Protein AF-A0A6L8GEF2-F1 (afdb_monomer)

Solvent-accessible surface area (backbone atoms only — not comparable to full-atom values): 30222 Å² total; per-residue (Å²): 106,50,78,42,78,39,68,69,50,94,99,48,52,38,22,37,43,34,39,45,83,79,56,25,37,35,31,21,24,34,85,66,93,42,42,31,36,38,54,58,62,61,60,92,88,56,90,85,70,84,73,52,70,80,42,61,39,68,25,37,39,29,44,69,88,64,55,46,38,39,46,39,40,38,81,48,91,51,42,77,42,70,39,34,42,36,24,65,55,81,84,88,49,64,33,27,33,41,35,50,40,69,42,81,47,93,50,62,45,73,48,63,59,96,78,36,72,48,41,40,46,59,43,76,38,34,42,38,36,29,38,26,82,77,92,50,75,74,38,56,54,31,26,38,38,46,42,58,57,89,64,61,95,84,44,92,71,51,76,85,40,71,30,31,44,31,47,20,47,26,83,54,82,85,49,60,56,78,66,51,72,52,86,78,87,74,80,75,93,57,80,72,88,73,78,80,84,79,82,77,81,48,81,88,69,41,43,77,78,48,80,46,75,39,33,43,58,59,81,86,49,72,19,40,35,37,32,30,35,46,88,56,34,36,33,40,37,40,25,44,47,34,94,88,76,70,46,73,40,83,37,48,29,56,92,65,44,62,57,48,81,46,81,54,88,73,78,94,71,98,66,82,91,66,72,50,64,44,77,47,80,41,42,78,51,69,78,80,33,32,22,39,38,38,38,29,68,89,75,72,43,22,27,47,18,48,49,39,80,42,96,90,60,64,43,31,40,38,76,45,46,82,52,88,53,62,68,74,58,42,83,48,48,77,48,58,81,80,76,79,84,39,53,17,38,34,32,59,41,76,73,37,55,35,97,88,42,82,85,41,56,50,35,40,24,39,39,35,22,50,48,38,81,30,88,93,47,55,89,89,40,86,58,18,37,39,70,46,78,75,46,73,32,45,40,72,55,80,59,55,69,74,53,74,51,95,84,71,60,75,90,88,62,94,83,60,53,47,42,48,44,43,74,50,54,84,43,59,38,63,32,31,62,91,64,74,71,46,60,19,43,35,29,42,32,39,33,41,37,43,44,88,92,45,76,50,61,45,49,29,62,42,50,26,36,60,46,100,82,26,39,42,65,50,74,96,72,77,57,56,83,48,57,79,89,39,76,71,42,76,51,42,55,45,54,82,85,72,82,82,39,37,19,39,35,35,32,53,92,48,46,39,37,42,41,87,86,74,49,73,52,83,46,88,84,129

Structure (mmCIF, N/CA/C/O backbone):
data_AF-A0A6L8GEF2-F1
#
_entry.id   AF-A0A6L8GEF2-F1
#
loop_
_atom_site.group_PDB
_atom_site.id
_atom_site.type_symbol
_atom_site.label_atom_id
_atom_site.label_alt_id
_atom_site.label_comp_id
_atom_site.label_asym_id
_atom_site.label_entity_id
_atom_site.label_seq_id
_atom_site.pdbx_PDB_ins_code
_atom_site.Cartn_x
_atom_site.Cartn_y
_atom_site.Cartn_z
_atom_site.occupancy
_atom_site.B_iso_or_equiv
_atom_site.auth_seq_id
_atom_site.auth_comp_id
_atom_site.auth_asym_id
_atom_site.auth_atom_id
_atom_site.pdbx_PDB_model_num
ATOM 1 N N . LEU A 1 1 ? -15.218 -24.619 18.175 1.00 90.31 1 LEU A N 1
ATOM 2 C CA . LEU A 1 1 ? -15.297 -23.300 17.519 1.00 90.31 1 LEU A CA 1
ATOM 3 C C . LEU A 1 1 ? -16.031 -23.525 16.218 1.00 90.31 1 LEU A C 1
ATOM 5 O O . LEU A 1 1 ? -15.546 -24.314 15.418 1.00 90.31 1 LEU A O 1
ATOM 9 N N . SER A 1 2 ? -17.188 -22.904 16.053 1.00 95.06 2 SER A N 1
ATOM 10 C CA . SER A 1 2 ? -17.948 -22.913 14.802 1.00 95.06 2 SER A CA 1
ATOM 11 C C . SER A 1 2 ? -18.248 -21.479 14.398 1.00 95.06 2 SER A C 1
ATOM 13 O O . SER A 1 2 ? -18.554 -20.654 15.257 1.00 95.06 2 SER A O 1
ATOM 15 N N . VAL A 1 3 ? -18.154 -21.197 13.101 1.00 95.62 3 VAL A N 1
ATOM 16 C CA . VAL A 1 3 ? -18.525 -19.919 12.488 1.00 95.62 3 VAL A CA 1
ATOM 17 C C . VAL A 1 3 ? -19.556 -20.238 11.417 1.00 95.62 3 VAL A C 1
ATOM 19 O O . VAL A 1 3 ? -19.320 -21.110 10.585 1.00 95.62 3 VAL A O 1
ATOM 22 N N . THR A 1 4 ? -20.709 -19.581 11.470 1.00 95.25 4 THR A N 1
ATOM 23 C CA . THR A 1 4 ? -21.808 -19.798 10.525 1.00 95.25 4 THR A CA 1
ATOM 24 C C . THR A 1 4 ? -22.208 -18.465 9.918 1.00 95.25 4 THR A C 1
ATOM 26 O O . THR A 1 4 ? -22.613 -17.561 10.645 1.00 95.25 4 THR A O 1
ATOM 29 N N . ALA A 1 5 ? -22.113 -18.355 8.596 1.00 94.19 5 ALA A N 1
ATOM 30 C CA . ALA A 1 5 ? -22.705 -17.256 7.845 1.00 94.19 5 ALA A CA 1
ATOM 31 C C . ALA A 1 5 ? -24.235 -17.419 7.818 1.00 94.19 5 ALA A C 1
ATOM 33 O O . ALA A 1 5 ? -24.738 -18.533 7.625 1.00 94.19 5 ALA A O 1
ATOM 34 N N . LYS A 1 6 ? -24.982 -16.340 8.053 1.00 93.31 6 LYS A N 1
ATOM 35 C CA . LYS A 1 6 ? -26.444 -16.361 8.181 1.00 93.31 6 LYS A CA 1
ATOM 36 C C . LYS A 1 6 ? -27.084 -15.266 7.331 1.00 93.31 6 LYS A C 1
ATOM 38 O O . LYS A 1 6 ? -26.601 -14.139 7.301 1.00 93.31 6 LYS A O 1
ATOM 43 N N . ALA A 1 7 ? -28.223 -15.612 6.723 1.00 89.94 7 ALA A N 1
ATOM 44 C CA . ALA A 1 7 ? -28.979 -14.752 5.807 1.00 89.94 7 ALA A CA 1
ATOM 45 C C . ALA A 1 7 ? -28.106 -14.184 4.659 1.00 89.94 7 ALA A C 1
ATOM 47 O O . ALA A 1 7 ? -27.011 -14.693 4.420 1.00 89.94 7 ALA A O 1
ATOM 48 N N . GLY A 1 8 ? -28.615 -13.211 3.902 1.00 83.38 8 GLY A N 1
ATOM 49 C CA . GLY A 1 8 ? -27.953 -12.696 2.698 1.00 83.38 8 GLY A CA 1
ATOM 50 C C . GLY A 1 8 ? -27.885 -13.686 1.526 1.00 83.38 8 GLY A C 1
ATOM 51 O O . GLY A 1 8 ? -28.633 -14.671 1.467 1.00 83.38 8 GLY A O 1
ATOM 52 N N . SER A 1 9 ? -26.990 -13.413 0.574 1.00 82.19 9 SER A N 1
ATOM 53 C CA . SER A 1 9 ? -26.711 -14.262 -0.595 1.00 82.19 9 SER A CA 1
ATOM 54 C C . SER A 1 9 ? -25.345 -14.944 -0.486 1.00 82.19 9 SER A C 1
ATOM 56 O O . SER A 1 9 ? -24.508 -14.587 0.340 1.00 82.19 9 SER A O 1
ATOM 58 N N . ALA A 1 10 ? -25.089 -15.949 -1.329 1.00 77.25 10 ALA A N 1
ATOM 59 C CA . ALA A 1 10 ? -23.776 -16.592 -1.383 1.00 77.25 10 ALA A CA 1
ATOM 60 C C . ALA A 1 10 ? -22.681 -15.549 -1.673 1.00 77.25 10 ALA A C 1
ATOM 62 O O . ALA A 1 10 ? -22.814 -14.763 -2.606 1.00 77.25 10 ALA A O 1
ATOM 63 N N . GLY A 1 11 ? -21.634 -15.523 -0.843 1.00 78.50 11 GLY A N 1
ATOM 64 C CA . GLY A 1 11 ? -20.567 -14.515 -0.905 1.00 78.50 11 GLY A CA 1
ATOM 65 C C . GLY A 1 11 ? -20.880 -13.189 -0.199 1.00 78.50 11 GLY A C 1
ATOM 66 O O . GLY A 1 11 ? -19.957 -12.425 0.055 1.00 78.50 11 GLY A O 1
ATOM 67 N N . HIS A 1 12 ? -22.135 -12.947 0.192 1.00 82.81 12 HIS A N 1
ATOM 68 C CA . HIS A 1 12 ? -22.588 -11.701 0.821 1.00 82.81 12 HIS A CA 1
ATOM 69 C C . HIS A 1 12 ? -23.571 -12.000 1.968 1.00 82.81 12 HIS A C 1
ATOM 71 O O . HIS A 1 12 ? -24.777 -11.774 1.828 1.00 82.81 12 HIS A O 1
ATOM 77 N N . PRO A 1 13 ? -23.099 -12.592 3.079 1.00 90.00 13 PRO A N 1
ATOM 78 C CA . PRO A 1 13 ? -23.962 -12.881 4.215 1.00 90.00 13 PRO A CA 1
ATOM 79 C C . PRO A 1 13 ? -24.375 -11.600 4.938 1.00 90.00 13 PRO A C 1
ATOM 81 O O . PRO A 1 13 ? -23.592 -10.662 5.038 1.00 90.00 13 PRO A O 1
ATOM 84 N N . ASP A 1 14 ? -25.576 -11.586 5.513 1.00 89.31 14 ASP A N 1
ATOM 85 C CA . ASP A 1 14 ? -26.008 -10.438 6.318 1.00 89.31 14 ASP A CA 1
ATOM 86 C C . ASP A 1 14 ? -25.216 -10.376 7.635 1.00 89.31 14 ASP A C 1
ATOM 88 O O . ASP A 1 14 ? -24.821 -9.304 8.078 1.00 89.31 14 ASP A O 1
ATOM 92 N N . TYR A 1 15 ? -24.956 -11.528 8.269 1.00 94.06 15 TYR A N 1
ATOM 93 C CA . TYR A 1 15 ? -24.258 -11.590 9.555 1.00 94.06 15 TYR A CA 1
ATOM 94 C C . TYR A 1 15 ? -23.590 -12.945 9.813 1.00 94.06 15 TYR A C 1
ATOM 96 O O . TYR A 1 15 ? -23.839 -13.942 9.126 1.00 94.06 15 TYR A O 1
ATOM 104 N N . PHE A 1 16 ? -22.762 -12.998 10.858 1.00 96.31 16 PHE A N 1
ATOM 105 C CA . PHE A 1 16 ? -22.104 -14.223 11.313 1.00 96.31 16 PHE A CA 1
ATOM 106 C C . PHE A 1 16 ? -22.474 -14.571 12.754 1.00 96.31 16 PHE A C 1
ATOM 108 O O . PHE A 1 16 ? -22.506 -13.711 13.634 1.00 96.31 16 PHE A O 1
ATOM 115 N N . GLU A 1 17 ? -22.669 -15.863 13.010 1.00 97.06 17 GLU A N 1
ATOM 116 C CA . GLU A 1 17 ? -22.769 -16.437 14.353 1.00 97.06 17 GLU A CA 1
ATOM 117 C C . GLU A 1 17 ? -21.526 -17.271 14.659 1.00 97.06 17 GLU A C 1
ATOM 119 O O . GLU A 1 17 ? -21.131 -18.145 13.882 1.00 97.06 17 GLU A O 1
ATOM 124 N N . VAL A 1 18 ? -20.923 -17.024 15.819 1.00 97.50 18 VAL A N 1
ATOM 125 C CA . VAL A 1 18 ? -19.717 -17.709 16.284 1.00 97.50 18 VAL A CA 1
ATOM 126 C C . VAL A 1 18 ? -19.993 -18.387 17.617 1.00 97.50 18 VAL A C 1
ATOM 128 O O . VAL A 1 18 ? -20.340 -17.720 18.588 1.00 97.50 18 VAL A O 1
ATOM 131 N N . THR A 1 19 ? -19.771 -19.698 17.704 1.00 96.88 19 THR A N 1
ATOM 132 C CA . THR A 1 19 ? -19.775 -20.443 18.974 1.00 96.88 19 THR A CA 1
ATOM 133 C C . THR A 1 19 ? -18.346 -20.791 19.355 1.00 96.88 19 THR A C 1
ATOM 135 O O . THR A 1 19 ? -17.648 -21.530 18.648 1.00 96.88 19 THR A O 1
ATOM 138 N N . ARG A 1 20 ? -17.885 -20.251 20.481 1.00 94.56 20 ARG A N 1
ATOM 139 C CA . ARG A 1 20 ? -16.523 -20.438 20.986 1.00 94.56 20 ARG A CA 1
ATOM 140 C C . ARG A 1 20 ? -16.389 -21.761 21.742 1.00 94.56 20 ARG A C 1
ATOM 142 O O . ARG A 1 20 ? -17.361 -22.455 22.020 1.00 94.56 20 ARG A O 1
ATOM 149 N N . LYS A 1 21 ? -15.144 -22.157 22.031 1.00 94.75 21 LYS A N 1
ATOM 150 C CA . LYS A 1 21 ? -14.847 -23.432 22.717 1.00 94.75 21 LYS A CA 1
ATOM 151 C C . LYS A 1 21 ? -15.348 -23.468 24.167 1.00 94.75 21 LYS A C 1
ATOM 153 O O . LYS A 1 21 ? -15.568 -24.552 24.685 1.00 94.75 21 LYS A O 1
ATOM 158 N N . ASP A 1 22 ? -15.530 -22.308 24.789 1.00 93.94 22 ASP A N 1
ATOM 159 C CA . ASP A 1 22 ? -16.055 -22.144 26.151 1.00 93.94 22 ASP A CA 1
ATOM 160 C C . ASP A 1 22 ? -17.597 -22.166 26.221 1.00 93.94 22 ASP A C 1
ATOM 162 O O . ASP A 1 22 ? -18.172 -21.983 27.292 1.00 93.94 22 ASP A O 1
ATOM 166 N N . GLY A 1 23 ? -18.274 -22.377 25.086 1.00 93.25 23 GLY A N 1
ATOM 167 C CA . GLY A 1 23 ? -19.733 -22.358 24.986 1.00 93.25 23 GLY A CA 1
ATOM 168 C C . GLY A 1 23 ? -20.342 -20.960 24.860 1.00 93.25 23 GLY A C 1
ATOM 169 O O . GLY A 1 23 ? -21.553 -20.860 24.680 1.00 93.25 23 GLY A O 1
ATOM 170 N N . SER A 1 24 ? -19.543 -19.887 24.903 1.00 96.19 24 SER A N 1
ATOM 171 C CA . SER A 1 24 ? -20.034 -18.541 24.603 1.00 96.19 24 SER A CA 1
ATOM 172 C C . SER A 1 24 ? -20.372 -18.395 23.119 1.00 96.19 24 SER A C 1
ATOM 174 O O . SER A 1 24 ? -19.736 -18.993 22.241 1.00 96.19 24 SER A O 1
ATOM 176 N N . THR A 1 25 ? -21.370 -17.571 22.828 1.00 97.56 25 THR A N 1
ATOM 177 C CA . THR A 1 25 ? -21.785 -17.235 21.466 1.00 97.56 25 THR A CA 1
ATOM 178 C C . THR A 1 25 ? -21.562 -15.757 21.191 1.00 97.56 25 THR A C 1
ATOM 180 O O . THR A 1 25 ? -21.728 -14.926 22.082 1.00 97.56 25 THR A O 1
ATOM 183 N N . ALA A 1 26 ? -21.217 -15.411 19.958 1.00 97.44 26 ALA A N 1
ATOM 184 C CA . ALA A 1 26 ? -21.143 -14.033 19.500 1.00 97.44 26 ALA A CA 1
ATOM 185 C C . ALA A 1 26 ? -21.834 -13.875 18.146 1.00 97.44 26 ALA A C 1
ATOM 187 O O . ALA A 1 26 ? -21.762 -14.770 17.306 1.00 97.44 26 ALA A O 1
ATOM 188 N N . THR A 1 27 ? -22.475 -12.729 17.947 1.00 97.31 27 THR A N 1
ATOM 189 C CA . THR A 1 27 ? -23.076 -12.332 16.670 1.00 97.31 27 THR A CA 1
ATOM 190 C C . THR A 1 27 ? -22.317 -11.129 16.132 1.00 97.31 27 THR A C 1
ATOM 192 O O . THR A 1 27 ? -22.076 -10.185 16.888 1.00 97.31 27 THR A O 1
ATOM 195 N N . TYR A 1 28 ? -21.946 -11.161 14.856 1.00 96.38 28 TYR A N 1
ATOM 196 C CA . TYR A 1 28 ? -21.268 -10.075 14.147 1.00 96.38 28 TYR A CA 1
ATOM 197 C C . TYR A 1 28 ? -22.185 -9.567 13.030 1.00 96.38 28 TYR A C 1
ATOM 199 O O . TYR A 1 28 ? -22.555 -10.365 12.173 1.00 96.38 28 TYR A O 1
ATOM 207 N N . GLY A 1 29 ? -22.559 -8.284 13.055 1.00 93.81 29 GLY A N 1
ATOM 208 C CA . GLY A 1 29 ? -23.612 -7.701 12.207 1.00 93.81 29 GLY A CA 1
ATOM 209 C C . GLY A 1 29 ? -25.042 -8.090 12.608 1.00 93.81 29 GLY A C 1
ATOM 210 O O . GLY A 1 29 ? -25.295 -8.531 13.740 1.00 93.81 29 GLY A O 1
ATOM 211 N N . ALA A 1 30 ? -26.004 -7.916 11.698 1.00 90.25 30 ALA A N 1
ATOM 212 C CA . ALA A 1 30 ? -27.388 -8.339 11.893 1.00 90.25 30 ALA A CA 1
ATOM 213 C C . ALA A 1 30 ? -28.064 -8.785 10.592 1.00 90.25 30 ALA A C 1
ATOM 215 O O . ALA A 1 30 ? -27.525 -8.678 9.509 1.00 90.25 30 ALA A O 1
ATOM 216 N N . LYS A 1 31 ? -29.302 -9.275 10.697 1.00 88.31 31 LYS A N 1
ATOM 217 C CA . LYS A 1 31 ? -30.163 -9.428 9.524 1.00 88.31 31 LYS A CA 1
ATOM 218 C C . LYS A 1 31 ? -30.622 -8.048 9.031 1.00 88.31 31 LYS A C 1
ATOM 220 O O . LYS A 1 31 ? -31.267 -7.332 9.801 1.00 88.31 31 LYS A O 1
ATOM 225 N N . GLY A 1 32 ? -30.404 -7.747 7.750 1.00 81.88 32 GLY A N 1
ATOM 226 C CA . GLY A 1 32 ? -30.720 -6.442 7.153 1.00 81.88 32 GLY A CA 1
ATOM 227 C C . GLY A 1 32 ? -29.780 -5.324 7.619 1.00 81.88 32 GLY A C 1
ATOM 228 O O . GLY A 1 32 ? -28.748 -5.598 8.205 1.00 81.88 32 GLY A O 1
ATOM 229 N N . ALA A 1 33 ? -30.137 -4.059 7.367 1.00 75.81 33 ALA A N 1
ATOM 230 C CA . ALA A 1 33 ? -29.297 -2.921 7.752 1.00 75.81 33 ALA A CA 1
ATOM 231 C C . ALA A 1 33 ? -29.089 -2.814 9.267 1.00 75.81 33 ALA A C 1
ATOM 233 O O . ALA A 1 33 ? -30.047 -2.808 10.047 1.00 75.81 33 ALA A O 1
ATOM 234 N N . SER A 1 34 ? -27.825 -2.705 9.673 1.00 82.19 34 SER A N 1
ATOM 235 C CA . SER A 1 34 ? -27.420 -2.575 11.065 1.00 82.19 34 SER A CA 1
ATOM 236 C C . SER A 1 34 ? -26.259 -1.614 11.215 1.00 82.19 34 SER A C 1
ATOM 238 O O . SER A 1 34 ? -25.310 -1.687 10.451 1.00 82.19 34 SER A O 1
ATOM 240 N N . GLY A 1 35 ? -26.261 -0.817 12.286 1.00 81.06 35 GLY A N 1
ATOM 241 C CA . GLY A 1 35 ? -25.085 -0.022 12.644 1.00 81.06 35 GLY A CA 1
ATOM 242 C C . GLY A 1 35 ? -23.859 -0.869 13.004 1.00 81.06 35 GLY A C 1
ATOM 243 O O . GLY A 1 35 ? -22.775 -0.326 13.062 1.00 81.06 35 GLY A O 1
ATOM 244 N N . ALA A 1 36 ? -24.007 -2.181 13.248 1.00 82.62 36 ALA A N 1
ATOM 245 C CA . ALA A 1 36 ? -22.881 -3.102 13.455 1.00 82.62 36 ALA A CA 1
ATOM 246 C C . ALA A 1 36 ? -22.241 -3.591 12.137 1.00 82.62 36 ALA A C 1
ATOM 248 O O . ALA A 1 36 ? -21.405 -4.497 12.158 1.00 82.62 36 ALA A O 1
ATOM 249 N N . GLU A 1 37 ? -22.660 -3.043 11.001 1.00 85.19 37 GLU A N 1
ATOM 250 C CA . GLU A 1 37 ? -22.100 -3.301 9.681 1.00 85.19 37 GLU A CA 1
ATOM 251 C C . GLU A 1 37 ? -21.462 -2.016 9.174 1.00 85.19 37 GLU A C 1
ATOM 253 O O . GLU A 1 37 ? -22.139 -1.000 9.032 1.00 85.19 37 GLU A O 1
ATOM 258 N N . ASP A 1 38 ? -20.169 -2.074 8.873 1.00 79.75 38 ASP A N 1
ATOM 259 C CA . ASP A 1 38 ? -19.527 -1.007 8.119 1.00 79.75 38 ASP A CA 1
ATOM 260 C C . ASP A 1 38 ? -19.858 -1.211 6.648 1.00 79.75 38 ASP A C 1
ATOM 262 O O . ASP A 1 38 ? -19.530 -2.256 6.071 1.00 79.75 38 ASP A O 1
ATOM 266 N N . ARG A 1 39 ? -20.558 -0.251 6.058 1.00 74.00 39 ARG A N 1
ATOM 267 C CA . ARG A 1 39 ? -21.042 -0.332 4.683 1.00 74.00 39 ARG A CA 1
ATOM 268 C C . ARG A 1 39 ? -20.286 0.658 3.825 1.00 74.00 39 ARG A C 1
ATOM 270 O O . ARG A 1 39 ? -19.896 1.724 4.284 1.00 74.00 39 ARG A O 1
ATOM 277 N N . VAL A 1 40 ? -20.121 0.298 2.560 1.00 64.19 40 VAL A N 1
ATOM 278 C CA . VAL A 1 40 ? -19.530 1.189 1.566 1.00 64.19 40 VAL A CA 1
ATOM 279 C C . VAL A 1 40 ? -20.313 2.502 1.516 1.00 64.19 40 VAL A C 1
ATOM 281 O O . VAL A 1 40 ? -21.506 2.498 1.197 1.00 64.19 40 VAL A O 1
ATOM 284 N N . TYR A 1 41 ? -19.630 3.613 1.799 1.00 56.69 41 TYR A N 1
ATOM 285 C CA . TYR A 1 41 ? -20.101 4.937 1.418 1.00 56.69 41 TYR A CA 1
ATOM 286 C C . TYR A 1 41 ? -19.840 5.126 -0.077 1.00 56.69 41 TYR A C 1
ATOM 288 O O . TYR A 1 41 ? -18.733 4.885 -0.562 1.00 56.69 41 TYR A O 1
ATOM 296 N N . VAL A 1 42 ? -20.882 5.493 -0.813 1.00 54.19 42 VAL A N 1
ATOM 297 C CA . VAL A 1 42 ? -20.824 5.698 -2.259 1.00 54.19 42 VAL A CA 1
ATOM 298 C C . VAL A 1 42 ? -20.648 7.192 -2.500 1.00 54.19 42 VAL A C 1
ATOM 300 O O . VAL A 1 42 ? -21.436 7.984 -1.982 1.00 54.19 42 VAL A O 1
ATOM 303 N N . ASP A 1 43 ? -19.623 7.583 -3.263 1.00 48.56 43 ASP A N 1
ATOM 304 C CA . ASP A 1 43 ? -19.541 8.947 -3.789 1.00 48.56 43 ASP A CA 1
ATOM 305 C C . ASP A 1 43 ? -20.828 9.212 -4.592 1.00 48.56 43 ASP A C 1
ATOM 307 O O . ASP A 1 43 ? -21.146 8.423 -5.485 1.00 48.56 43 ASP A O 1
ATOM 311 N N . PRO A 1 44 ? -21.590 10.284 -4.312 1.00 44.28 44 PRO A N 1
ATOM 312 C CA . PRO A 1 44 ? -22.801 10.608 -5.062 1.00 44.28 44 PRO A CA 1
ATOM 313 C C . PRO A 1 44 ? -22.600 10.746 -6.586 1.00 44.28 44 PRO A C 1
ATOM 315 O O . PRO A 1 44 ? -23.594 10.829 -7.306 1.00 44.28 44 PRO A O 1
ATOM 318 N N . ALA A 1 45 ? -21.363 10.779 -7.093 1.00 43.06 45 ALA A N 1
ATOM 319 C CA . ALA A 1 45 ? -21.047 10.752 -8.520 1.00 43.06 45 ALA A CA 1
ATOM 320 C C . ALA A 1 45 ? -20.987 9.345 -9.168 1.00 43.06 45 ALA A C 1
ATOM 322 O O . ALA A 1 45 ? -21.036 9.277 -10.398 1.00 43.06 45 ALA A O 1
ATOM 323 N N . ASP A 1 46 ? -20.906 8.252 -8.398 1.00 46.06 46 ASP A N 1
ATOM 324 C CA . ASP A 1 46 ? -20.765 6.870 -8.902 1.00 46.06 46 ASP A CA 1
ATOM 325 C C . ASP A 1 46 ? -21.882 5.959 -8.351 1.00 46.06 46 ASP A C 1
ATOM 327 O O . ASP A 1 46 ? -21.760 5.303 -7.323 1.00 46.06 46 ASP A O 1
ATOM 331 N N . GLU A 1 47 ? -23.028 5.919 -9.035 1.00 42.78 47 GLU A N 1
ATOM 332 C CA . GLU A 1 47 ? -24.284 5.330 -8.530 1.00 42.78 47 GLU A CA 1
ATOM 333 C C . GLU A 1 47 ? -24.367 3.780 -8.536 1.00 42.78 47 GLU A C 1
ATOM 335 O O . GLU A 1 47 ? -25.449 3.220 -8.336 1.00 42.78 47 GLU A O 1
ATOM 340 N N . THR A 1 48 ? -23.288 3.038 -8.802 1.00 45.53 48 THR A N 1
ATOM 341 C CA . THR A 1 48 ? -23.423 1.644 -9.277 1.00 45.53 48 THR A CA 1
ATOM 342 C C . THR A 1 48 ? -23.416 0.536 -8.223 1.00 45.53 48 THR A C 1
ATOM 344 O O . THR A 1 48 ? -23.885 -0.553 -8.547 1.00 45.53 48 THR A O 1
ATOM 347 N N . GLU A 1 49 ? -23.020 0.757 -6.963 1.00 51.53 49 GLU A N 1
ATOM 348 C CA . GLU A 1 49 ? -23.117 -0.290 -5.925 1.00 51.53 49 GLU A CA 1
ATOM 349 C C . GLU A 1 49 ? -23.427 0.260 -4.526 1.00 51.53 49 GLU A C 1
ATOM 351 O O . GLU A 1 49 ? -22.541 0.659 -3.775 1.00 51.53 49 GLU A O 1
ATOM 356 N N . THR A 1 50 ? -24.704 0.223 -4.133 1.00 54.12 50 THR A N 1
ATOM 357 C CA . THR A 1 50 ? -25.148 0.612 -2.786 1.00 54.12 50 THR A CA 1
ATOM 358 C C . THR A 1 50 ? -25.261 -0.609 -1.863 1.00 54.12 50 THR A C 1
ATOM 360 O O . THR A 1 50 ? -25.859 -1.625 -2.214 1.00 54.12 50 THR A O 1
ATOM 363 N N . GLY A 1 51 ? -24.708 -0.516 -0.646 1.00 59.25 51 GLY A N 1
ATOM 364 C CA . GLY A 1 51 ? -25.039 -1.432 0.457 1.00 59.25 51 GLY A CA 1
ATOM 365 C C . GLY A 1 51 ? -24.179 -2.690 0.636 1.00 59.25 51 GLY A C 1
ATOM 366 O O . GLY A 1 51 ? -24.585 -3.565 1.403 1.00 59.25 51 GLY A O 1
ATOM 367 N N . GLN A 1 52 ? -23.007 -2.797 -0.001 1.00 72.12 52 GLN A N 1
ATOM 368 C CA . GLN A 1 52 ? -22.040 -3.849 0.343 1.00 72.12 52 GLN A CA 1
ATOM 369 C C . GLN A 1 52 ? -21.476 -3.626 1.755 1.00 72.12 52 GLN A C 1
ATOM 371 O O . GLN A 1 52 ? -21.094 -2.512 2.117 1.00 72.12 52 GLN A O 1
ATOM 376 N N . VAL A 1 53 ? -21.428 -4.696 2.551 1.00 79.44 53 VAL A N 1
ATOM 377 C CA . VAL A 1 53 ? -20.847 -4.690 3.899 1.00 79.44 53 VAL A CA 1
ATOM 378 C C . VAL A 1 53 ? -19.358 -5.022 3.794 1.00 79.44 53 VAL A C 1
ATOM 380 O O . VAL A 1 53 ? -19.000 -6.094 3.306 1.00 79.44 53 VAL A O 1
ATOM 383 N N . LEU A 1 54 ? -18.501 -4.111 4.257 1.00 79.50 54 LEU A N 1
ATOM 384 C CA . LEU A 1 54 ? -17.048 -4.292 4.325 1.00 79.50 54 LEU A CA 1
ATOM 385 C C . LEU A 1 54 ? -16.650 -5.070 5.578 1.00 79.50 54 LEU A C 1
ATOM 387 O O . LEU A 1 54 ? -15.812 -5.971 5.523 1.00 79.50 54 LEU A O 1
ATOM 391 N N . THR A 1 55 ? -17.247 -4.723 6.721 1.00 84.94 55 THR A N 1
ATOM 392 C CA . THR A 1 55 ? -16.945 -5.375 7.998 1.00 84.94 55 THR A CA 1
ATOM 393 C C . THR A 1 55 ? -18.197 -5.607 8.835 1.00 84.94 55 THR A C 1
ATOM 395 O O . THR A 1 55 ? -19.095 -4.772 8.907 1.00 84.94 55 THR A O 1
ATOM 398 N N . TRP A 1 56 ? -18.233 -6.752 9.520 1.00 91.06 56 TRP A N 1
ATOM 399 C CA . TRP A 1 56 ? -19.264 -7.095 10.497 1.00 91.06 56 TRP A CA 1
ATOM 400 C C . TRP A 1 56 ? -18.668 -6.964 11.896 1.00 91.06 56 TRP A C 1
ATOM 402 O O . TRP A 1 56 ? -17.890 -7.819 12.332 1.00 91.06 56 TRP A O 1
ATOM 412 N N . ALA A 1 57 ? -19.009 -5.899 12.617 1.00 94.12 57 ALA A N 1
ATOM 413 C CA . ALA A 1 57 ? -18.567 -5.729 13.992 1.00 94.12 57 ALA A CA 1
ATOM 414 C C . ALA A 1 57 ? -19.388 -6.591 14.951 1.00 94.12 57 ALA A C 1
ATOM 416 O O . ALA A 1 57 ? -20.531 -6.973 14.685 1.00 94.12 57 ALA A O 1
ATOM 417 N N . VAL A 1 58 ? -18.786 -6.915 16.097 1.00 96.19 58 VAL A N 1
ATOM 418 C CA . VAL A 1 58 ? -19.466 -7.673 17.148 1.00 96.19 58 VAL A CA 1
ATOM 419 C C . VAL A 1 58 ? -20.683 -6.893 17.627 1.00 96.19 58 VAL A C 1
ATOM 421 O O . VAL A 1 58 ? -20.561 -5.781 18.108 1.00 96.19 58 VAL A O 1
ATOM 424 N N . ARG A 1 59 ? -21.867 -7.484 17.526 1.00 96.06 59 ARG A N 1
ATOM 425 C CA . ARG A 1 59 ? -23.120 -6.879 17.981 1.00 96.06 59 ARG A CA 1
ATOM 426 C C . ARG A 1 59 ? -23.508 -7.368 19.366 1.00 96.06 59 ARG A C 1
ATOM 428 O O . ARG A 1 59 ? -23.945 -6.592 20.211 1.00 96.06 59 ARG A O 1
ATOM 435 N N . GLU A 1 60 ? -23.378 -8.668 19.601 1.00 96.69 60 GLU A N 1
ATOM 436 C CA . GLU A 1 60 ? -23.765 -9.294 20.861 1.00 96.69 60 GLU A CA 1
ATOM 437 C C . GLU A 1 60 ? -22.793 -10.417 21.207 1.00 96.69 60 GLU A C 1
ATOM 439 O O . GLU A 1 60 ? -22.421 -11.214 20.348 1.00 96.69 60 GLU A O 1
ATOM 444 N N . VAL A 1 61 ? -22.409 -10.497 22.477 1.00 97.19 61 VAL A N 1
ATOM 445 C CA . VAL A 1 61 ? -21.720 -11.649 23.060 1.00 97.19 61 VAL A CA 1
ATOM 446 C C . VAL A 1 61 ? -22.577 -12.175 24.196 1.00 97.19 61 VAL A C 1
ATOM 448 O O . VAL A 1 61 ? -23.011 -11.400 25.042 1.00 97.19 61 VAL A O 1
ATOM 451 N N . LYS A 1 62 ? -22.792 -13.486 24.239 1.00 96.94 62 LYS A N 1
ATOM 452 C CA . LYS A 1 62 ? -23.514 -14.180 25.301 1.00 96.94 62 LYS A CA 1
ATOM 453 C C . LYS A 1 62 ? -22.621 -15.271 25.877 1.00 96.94 62 LYS A C 1
ATOM 455 O O . LYS A 1 62 ? -22.086 -16.085 25.125 1.00 96.94 62 LYS A O 1
ATOM 460 N N . ASP A 1 63 ? -22.412 -15.259 27.185 1.00 95.31 63 ASP A N 1
ATOM 461 C CA . ASP A 1 63 ? -21.642 -16.301 27.864 1.00 95.31 63 ASP A CA 1
ATOM 462 C C . ASP A 1 63 ? -22.450 -17.605 28.004 1.00 95.31 63 ASP A C 1
ATOM 464 O O . ASP A 1 63 ? -23.633 -17.675 27.656 1.00 95.31 63 ASP A O 1
ATOM 468 N N . SER A 1 64 ? -21.808 -18.659 28.511 1.00 93.75 64 SER A N 1
ATOM 469 C CA . SER A 1 64 ? -22.439 -19.972 28.697 1.00 93.75 64 SER A CA 1
ATOM 470 C C . SER A 1 64 ? -23.529 -19.989 29.778 1.00 93.75 64 SER A C 1
ATOM 472 O O . SER A 1 64 ? -24.375 -20.882 29.770 1.00 93.75 64 SER A O 1
ATOM 474 N N . ALA A 1 65 ? -23.553 -18.997 30.674 1.00 93.19 65 ALA A N 1
ATOM 475 C CA . ALA A 1 65 ? -24.610 -18.798 31.667 1.00 93.19 65 ALA A CA 1
ATOM 476 C C . ALA A 1 65 ? -25.789 -17.969 31.118 1.00 93.19 65 ALA A C 1
ATOM 478 O O . ALA A 1 65 ? -26.822 -17.832 31.773 1.00 93.19 65 ALA A O 1
ATOM 479 N N . GLY A 1 66 ? -25.656 -17.435 29.905 1.00 91.75 66 GLY A N 1
ATOM 480 C CA . GLY A 1 66 ? -26.664 -16.644 29.224 1.00 91.75 66 GLY A CA 1
ATOM 481 C C . GLY A 1 66 ? -26.610 -15.143 29.504 1.00 91.75 66 GLY A C 1
ATOM 482 O O . GLY A 1 66 ? -27.478 -14.423 29.001 1.00 91.75 66 GLY A O 1
ATOM 483 N N . ASN A 1 67 ? -25.604 -14.656 30.236 1.00 94.19 67 ASN A N 1
ATOM 484 C CA . ASN A 1 67 ? -25.372 -13.223 30.391 1.00 94.19 67 ASN A CA 1
ATOM 485 C C . ASN A 1 67 ? -24.903 -12.650 29.061 1.00 94.19 67 ASN A C 1
ATOM 487 O O . ASN A 1 67 ? -24.069 -13.249 28.381 1.00 94.19 67 ASN A O 1
ATOM 491 N N . LYS A 1 68 ? -25.411 -11.471 28.700 1.00 95.56 68 LYS A N 1
ATOM 492 C CA . LYS A 1 68 ? -25.083 -10.838 27.424 1.00 95.56 68 LYS A CA 1
ATOM 493 C C . LYS A 1 68 ? -24.424 -9.472 27.568 1.00 95.56 68 LYS A C 1
ATOM 495 O O . LYS A 1 68 ? -24.664 -8.739 28.530 1.00 95.56 68 LYS A O 1
ATOM 500 N N . ILE A 1 69 ? -23.637 -9.136 26.558 1.00 97.75 69 ILE A N 1
ATOM 501 C CA . ILE A 1 69 ? -23.043 -7.830 26.295 1.00 97.75 69 ILE A CA 1
ATOM 502 C C . ILE A 1 69 ? -23.485 -7.435 24.890 1.00 97.75 69 ILE A C 1
ATOM 504 O O . ILE A 1 69 ? -23.349 -8.228 23.961 1.00 97.75 69 ILE A O 1
ATOM 508 N N . VAL A 1 70 ? -24.021 -6.229 24.739 1.00 97.50 70 VAL A N 1
ATOM 509 C CA . VAL A 1 70 ? -24.502 -5.692 23.461 1.00 97.50 70 VAL A CA 1
ATOM 510 C C . VAL A 1 70 ? -23.691 -4.453 23.114 1.00 97.50 70 VAL A C 1
ATOM 512 O O . VAL A 1 70 ? -23.496 -3.587 23.968 1.00 97.50 70 VAL A O 1
ATOM 515 N N . TYR A 1 71 ? -23.246 -4.378 21.869 1.00 97.44 71 TYR A N 1
ATOM 516 C CA . TYR A 1 71 ? -22.452 -3.291 21.318 1.00 97.44 71 TYR A CA 1
ATOM 517 C C . TYR A 1 71 ? -23.319 -2.506 20.337 1.00 97.44 71 TYR A C 1
ATOM 519 O O . TYR A 1 71 ? -23.976 -3.082 19.467 1.00 97.44 71 TYR A O 1
ATOM 527 N N . THR A 1 72 ? -23.324 -1.191 20.498 1.00 95.50 72 THR A N 1
ATOM 528 C CA . THR A 1 72 ? -24.046 -0.253 19.642 1.00 95.50 72 THR A CA 1
ATOM 529 C C . THR A 1 72 ? -23.035 0.643 18.957 1.00 95.50 72 THR A C 1
ATOM 531 O O . THR A 1 72 ? -22.055 1.059 19.576 1.00 95.50 72 THR A O 1
ATOM 534 N N . TYR A 1 73 ? -23.296 0.967 17.700 1.00 93.44 73 TYR A N 1
ATOM 535 C CA . TYR A 1 73 ? -22.393 1.709 16.835 1.00 93.44 73 TYR A CA 1
ATOM 536 C C . TYR A 1 73 ? -23.109 2.911 16.211 1.00 93.44 73 TYR A C 1
ATOM 538 O O . TYR A 1 73 ? -24.341 2.972 16.226 1.00 93.44 73 TYR A O 1
ATOM 546 N N . THR A 1 74 ? -22.346 3.888 15.726 1.00 86.50 74 THR A N 1
ATOM 547 C CA . THR A 1 74 ? -22.855 4.948 14.854 1.00 86.50 74 THR A CA 1
ATOM 548 C C . THR A 1 74 ? -23.123 4.381 13.470 1.00 86.50 74 THR A C 1
ATOM 550 O O . THR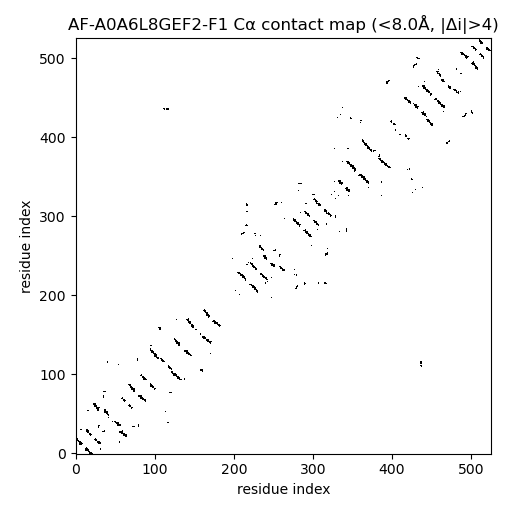 A 1 74 ? -22.279 3.683 12.920 1.00 86.50 74 THR A O 1
ATOM 553 N N . ASP A 1 75 ? -24.271 4.740 12.910 1.00 70.50 75 ASP A N 1
ATOM 554 C CA . ASP A 1 75 ? -24.568 4.587 11.489 1.00 70.50 75 ASP A CA 1
ATOM 555 C C . ASP A 1 75 ? -24.305 5.952 10.837 1.00 70.50 75 ASP A C 1
ATOM 557 O O . ASP A 1 75 ? -25.197 6.797 10.755 1.00 70.50 75 ASP A O 1
ATOM 561 N N . ALA A 1 76 ? -23.028 6.248 10.586 1.00 68.25 76 ALA A N 1
ATOM 562 C CA . ALA A 1 76 ? -22.570 7.543 10.095 1.00 68.25 76 ALA A CA 1
ATOM 563 C C . ALA A 1 76 ? -21.571 7.353 8.950 1.00 68.25 76 ALA A C 1
ATOM 565 O O . ALA A 1 76 ? -20.732 6.456 8.996 1.00 68.25 76 ALA A O 1
ATOM 566 N N . GLU A 1 77 ? -21.663 8.231 7.951 1.00 63.53 77 GLU A N 1
ATOM 567 C CA . GLU A 1 77 ? -20.883 8.190 6.703 1.00 63.53 77 GLU A CA 1
ATOM 568 C C . GLU A 1 77 ? -19.365 8.324 6.931 1.00 63.53 77 GLU A C 1
ATOM 570 O O . GLU A 1 77 ? -18.564 7.908 6.103 1.00 63.53 77 GLU A O 1
ATOM 575 N N . ASP A 1 78 ? -18.957 8.896 8.067 1.00 65.62 78 ASP A N 1
ATOM 576 C CA . ASP A 1 78 ? -17.591 9.331 8.356 1.00 65.62 78 ASP A CA 1
ATOM 577 C C . ASP A 1 78 ? -16.767 8.355 9.221 1.00 65.62 78 ASP A C 1
ATOM 579 O O . ASP A 1 78 ? -15.617 8.680 9.543 1.00 65.62 78 ASP A O 1
ATOM 583 N N . ALA A 1 79 ? -17.369 7.245 9.684 1.00 72.25 79 ALA A N 1
ATOM 584 C CA . ALA A 1 79 ? -16.741 6.001 10.170 1.00 72.25 79 ALA A CA 1
ATOM 585 C C . ALA A 1 79 ? -17.711 5.133 11.002 1.00 72.25 79 ALA A C 1
ATOM 587 O O . ALA A 1 79 ? -18.508 5.626 11.809 1.00 72.25 79 ALA A O 1
ATOM 588 N N . HIS A 1 80 ? -17.471 3.821 10.985 1.00 84.50 80 HIS A N 1
ATOM 589 C CA . HIS A 1 80 ? -18.036 2.865 11.937 1.00 84.50 80 HIS A CA 1
ATOM 590 C C . HIS A 1 80 ? -17.382 2.988 13.334 1.00 84.50 80 HIS A C 1
ATOM 592 O O . HIS A 1 80 ? -16.234 2.590 13.551 1.00 84.50 80 HIS A O 1
ATOM 598 N N . ARG A 1 81 ? -18.101 3.554 14.320 1.00 89.50 81 ARG A N 1
ATOM 599 C CA . ARG A 1 81 ? -17.594 3.797 15.691 1.00 89.50 81 ARG A CA 1
ATOM 600 C C . ARG A 1 81 ? -18.539 3.234 16.746 1.00 89.50 81 ARG A C 1
ATOM 602 O O . ARG A 1 81 ? -19.749 3.396 16.658 1.00 89.50 81 ARG A O 1
ATOM 609 N N . VAL A 1 82 ? -18.000 2.614 17.796 1.00 94.69 82 VAL A N 1
ATOM 610 C CA . VAL A 1 82 ? -18.808 2.139 18.933 1.00 94.69 82 VAL A CA 1
ATOM 611 C C . VAL A 1 82 ? -19.344 3.325 19.739 1.00 94.69 82 VAL A C 1
ATOM 613 O O . VAL A 1 82 ? -18.581 4.160 20.203 1.00 94.69 82 VAL A O 1
ATOM 616 N N . THR A 1 83 ? -20.654 3.412 19.948 1.00 95.56 83 THR A N 1
ATOM 617 C CA . THR A 1 83 ? -21.294 4.469 20.753 1.00 95.56 83 THR A CA 1
ATOM 618 C C . THR A 1 83 ? -21.574 4.018 22.175 1.00 95.56 83 THR A C 1
ATOM 620 O O . THR A 1 83 ? -21.451 4.811 23.116 1.00 95.56 83 THR A O 1
ATOM 623 N N . ALA A 1 84 ? -21.921 2.742 22.353 1.00 96.75 84 ALA A N 1
ATOM 624 C CA . ALA A 1 84 ? -22.238 2.183 23.654 1.00 96.75 84 ALA A CA 1
ATOM 625 C C . ALA A 1 84 ? -21.929 0.686 23.750 1.00 96.75 84 ALA A C 1
ATOM 627 O O . ALA A 1 84 ? -22.063 -0.062 22.784 1.00 96.75 84 ALA A O 1
ATOM 628 N N . ILE A 1 85 ? -21.577 0.242 24.955 1.00 98.00 85 ILE A N 1
ATOM 629 C CA . ILE A 1 85 ? -21.500 -1.171 25.331 1.00 98.00 85 ILE A CA 1
ATOM 630 C C . ILE A 1 85 ? -22.402 -1.366 26.543 1.00 98.00 85 ILE A C 1
ATOM 632 O O . ILE A 1 85 ? -22.114 -0.866 27.629 1.00 98.00 85 ILE A O 1
ATOM 636 N N . SER A 1 86 ? -23.496 -2.093 26.355 1.00 97.12 86 SER A N 1
ATOM 637 C CA . SER A 1 86 ? -24.515 -2.360 27.370 1.00 97.12 86 SER A CA 1
ATOM 638 C C . SER A 1 86 ? -24.362 -3.773 27.918 1.00 97.12 86 SER A C 1
ATOM 640 O O . SER A 1 86 ? -24.260 -4.729 27.149 1.00 97.12 86 SER A O 1
ATOM 642 N N . TYR A 1 87 ? -24.368 -3.928 29.239 1.00 95.81 87 TYR A N 1
ATOM 643 C CA . TYR A 1 87 ? -24.151 -5.209 29.914 1.00 95.81 87 TYR A CA 1
ATOM 644 C C . TYR A 1 87 ? -24.908 -5.284 31.250 1.00 95.81 87 TYR A C 1
ATOM 646 O O . TYR A 1 87 ? -25.671 -4.383 31.611 1.00 95.81 87 TYR A O 1
ATOM 654 N N . ALA A 1 88 ? -24.717 -6.391 31.979 1.00 93.81 88 ALA A N 1
ATOM 655 C CA . ALA A 1 88 ? -25.410 -6.680 33.237 1.00 93.81 88 ALA A CA 1
ATOM 656 C C . ALA A 1 88 ? -26.943 -6.644 33.076 1.00 93.81 88 ALA A C 1
ATOM 658 O O . ALA A 1 88 ? -27.650 -5.900 33.755 1.00 93.81 88 ALA A O 1
ATOM 659 N N . TYR A 1 89 ? -27.455 -7.428 32.128 1.00 91.81 89 TYR A N 1
ATOM 660 C CA . TYR A 1 89 ? -28.891 -7.574 31.910 1.00 91.81 89 TYR A CA 1
ATOM 661 C C . TYR A 1 89 ? -29.511 -8.431 33.017 1.00 91.81 89 TYR A C 1
ATOM 663 O O . TYR A 1 89 ? -29.057 -9.548 33.244 1.00 91.81 89 TYR A O 1
ATOM 671 N N . GLY A 1 90 ? -30.547 -7.918 33.686 1.00 80.19 90 GLY A N 1
ATOM 672 C CA . GLY A 1 90 ? -31.303 -8.671 34.700 1.00 80.19 90 GLY A CA 1
ATOM 673 C C . GLY A 1 90 ? -32.684 -9.116 34.214 1.00 80.19 90 GLY A C 1
ATOM 674 O O . GLY A 1 90 ? -33.053 -10.276 34.337 1.00 80.19 90 GLY A O 1
ATOM 675 N N . ASP A 1 91 ? -33.433 -8.191 33.617 1.00 80.69 91 ASP A N 1
ATOM 676 C CA . ASP A 1 91 ? -34.834 -8.332 33.190 1.00 80.69 91 ASP A CA 1
ATOM 677 C C . ASP A 1 91 ? -35.016 -7.944 31.713 1.00 80.69 91 ASP A C 1
ATOM 679 O O . ASP A 1 91 ? -36.023 -7.369 31.310 1.00 80.69 91 ASP A O 1
ATOM 683 N N . GLY A 1 92 ? -33.986 -8.183 30.899 1.00 84.06 92 GLY A N 1
ATOM 684 C CA . GLY A 1 92 ? -33.927 -7.702 29.517 1.00 84.06 92 GLY A CA 1
ATOM 685 C C . GLY A 1 92 ? -33.479 -6.242 29.380 1.00 84.06 92 GLY A C 1
ATOM 686 O O . GLY A 1 92 ? -33.124 -5.835 28.275 1.00 84.06 92 GLY A O 1
ATOM 687 N N . THR A 1 93 ? -33.373 -5.492 30.484 1.00 88.38 93 THR A N 1
ATOM 688 C CA . THR A 1 93 ? -32.803 -4.136 30.511 1.00 88.38 93 THR A CA 1
ATOM 689 C C . THR A 1 93 ? -31.351 -4.165 30.988 1.00 88.38 93 THR A C 1
ATOM 691 O O . THR A 1 93 ? -31.030 -4.835 31.974 1.00 88.38 93 THR A O 1
ATOM 694 N N . ALA A 1 94 ? -30.468 -3.427 30.312 1.00 92.62 94 ALA A N 1
ATOM 695 C CA . ALA A 1 94 ? -29.079 -3.271 30.739 1.00 92.62 94 ALA A CA 1
ATOM 696 C C . ALA A 1 94 ? -29.000 -2.460 32.043 1.00 92.62 94 ALA A C 1
ATOM 698 O O . ALA A 1 94 ? -29.579 -1.376 32.147 1.00 92.62 94 ALA A O 1
ATOM 699 N N . ARG A 1 95 ? -28.273 -2.968 33.044 1.00 92.88 95 ARG A N 1
ATOM 700 C CA . ARG A 1 95 ? -28.050 -2.268 34.325 1.00 92.88 95 ARG A CA 1
ATOM 701 C C . ARG A 1 95 ? -26.688 -1.588 34.405 1.00 92.88 95 ARG A C 1
ATOM 703 O O . ARG A 1 95 ? -26.427 -0.863 35.366 1.00 92.88 95 ARG A O 1
ATOM 710 N N . ALA A 1 96 ? -25.839 -1.783 33.403 1.00 94.62 96 ALA A N 1
ATOM 711 C CA . ALA A 1 96 ? -24.580 -1.078 33.254 1.00 94.62 96 ALA A CA 1
ATOM 712 C C . ALA A 1 96 ? -24.290 -0.789 31.779 1.00 94.62 96 ALA A C 1
ATOM 714 O O . ALA A 1 96 ? -24.673 -1.555 30.893 1.00 94.62 96 ALA A O 1
ATOM 715 N N . GLU A 1 97 ? -23.631 0.336 31.523 1.00 96.00 97 GLU A N 1
ATOM 716 C CA . GLU A 1 97 ? -23.365 0.808 30.168 1.00 96.00 97 GLU A CA 1
ATOM 717 C C . GLU A 1 97 ? -22.070 1.625 30.126 1.00 96.00 97 GLU A C 1
ATOM 719 O O . GLU A 1 97 ? -21.870 2.520 30.945 1.00 96.00 97 GLU A O 1
ATOM 724 N N . ALA A 1 98 ? -21.198 1.352 29.161 1.00 97.25 98 ALA A N 1
ATOM 725 C CA . ALA A 1 98 ? -20.099 2.240 28.795 1.00 97.25 98 ALA A CA 1
ATOM 726 C C . ALA A 1 98 ? -20.518 3.061 27.574 1.00 97.25 98 ALA A C 1
ATOM 728 O O . ALA A 1 98 ? -20.875 2.475 26.557 1.00 97.25 98 ALA A O 1
ATOM 729 N N . ARG A 1 99 ? -20.466 4.393 27.651 1.00 97.31 99 ARG A N 1
ATOM 730 C CA . ARG A 1 99 ? -20.760 5.290 26.520 1.00 97.31 99 ARG A CA 1
ATOM 731 C C . ARG A 1 99 ? -19.513 6.002 26.036 1.00 97.31 99 ARG A C 1
ATOM 733 O O . ARG A 1 99 ? -18.736 6.507 26.850 1.00 97.31 99 ARG A O 1
ATOM 740 N N . PHE A 1 100 ? -19.379 6.105 24.724 1.00 97.44 100 PHE A N 1
ATOM 741 C CA . PHE A 1 100 ? -18.237 6.695 24.041 1.00 97.44 100 PHE A CA 1
ATOM 742 C C . PHE A 1 100 ? -18.646 8.052 23.470 1.00 97.44 100 PHE A C 1
ATOM 744 O O . PHE A 1 100 ? -19.657 8.182 22.786 1.00 97.44 100 PHE A O 1
ATOM 751 N N . THR A 1 101 ? -17.896 9.096 23.807 1.00 95.88 101 THR A N 1
ATOM 752 C CA . THR A 1 101 ? -18.096 10.449 23.283 1.00 95.88 101 THR A CA 1
ATOM 753 C C . THR A 1 101 ? -16.929 10.798 22.382 1.00 95.88 101 THR A C 1
ATOM 755 O O . THR A 1 101 ? -15.783 10.818 22.838 1.00 95.88 101 THR A O 1
ATOM 758 N N . TYR A 1 102 ? -17.238 11.110 21.133 1.00 95.25 102 TYR A N 1
ATOM 759 C CA . TYR A 1 102 ? -16.280 11.515 20.116 1.00 95.25 102 TYR A CA 1
ATOM 760 C C . TYR A 1 102 ? -16.355 13.021 19.883 1.00 95.25 102 TYR A C 1
ATOM 762 O O . TYR A 1 102 ? -17.325 13.677 20.268 1.00 95.25 102 TYR A O 1
ATOM 770 N N . GLY A 1 103 ? -15.313 13.564 19.276 1.00 93.06 103 GLY A N 1
ATOM 771 C CA . GLY A 1 103 ? -15.323 14.904 18.714 1.00 93.06 103 GLY A CA 1
ATOM 772 C C . GLY A 1 103 ? -14.312 15.004 17.589 1.00 93.06 103 GLY A C 1
ATOM 773 O O . GLY A 1 103 ? -13.500 14.095 17.393 1.00 93.06 103 GLY A O 1
ATOM 774 N N . ASP A 1 104 ? -14.378 16.106 16.860 1.00 91.12 104 ASP A N 1
ATOM 775 C CA . ASP A 1 104 ? -13.612 16.276 15.634 1.00 91.12 104 ASP A CA 1
ATOM 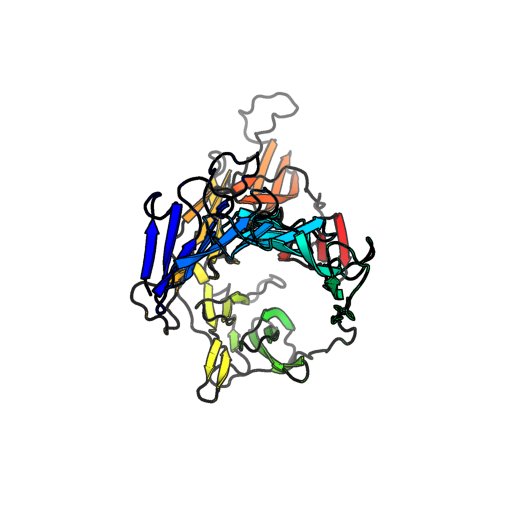776 C C . ASP A 1 104 ? -12.105 16.208 15.896 1.00 91.12 104 ASP A C 1
ATOM 778 O O . ASP A 1 104 ? -11.583 16.623 16.945 1.00 91.12 104 ASP A O 1
ATOM 782 N N . ARG A 1 105 ? -11.393 15.646 14.926 1.00 89.00 105 ARG A N 1
ATOM 783 C CA . ARG A 1 105 ? -9.933 15.617 14.912 1.00 89.00 105 ARG A CA 1
ATOM 784 C C . ARG A 1 105 ? -9.405 16.648 13.914 1.00 89.00 105 ARG A C 1
ATOM 786 O O . ARG A 1 105 ? -10.072 16.975 12.941 1.00 89.00 105 ARG A O 1
ATOM 793 N N . LYS A 1 106 ? -8.201 17.166 14.161 1.00 85.81 106 LYS A N 1
ATOM 794 C CA . LYS A 1 106 ? -7.553 18.164 13.285 1.00 85.81 106 LYS A CA 1
ATOM 795 C C . LYS A 1 106 ? -6.816 17.549 12.086 1.00 85.81 106 LYS A C 1
ATOM 797 O O . LYS A 1 106 ? -6.317 18.271 11.233 1.00 85.81 106 LYS A O 1
ATOM 802 N N . ASP A 1 107 ? -6.740 16.228 12.062 1.00 85.62 107 ASP A N 1
ATOM 803 C CA . ASP A 1 107 ? -6.057 15.372 11.098 1.00 85.62 107 ASP A CA 1
ATOM 804 C C . ASP A 1 107 ? -7.030 14.309 10.565 1.00 85.62 107 ASP A C 1
ATOM 806 O O . ASP A 1 107 ? -6.868 13.122 10.866 1.00 85.62 107 ASP A O 1
ATOM 810 N N . PRO A 1 108 ? -8.113 14.707 9.871 1.00 85.88 108 PRO A N 1
ATOM 811 C CA . PRO A 1 108 ? -8.981 13.731 9.231 1.00 85.88 108 PRO A CA 1
ATOM 812 C C . PRO A 1 108 ? -8.135 12.857 8.303 1.00 85.88 108 PRO A C 1
ATOM 814 O O . PRO A 1 108 ? -7.317 13.362 7.538 1.00 85.88 108 PRO A O 1
ATOM 817 N N . SER A 1 109 ? -8.311 11.546 8.409 1.00 81.06 109 SER A N 1
ATOM 818 C CA . SER A 1 109 ? -7.598 10.576 7.583 1.00 81.06 109 SER A CA 1
ATOM 819 C C . SER A 1 109 ? -8.596 9.847 6.700 1.00 81.06 109 SER A C 1
ATOM 821 O O . SER A 1 109 ? -9.671 9.475 7.175 1.00 81.06 109 SER A O 1
ATOM 823 N N . ALA A 1 110 ? -8.221 9.605 5.454 1.00 78.19 110 ALA A N 1
ATOM 824 C CA . ALA A 1 110 ? -8.932 8.729 4.540 1.00 78.19 110 ALA A CA 1
ATOM 825 C C . ALA A 1 110 ? -7.965 7.644 4.059 1.00 78.19 110 ALA A C 1
ATOM 827 O O . ALA A 1 110 ? -6.760 7.871 3.987 1.00 78.19 110 ALA A O 1
ATOM 828 N N . GLY A 1 111 ? -8.489 6.464 3.770 1.00 71.38 111 GLY A N 1
ATOM 829 C CA . GLY A 1 111 ? -7.758 5.384 3.123 1.00 71.38 111 GLY A CA 1
ATOM 830 C C . GLY A 1 111 ? -8.715 4.542 2.299 1.00 71.38 111 GLY A C 1
ATOM 831 O O . GLY A 1 111 ? -9.920 4.792 2.309 1.00 71.38 111 GLY A O 1
ATOM 832 N N . TYR A 1 112 ? -8.189 3.535 1.615 1.00 72.12 112 TYR A N 1
ATOM 833 C CA . TYR A 1 112 ? -8.987 2.666 0.762 1.00 72.12 112 TYR A CA 1
ATOM 834 C C . TYR A 1 112 ? -8.976 1.240 1.285 1.00 72.12 112 TYR A C 1
ATOM 836 O O . TYR A 1 112 ? -7.923 0.674 1.568 1.00 72.12 112 TYR A O 1
ATOM 844 N N . LEU A 1 113 ? -10.162 0.654 1.408 1.00 70.19 113 LEU A N 1
ATOM 845 C CA . LEU A 1 113 ? -10.338 -0.758 1.713 1.00 70.19 113 LEU A CA 1
ATOM 846 C C . LEU A 1 113 ? -11.257 -1.354 0.650 1.00 70.19 113 LEU A C 1
ATOM 848 O O . LEU A 1 113 ? -12.373 -0.877 0.465 1.00 70.19 113 LEU A O 1
ATOM 852 N N . ALA A 1 114 ? -10.771 -2.371 -0.068 1.00 64.88 114 ALA A N 1
ATOM 853 C CA . ALA A 1 114 ? -11.489 -2.992 -1.187 1.00 64.88 114 ALA A CA 1
ATOM 854 C C . ALA A 1 114 ? -11.952 -1.978 -2.263 1.00 64.88 114 ALA A C 1
ATOM 856 O O . ALA A 1 114 ? -13.065 -2.063 -2.777 1.00 64.88 114 ALA A O 1
ATOM 857 N N . GLY A 1 115 ? -11.099 -0.995 -2.589 1.00 61.06 115 GLY A N 1
ATOM 858 C CA . GLY A 1 115 ? -11.381 0.020 -3.613 1.00 61.06 115 GLY A CA 1
ATOM 859 C C . GLY A 1 115 ? -12.479 1.016 -3.224 1.00 61.06 115 GLY A C 1
ATOM 860 O O . GLY A 1 115 ? -13.187 1.516 -4.103 1.00 61.06 115 GLY A O 1
ATOM 861 N N . ARG A 1 116 ? -12.678 1.244 -1.918 1.00 65.06 116 ARG A N 1
ATOM 862 C CA . ARG A 1 116 ? -13.662 2.180 -1.356 1.00 65.06 116 ARG A CA 1
ATOM 863 C C . ARG A 1 116 ? -13.039 3.024 -0.253 1.00 65.06 116 ARG A C 1
ATOM 865 O O . ARG A 1 116 ? -12.255 2.506 0.542 1.00 65.06 116 ARG A O 1
ATOM 872 N N . THR A 1 117 ? -13.408 4.301 -0.195 1.00 68.94 117 THR A N 1
ATOM 873 C CA . THR A 1 117 ? -12.886 5.233 0.806 1.00 68.94 117 THR A CA 1
ATOM 874 C C . THR A 1 117 ? -13.447 4.906 2.188 1.00 68.94 117 THR A C 1
ATOM 876 O O . THR A 1 117 ? -14.657 4.869 2.393 1.00 68.94 117 THR A O 1
ATOM 879 N N . VAL A 1 118 ? -12.560 4.734 3.160 1.00 73.19 118 VAL A N 1
ATOM 880 C CA . VAL A 1 118 ? -12.877 4.705 4.587 1.00 73.19 118 VAL A CA 1
ATOM 881 C C . VAL A 1 118 ? -12.270 5.953 5.206 1.00 73.19 118 VAL A C 1
ATOM 883 O O . VAL A 1 118 ? -11.066 6.190 5.099 1.00 73.19 118 VAL A O 1
ATOM 886 N N . GLN A 1 119 ? -13.103 6.766 5.847 1.00 78.69 119 GLN A N 1
ATOM 887 C CA . GLN A 1 119 ? -12.678 8.012 6.475 1.00 78.69 119 GLN A CA 1
ATOM 888 C C . GLN A 1 119 ? -12.710 7.901 7.998 1.00 78.69 119 GLN A C 1
ATOM 890 O O . GLN A 1 119 ? -13.404 7.071 8.573 1.00 78.69 119 GLN A O 1
ATOM 895 N N . SER A 1 120 ? -11.928 8.746 8.665 1.00 84.19 120 SER A N 1
ATOM 896 C CA . SER A 1 120 ? -11.985 8.952 10.108 1.00 84.19 120 SER A CA 1
ATOM 897 C C . SER A 1 120 ? -11.802 10.432 10.407 1.00 84.19 120 SER A C 1
ATOM 899 O O . SER A 1 120 ? -10.686 10.945 10.401 1.00 84.19 120 SER A O 1
ATOM 901 N N . THR A 1 121 ? -12.894 11.105 10.749 1.00 88.44 121 THR A N 1
ATOM 902 C CA . THR A 1 121 ? -12.962 12.557 11.018 1.00 88.44 121 THR A CA 1
ATOM 903 C C . THR A 1 121 ? -13.096 12.901 12.506 1.00 88.44 121 THR A C 1
ATOM 905 O O . THR A 1 121 ? -12.919 14.053 12.901 1.00 88.44 121 THR A O 1
ATOM 908 N N . GLN A 1 122 ? -13.367 11.913 13.363 1.00 91.62 122 GLN A N 1
ATOM 909 C CA . GLN A 1 122 ? -13.466 12.108 14.810 1.00 91.62 122 GLN A CA 1
ATOM 910 C C . GLN A 1 122 ? -12.510 11.204 15.579 1.00 91.62 122 GLN A C 1
ATOM 912 O O . GLN A 1 122 ? -12.032 10.182 15.088 1.00 91.62 122 GLN A O 1
ATOM 917 N N . ARG A 1 123 ? -12.258 11.584 16.830 1.00 93.12 123 ARG A N 1
ATOM 918 C CA . ARG A 1 123 ? -11.457 10.843 17.808 1.00 93.12 123 ARG A CA 1
ATOM 919 C C . ARG A 1 123 ? -12.185 10.764 19.145 1.00 93.12 123 ARG A C 1
ATOM 921 O O . ARG A 1 123 ? -13.004 11.621 19.480 1.00 93.12 123 ARG A O 1
ATOM 928 N N . LEU A 1 124 ? -11.898 9.722 19.919 1.00 96.19 124 LEU A N 1
ATOM 929 C CA . LEU A 1 124 ? -12.546 9.482 21.207 1.00 96.19 124 LEU A CA 1
ATOM 930 C C . LEU A 1 124 ? -12.080 10.513 22.241 1.00 96.19 124 LEU A C 1
ATOM 932 O O . LEU A 1 124 ? -10.887 10.605 22.517 1.00 96.19 124 LEU A O 1
ATOM 936 N N . LEU A 1 125 ? -13.007 11.250 22.849 1.00 96.50 125 LEU A N 1
ATOM 937 C CA . LEU A 1 125 ? -12.716 12.246 23.888 1.00 96.50 125 LEU A CA 1
ATOM 938 C C . LEU A 1 125 ? -12.986 11.714 25.294 1.00 96.50 125 LEU A C 1
ATOM 940 O O . LEU A 1 125 ? -12.319 12.100 26.259 1.00 96.50 125 LEU A O 1
ATOM 944 N N . ARG A 1 126 ? -14.006 10.862 25.436 1.00 96.50 126 ARG A N 1
ATOM 945 C CA . ARG A 1 126 ? -14.440 10.387 26.749 1.00 96.50 126 ARG A CA 1
ATOM 946 C C . ARG A 1 126 ? -15.119 9.029 26.684 1.00 96.50 126 ARG A C 1
ATOM 948 O O . ARG A 1 126 ? -15.978 8.809 25.836 1.00 96.50 126 ARG A O 1
ATOM 955 N N . VAL A 1 127 ? -14.823 8.179 27.662 1.00 97.56 127 VAL A N 1
ATOM 956 C CA . VAL A 1 127 ? -15.615 6.982 27.980 1.00 97.56 127 VAL A CA 1
ATOM 957 C C . VAL A 1 127 ? -16.299 7.215 29.316 1.00 97.56 127 VAL A C 1
ATOM 959 O O . VAL A 1 127 ? -15.630 7.527 30.297 1.00 97.56 127 VAL A O 1
ATOM 962 N N . THR A 1 128 ? -17.622 7.109 29.376 1.00 97.44 128 THR A N 1
ATOM 963 C CA . THR A 1 128 ? -18.389 7.297 30.617 1.00 97.44 128 THR A CA 1
ATOM 964 C C . THR A 1 128 ? -19.077 6.000 31.003 1.00 97.44 128 THR A C 1
ATOM 966 O O . THR A 1 128 ? -19.839 5.442 30.218 1.00 97.44 128 THR A O 1
ATOM 969 N N . MET A 1 129 ? -18.822 5.545 32.225 1.00 96.50 129 MET A N 1
ATOM 970 C CA . MET A 1 129 ? -19.399 4.338 32.801 1.00 96.50 129 MET A CA 1
ATOM 971 C C . MET A 1 129 ? -20.663 4.694 33.574 1.00 96.50 129 MET A C 1
ATOM 973 O O . MET A 1 129 ? -20.631 5.514 34.496 1.00 96.50 129 MET A O 1
ATOM 977 N N . TYR A 1 130 ? -21.767 4.051 33.225 1.00 95.38 130 TYR A N 1
ATOM 978 C CA . TYR A 1 130 ? -23.064 4.191 33.863 1.00 95.38 130 TYR A CA 1
ATOM 979 C C . TYR A 1 130 ? -23.459 2.893 34.557 1.00 95.38 130 TYR A C 1
ATOM 981 O O . TYR A 1 130 ? -23.180 1.798 34.073 1.00 95.38 130 TYR A O 1
ATOM 989 N N . SER A 1 131 ? -24.168 3.017 35.674 1.00 93.50 131 SER A N 1
ATOM 990 C CA . SER A 1 131 ? -24.832 1.887 36.316 1.00 93.50 131 SER A CA 1
ATOM 991 C C . SER A 1 131 ? -26.148 2.315 36.948 1.00 93.50 131 SER A C 1
ATOM 993 O O . SER A 1 131 ? -26.329 3.476 37.326 1.00 93.50 131 SER A O 1
ATOM 995 N N . SER A 1 132 ? -27.070 1.366 37.056 1.00 89.69 132 SER A N 1
ATOM 996 C CA . SER A 1 132 ? -28.322 1.503 37.779 1.00 89.69 132 SER A CA 1
ATOM 997 C C . SER A 1 132 ? -28.342 0.531 38.963 1.00 89.69 132 SER A C 1
ATOM 999 O O . SER A 1 132 ? -28.390 -0.685 38.760 1.00 89.69 132 SER A O 1
ATOM 1001 N N . PRO A 1 133 ? -28.346 1.030 40.211 1.00 74.12 133 PRO A N 1
ATOM 1002 C CA . PRO A 1 133 ? -28.657 0.196 41.360 1.00 74.12 133 PRO A CA 1
ATOM 1003 C C . PRO A 1 133 ? -30.177 -0.034 41.436 1.00 74.12 133 PRO A C 1
ATOM 1005 O O . PRO A 1 133 ? -30.944 0.874 41.772 1.00 74.12 133 PRO A O 1
ATOM 1008 N N . GLY A 1 134 ? -30.613 -1.261 41.142 1.00 73.38 134 GLY A N 1
ATOM 1009 C CA . GLY A 1 134 ? -32.018 -1.676 41.218 1.00 73.38 134 GLY A CA 1
ATOM 1010 C C . GLY A 1 134 ? -32.861 -1.144 40.056 1.00 73.38 134 GLY A C 1
ATOM 1011 O O . GLY A 1 134 ? -32.452 -1.224 38.904 1.00 73.38 134 GLY A O 1
ATOM 1012 N N . THR A 1 135 ? -34.049 -0.602 40.343 1.00 70.81 135 THR A N 1
ATOM 1013 C CA . THR A 1 135 ? -35.020 -0.116 39.336 1.00 70.81 135 THR A CA 1
ATOM 1014 C C . THR A 1 135 ? -34.804 1.337 38.889 1.00 70.81 135 THR A C 1
ATOM 1016 O O . THR A 1 135 ? -35.632 1.896 38.175 1.00 70.81 135 THR A O 1
ATOM 1019 N N . ARG A 1 136 ? -33.707 1.978 39.305 1.00 78.31 136 ARG A N 1
ATOM 1020 C CA . ARG A 1 136 ? -33.432 3.403 39.044 1.00 78.31 136 ARG A CA 1
ATOM 1021 C C . ARG A 1 136 ? -32.938 3.653 37.604 1.00 78.31 136 ARG A C 1
ATOM 1023 O O . ARG A 1 136 ? -32.499 2.715 36.941 1.00 78.31 136 ARG A O 1
ATOM 1030 N N . PRO A 1 137 ? -32.966 4.895 37.091 1.00 85.88 137 PRO A N 1
ATOM 1031 C CA . PRO A 1 137 ? -32.290 5.220 35.835 1.00 85.88 137 PRO A CA 1
ATOM 1032 C C . PRO A 1 137 ? -30.763 5.089 35.962 1.00 85.88 137 PRO A C 1
ATOM 1034 O O . PRO A 1 137 ? -30.204 5.203 37.056 1.00 85.88 137 PRO A O 1
ATOM 1037 N N . LEU A 1 138 ? -30.091 4.869 34.829 1.00 89.00 138 LEU A N 1
ATOM 1038 C CA . LEU A 1 138 ? -28.632 4.828 34.740 1.00 89.00 138 LEU A CA 1
ATOM 1039 C C . LEU A 1 138 ? -28.012 6.140 35.238 1.00 89.00 138 LEU A C 1
ATOM 1041 O O . LEU A 1 138 ? -28.391 7.230 34.807 1.00 89.00 138 LEU A O 1
ATOM 1045 N N . LYS A 1 139 ? -27.012 6.028 36.113 1.00 92.38 139 LYS A N 1
ATOM 1046 C CA . LYS A 1 139 ? -26.238 7.158 36.631 1.00 92.38 139 LYS A CA 1
ATOM 1047 C C . LYS A 1 139 ? -24.763 6.983 36.289 1.00 92.38 139 LYS A C 1
ATOM 1049 O O . LYS A 1 139 ? -24.216 5.897 36.459 1.00 92.38 139 LYS A O 1
ATOM 1054 N N . ALA A 1 140 ? -24.124 8.061 35.835 1.00 92.94 140 ALA A N 1
ATOM 1055 C CA . ALA A 1 140 ? -22.685 8.079 35.589 1.00 92.94 140 ALA A CA 1
ATOM 1056 C C . ALA A 1 140 ? -21.924 7.860 36.906 1.00 92.94 140 ALA A C 1
ATOM 1058 O O . ALA A 1 140 ? -22.134 8.596 37.875 1.00 92.94 140 ALA A O 1
ATOM 1059 N N . LEU A 1 141 ? -21.050 6.857 36.927 1.00 93.06 141 LEU A N 1
ATOM 1060 C CA . LEU A 1 141 ? -20.222 6.499 38.076 1.00 93.06 141 LEU A CA 1
ATOM 1061 C C . LEU A 1 141 ? -18.788 6.994 37.920 1.00 93.06 141 LEU A C 1
ATOM 1063 O O . LEU A 1 141 ? -18.234 7.556 38.861 1.00 93.06 141 LEU A O 1
ATOM 1067 N N . TYR A 1 142 ? -18.211 6.797 36.736 1.00 93.06 142 TYR A N 1
ATOM 1068 C CA . TYR A 1 142 ? -16.828 7.138 36.421 1.00 93.06 142 TYR A CA 1
ATOM 1069 C C . TYR A 1 142 ? -16.718 7.563 34.959 1.00 93.06 142 TYR A C 1
ATOM 1071 O O . TYR A 1 142 ? -17.506 7.121 34.121 1.00 93.06 142 TYR A O 1
ATOM 1079 N N . ASN A 1 143 ? -15.732 8.390 34.633 1.00 96.06 143 ASN A N 1
ATOM 1080 C CA . ASN A 1 143 ? -15.380 8.703 33.255 1.00 96.06 143 ASN A CA 1
ATOM 1081 C C . ASN A 1 143 ? -13.867 8.717 33.049 1.00 96.06 143 ASN A C 1
ATOM 1083 O O . ASN A 1 143 ? -13.123 9.150 33.923 1.00 96.06 143 ASN A O 1
ATOM 1087 N N . TYR A 1 144 ? -13.436 8.271 31.875 1.00 97.25 144 TYR A N 1
ATOM 1088 C CA . TYR A 1 144 ? -12.069 8.386 31.389 1.00 97.25 144 TYR A CA 1
ATOM 1089 C C . TYR A 1 144 ? -12.027 9.480 30.336 1.00 97.25 144 TYR A C 1
ATOM 1091 O O . TYR A 1 144 ? -12.773 9.424 29.358 1.00 97.25 144 TYR A O 1
ATOM 1099 N N . ARG A 1 145 ? -11.180 10.483 30.548 1.00 96.88 145 ARG A N 1
ATOM 1100 C CA . ARG A 1 145 ? -10.989 11.623 29.648 1.00 96.88 145 ARG A CA 1
ATOM 1101 C C . ARG A 1 145 ? -9.686 11.453 28.899 1.00 96.88 145 ARG A C 1
ATOM 1103 O O . ARG A 1 145 ? -8.662 11.223 29.533 1.00 96.88 145 ARG A O 1
ATOM 1110 N N . LEU A 1 146 ? -9.750 11.580 27.582 1.00 97.75 146 LEU A N 1
ATOM 1111 C CA . LEU A 1 146 ? -8.606 11.478 26.694 1.00 97.75 146 LEU A CA 1
ATOM 1112 C C . LEU A 1 146 ? -8.238 12.892 26.245 1.00 97.75 146 LEU A C 1
ATOM 1114 O O . LEU A 1 146 ? -9.059 13.585 25.639 1.00 97.75 146 LEU A O 1
ATOM 1118 N N . SER A 1 147 ? -7.026 13.333 26.567 1.00 95.75 147 SER A N 1
ATOM 1119 C CA . SER A 1 147 ? -6.450 14.553 26.005 1.00 95.75 147 SER A CA 1
ATOM 1120 C C . SER A 1 147 ? -5.443 14.183 24.937 1.00 95.75 147 SER A C 1
ATOM 1122 O O . SER A 1 147 ? -4.646 13.266 25.109 1.00 95.75 147 SER A O 1
ATOM 1124 N N . TYR A 1 148 ? -5.484 14.916 23.835 1.00 94.62 148 TYR A N 1
ATOM 1125 C CA . TYR A 1 148 ? -4.542 14.766 22.741 1.00 94.62 148 TYR A CA 1
ATOM 1126 C C . TYR A 1 148 ? -3.599 15.948 22.748 1.00 94.62 148 TYR A C 1
ATOM 1128 O O . TYR A 1 148 ? -3.984 17.056 23.139 1.00 94.62 148 TYR A O 1
ATOM 1136 N N . ARG A 1 149 ? -2.382 15.709 22.279 1.00 90.62 149 ARG A N 1
ATOM 1137 C CA . ARG A 1 149 ? -1.371 16.742 22.173 1.00 90.62 149 ARG A CA 1
ATOM 1138 C C . ARG A 1 149 ? -1.894 17.886 21.311 1.00 90.62 149 ARG A C 1
ATOM 1140 O O . ARG A 1 149 ? -2.503 17.673 20.260 1.00 90.62 149 ARG A O 1
ATOM 1147 N N . ALA A 1 150 ? -1.662 19.107 21.778 1.00 86.19 150 ALA A N 1
ATOM 1148 C CA . ALA A 1 150 ? -1.967 20.293 21.003 1.00 86.19 150 ALA A CA 1
ATOM 1149 C C . ALA A 1 150 ? -0.994 20.385 19.826 1.00 86.19 150 ALA A C 1
ATOM 1151 O O . ALA A 1 150 ? 0.223 20.364 20.010 1.00 86.19 150 ALA A O 1
ATOM 1152 N N . VAL A 1 151 ? -1.548 20.507 18.626 1.00 79.88 151 VAL A N 1
ATOM 1153 C CA . VAL A 1 151 ? -0.789 20.729 17.402 1.00 79.88 151 VAL A CA 1
ATOM 1154 C C . VAL A 1 151 ? -1.243 22.055 16.800 1.00 79.88 151 VAL A C 1
ATOM 1156 O O . VAL A 1 151 ? -2.448 22.329 16.731 1.00 79.88 151 VAL A O 1
ATOM 1159 N N . ALA A 1 152 ? -0.278 22.906 16.443 1.00 78.69 152 ALA A N 1
ATOM 1160 C CA . ALA A 1 152 ? -0.547 24.170 15.769 1.00 78.69 152 ALA A CA 1
ATOM 1161 C C . ALA A 1 152 ? -1.091 23.901 14.361 1.00 78.69 152 ALA A C 1
ATOM 1163 O O . ALA A 1 152 ? -0.655 22.965 13.698 1.00 78.69 152 ALA A O 1
ATOM 1164 N N . ASP A 1 153 ? -2.000 24.743 13.871 1.00 73.75 153 ASP A N 1
ATOM 1165 C CA . ASP A 1 153 ? -2.604 24.535 12.545 1.00 73.75 153 ASP A CA 1
ATOM 1166 C C . ASP A 1 153 ? -1.574 24.647 11.402 1.00 73.75 153 ASP A C 1
ATOM 1168 O O . ASP A 1 153 ? -1.796 24.127 10.308 1.00 73.75 153 ASP A O 1
ATOM 1172 N N . THR A 1 154 ? -0.429 25.279 11.679 1.00 73.62 154 THR A N 1
ATOM 1173 C CA . THR A 1 154 ? 0.728 25.428 10.787 1.00 73.62 154 THR A CA 1
ATOM 1174 C C . THR A 1 154 ? 1.777 24.323 10.935 1.00 73.62 154 THR A C 1
ATOM 1176 O O . THR A 1 154 ? 2.797 24.376 10.252 1.00 73.62 154 THR A O 1
ATOM 1179 N N . ALA A 1 155 ? 1.595 23.361 11.845 1.00 70.56 155 ALA A N 1
ATOM 1180 C CA . ALA A 1 155 ? 2.561 22.281 12.016 1.00 70.56 155 ALA A CA 1
ATOM 1181 C C . ALA A 1 155 ? 2.552 21.349 10.787 1.00 70.56 155 ALA A C 1
ATOM 1183 O O . ALA A 1 155 ? 1.467 21.052 10.275 1.00 70.56 155 ALA A O 1
ATOM 1184 N N . PRO A 1 156 ? 3.730 20.877 10.329 1.00 66.81 156 PRO A N 1
ATOM 1185 C CA . PRO A 1 156 ? 3.822 19.934 9.213 1.00 66.81 156 PRO A CA 1
ATOM 1186 C C . PRO A 1 156 ? 3.225 18.568 9.577 1.00 66.81 156 PRO A C 1
ATOM 1188 O O . PRO A 1 156 ? 2.551 17.949 8.767 1.00 66.81 156 PRO A O 1
ATOM 1191 N N . ASP A 1 157 ? 3.405 18.135 10.824 1.00 76.25 157 ASP A N 1
ATOM 1192 C CA . ASP A 1 157 ? 2.789 16.931 11.370 1.00 76.25 157 ASP A CA 1
ATOM 1193 C C . ASP A 1 157 ? 1.555 17.317 12.189 1.00 76.25 157 ASP A C 1
ATOM 1195 O O . ASP A 1 157 ? 1.674 18.014 13.199 1.00 76.25 157 ASP A O 1
ATOM 1199 N N . LYS A 1 158 ? 0.375 16.864 11.750 1.00 80.25 158 LYS A N 1
ATOM 1200 C CA . LYS A 1 158 ? -0.918 17.101 12.416 1.00 80.25 158 LYS A CA 1
ATOM 1201 C C . LYS A 1 158 ? -1.455 15.892 13.171 1.00 80.25 158 LYS A C 1
ATOM 1203 O O . LYS A 1 158 ? -2.538 15.982 13.751 1.00 80.25 158 LYS A O 1
ATOM 1208 N N . VAL A 1 159 ? -0.715 14.785 13.200 1.00 85.94 159 VAL A N 1
ATOM 1209 C CA . VAL A 1 159 ? -1.210 13.503 13.700 1.00 85.94 159 VAL A CA 1
ATOM 1210 C C . VAL A 1 159 ? -1.625 13.619 15.170 1.00 85.94 159 VAL A C 1
ATOM 1212 O O . VAL A 1 159 ? -0.854 14.018 16.052 1.00 85.94 159 VAL A O 1
ATOM 1215 N N . SER A 1 160 ? -2.874 13.240 15.437 1.00 90.50 160 SER A N 1
ATOM 1216 C CA . SER A 1 160 ? -3.495 13.193 16.754 1.00 90.50 160 SER A CA 1
ATOM 1217 C C . SER A 1 160 ? -2.801 12.156 17.630 1.00 90.50 160 SER A C 1
ATOM 1219 O O . SER A 1 160 ? -3.066 10.960 17.539 1.00 90.50 160 SER A O 1
ATOM 1221 N N . ARG A 1 161 ? -1.959 12.629 18.546 1.00 91.75 161 ARG A N 1
ATOM 1222 C CA . ARG A 1 161 ? -1.262 11.798 19.532 1.00 91.75 161 ARG A CA 1
ATOM 1223 C C . ARG A 1 161 ? -1.930 11.908 20.892 1.00 91.75 161 ARG A C 1
ATOM 1225 O O . ARG A 1 161 ? -2.188 13.017 21.362 1.00 91.75 161 ARG A O 1
ATOM 1232 N N . LEU A 1 162 ? -2.237 10.770 21.511 1.00 95.88 162 LEU A N 1
ATOM 1233 C CA . LEU A 1 162 ? -2.795 10.738 22.861 1.00 95.88 162 LEU A CA 1
ATOM 1234 C C . LEU A 1 162 ? -1.739 11.259 23.840 1.00 95.88 162 LEU A C 1
ATOM 1236 O O . LEU A 1 162 ? -0.636 10.734 23.884 1.00 95.88 162 LEU A O 1
ATOM 1240 N N . ASP A 1 163 ? -2.072 12.298 24.590 1.00 95.62 163 ASP A N 1
ATOM 1241 C CA . ASP A 1 163 ? -1.174 12.970 25.533 1.00 95.62 163 ASP A CA 1
ATOM 1242 C C . ASP A 1 163 ? -1.420 12.475 26.957 1.00 95.62 163 ASP A C 1
ATOM 1244 O O . ASP A 1 163 ? -0.484 12.190 27.698 1.00 95.62 163 ASP A O 1
ATOM 1248 N N . ALA A 1 164 ? -2.691 12.282 27.324 1.00 97.56 164 ALA A N 1
ATOM 1249 C CA . ALA A 1 164 ? -3.022 11.675 28.601 1.00 97.56 164 ALA A CA 1
ATOM 1250 C C . ALA A 1 164 ? -4.397 11.006 28.633 1.00 97.56 164 ALA A C 1
ATOM 1252 O O . ALA A 1 164 ? -5.322 11.370 27.900 1.00 97.56 164 ALA A O 1
ATOM 1253 N N . VAL A 1 165 ? -4.545 10.077 29.576 1.00 98.00 165 VAL A N 1
ATOM 1254 C CA . VAL A 1 165 ? -5.837 9.556 30.031 1.00 98.00 165 VAL A CA 1
ATOM 1255 C C . VAL A 1 165 ? -6.018 9.888 31.507 1.00 98.00 165 VAL A C 1
ATOM 1257 O O . VAL A 1 165 ? -5.124 9.657 32.321 1.00 98.00 165 VAL A O 1
ATOM 1260 N N . GLN A 1 166 ? -7.186 10.414 31.872 1.00 97.38 166 GLN A N 1
ATOM 1261 C CA . GLN A 1 166 ? -7.519 10.737 33.258 1.00 97.38 166 GLN A CA 1
ATOM 1262 C C . GLN A 1 166 ? -8.847 10.115 33.681 1.00 97.38 166 GLN A C 1
ATOM 1264 O O . GLN A 1 166 ? -9.882 10.373 33.069 1.00 97.38 166 GLN A O 1
ATOM 1269 N N . GLY A 1 167 ? -8.825 9.324 34.754 1.00 97.12 167 GLY A N 1
ATOM 1270 C CA . GLY A 1 167 ? -10.032 8.788 35.383 1.00 97.12 167 GLY A CA 1
ATOM 1271 C C . GLY A 1 167 ? -10.636 9.772 36.388 1.00 97.12 167 GLY A C 1
ATOM 1272 O O . GLY A 1 167 ? -9.930 10.276 37.260 1.00 97.12 167 GLY A O 1
ATOM 1273 N N . CYS A 1 168 ? -11.941 10.014 36.302 1.00 96.12 168 CYS A N 1
ATOM 1274 C CA . CYS A 1 168 ? -12.694 10.903 37.186 1.00 96.12 168 CYS A CA 1
ATOM 1275 C C . CYS A 1 168 ? -13.981 10.239 37.689 1.00 96.12 168 CYS A C 1
ATOM 1277 O O . CYS A 1 168 ? -14.567 9.396 37.010 1.00 96.12 168 CYS A O 1
ATOM 1279 N N . VAL A 1 169 ? -14.445 10.636 38.873 1.00 94.44 169 VAL A N 1
ATOM 1280 C CA . VAL A 1 169 ? -15.713 10.176 39.457 1.00 94.44 169 VAL A CA 1
ATOM 1281 C C . VAL A 1 169 ? -16.890 10.986 38.904 1.00 94.44 169 VAL A C 1
ATOM 1283 O O . VAL A 1 169 ? -16.821 12.207 38.753 1.00 94.44 169 VAL A O 1
ATOM 1286 N N . GLY A 1 170 ? -18.001 10.302 38.639 1.00 88.06 170 GLY A N 1
ATOM 1287 C CA . GLY A 1 170 ? -19.230 10.863 38.084 1.00 88.06 170 GLY A CA 1
ATOM 1288 C C . GLY A 1 170 ? -19.106 11.205 36.599 1.00 88.06 170 GLY A C 1
ATOM 1289 O O . GLY A 1 170 ? -18.291 10.633 35.880 1.00 88.06 170 GLY A O 1
ATOM 1290 N N . SER A 1 171 ? -19.930 12.144 36.127 1.00 81.25 171 SER A N 1
ATOM 1291 C CA . SER A 1 171 ? -19.850 12.713 34.769 1.00 81.25 171 SER A CA 1
ATOM 1292 C C . SER A 1 171 ? -18.947 13.956 34.681 1.00 81.25 171 SER A C 1
ATOM 1294 O O . SER A 1 171 ? -18.544 14.370 33.590 1.00 81.25 171 SER A O 1
ATOM 1296 N N . GLY A 1 172 ? -18.629 14.565 35.828 1.00 79.56 172 GLY A N 1
ATOM 1297 C CA . GLY A 1 172 ? -17.789 15.757 35.940 1.00 79.56 172 GLY A CA 1
ATOM 1298 C C . GLY A 1 172 ? -16.287 15.453 35.956 1.00 79.56 172 GLY A C 1
ATOM 1299 O O . GLY A 1 172 ? -15.862 14.305 35.853 1.00 79.56 172 GLY A O 1
ATOM 1300 N N . ALA A 1 173 ? -15.481 16.509 36.079 1.00 80.00 173 ALA A N 1
ATOM 1301 C CA . ALA A 1 173 ? -14.032 16.440 36.321 1.00 80.00 173 ALA A CA 1
ATOM 1302 C C . ALA A 1 173 ? -13.674 16.918 37.740 1.00 80.00 173 ALA A C 1
ATOM 1304 O O . ALA A 1 173 ? -12.620 17.501 37.960 1.00 80.00 173 ALA A O 1
ATOM 1305 N N . THR A 1 174 ? -14.592 16.758 38.695 1.00 84.81 174 THR A N 1
ATOM 1306 C CA . THR A 1 174 ? -14.467 17.384 40.019 1.00 84.81 174 THR A CA 1
ATOM 1307 C C . THR A 1 174 ? -13.556 16.595 40.957 1.00 84.81 174 THR A C 1
ATOM 1309 O O . THR A 1 174 ? -12.868 17.184 41.780 1.00 84.81 174 THR A O 1
ATOM 1312 N N . LEU A 1 175 ? -13.538 15.265 40.829 1.00 94.25 175 LEU A N 1
ATOM 1313 C CA . LEU A 1 175 ? -12.673 14.377 41.601 1.00 94.25 175 LEU A CA 1
ATOM 1314 C C . LEU A 1 175 ? -12.006 13.395 40.641 1.00 94.25 175 LEU A C 1
ATOM 1316 O O . LEU A 1 175 ? -12.669 12.493 40.124 1.00 94.25 175 LEU A O 1
ATOM 1320 N N . CYS A 1 176 ? -10.715 13.592 40.387 1.00 96.50 176 CYS A N 1
ATOM 1321 C CA . CYS A 1 176 ? -9.962 12.836 39.395 1.00 96.50 176 CYS A CA 1
ATOM 1322 C C . CYS A 1 176 ? -8.691 12.231 39.988 1.00 96.50 176 CYS A C 1
ATOM 1324 O O . CYS A 1 176 ? -8.084 12.788 40.900 1.00 96.50 176 CYS A O 1
ATOM 1326 N N . GLN A 1 177 ? -8.295 11.091 39.434 1.00 95.88 177 GLN A N 1
ATOM 1327 C CA . GLN A 1 177 ? -6.992 10.482 39.662 1.00 95.88 177 GLN A CA 1
ATOM 1328 C C . GLN A 1 177 ? -5.893 11.292 38.948 1.00 95.88 177 GLN A C 1
ATOM 1330 O O . GLN A 1 177 ? -6.203 12.092 38.048 1.00 95.88 177 GLN A O 1
ATOM 1335 N N . PRO A 1 178 ? -4.613 11.086 39.307 1.00 96.88 178 PRO A N 1
ATOM 1336 C CA . PRO A 1 178 ? -3.496 11.539 38.489 1.00 96.88 178 PRO A CA 1
ATOM 1337 C C . PRO A 1 178 ? -3.633 11.052 37.043 1.00 96.88 178 PRO A C 1
ATOM 1339 O O . PRO A 1 178 ? -4.212 9.996 36.776 1.00 96.88 178 PRO A O 1
ATOM 1342 N N . LYS A 1 179 ? -3.124 11.847 36.104 1.00 97.19 179 LYS A N 1
ATOM 1343 C CA . LYS A 1 179 ? -3.128 11.495 34.685 1.00 97.19 179 LYS A CA 1
ATOM 1344 C C . LYS A 1 179 ? -2.121 10.380 34.412 1.00 97.19 179 LYS A C 1
ATOM 1346 O O . LYS A 1 179 ? -1.029 10.380 34.972 1.00 97.19 179 LYS A O 1
ATOM 1351 N N . THR A 1 180 ? -2.476 9.467 33.517 1.00 98.00 180 THR A N 1
ATOM 1352 C CA . THR A 1 180 ? -1.496 8.633 32.818 1.00 98.00 180 THR A CA 1
ATOM 1353 C C . THR A 1 180 ? -1.064 9.397 31.579 1.00 98.00 180 THR A C 1
ATOM 1355 O O . THR A 1 180 ? -1.888 9.609 30.691 1.00 98.00 180 THR A O 1
ATOM 1358 N N . GLU A 1 181 ? 0.185 9.847 31.556 1.00 97.75 181 GLU A N 1
ATOM 1359 C CA . GLU A 1 181 ? 0.743 10.693 30.499 1.00 97.75 181 GLU A CA 1
ATOM 1360 C C . GLU A 1 181 ? 1.576 9.866 29.518 1.00 97.75 181 GLU A C 1
ATOM 1362 O O . GLU A 1 181 ? 2.204 8.874 29.897 1.00 97.75 181 GLU A O 1
ATOM 1367 N N . PHE A 1 182 ? 1.564 10.277 28.253 1.00 96.06 182 PHE A N 1
ATOM 1368 C CA . PHE A 1 182 ? 2.265 9.621 27.158 1.00 96.06 182 PHE A CA 1
ATOM 1369 C C . PHE A 1 182 ? 3.175 10.623 26.460 1.00 96.06 182 PHE A C 1
ATOM 1371 O O . PHE A 1 182 ? 2.803 11.770 26.224 1.00 96.06 182 PHE A O 1
ATOM 1378 N N . THR A 1 183 ? 4.360 10.167 26.075 1.00 91.44 183 THR A N 1
ATOM 1379 C CA . THR A 1 183 ? 5.283 10.925 25.233 1.00 91.44 183 THR A CA 1
ATOM 1380 C C . THR A 1 183 ? 5.529 10.170 23.935 1.00 91.44 183 THR A C 1
ATOM 1382 O O . THR A 1 183 ? 5.382 8.949 23.867 1.00 91.44 183 THR A O 1
ATOM 1385 N N . TRP A 1 184 ? 5.878 10.913 22.889 1.00 87.62 184 TRP A N 1
ATOM 1386 C CA . TRP A 1 184 ? 6.051 10.391 21.537 1.00 87.62 184 TRP A CA 1
ATOM 1387 C C . TRP A 1 184 ? 7.385 10.869 20.978 1.00 87.62 184 TRP A C 1
ATOM 1389 O O . TRP A 1 184 ? 7.820 11.979 21.284 1.00 87.62 184 TRP A O 1
ATOM 1399 N N . SER A 1 185 ? 8.030 10.037 20.162 1.00 82.56 185 SER A N 1
ATOM 1400 C CA . SER A 1 185 ? 9.140 10.480 19.324 1.00 82.56 185 SER A CA 1
ATOM 1401 C C . SER A 1 185 ? 8.586 11.326 18.184 1.00 82.56 185 SER A C 1
ATOM 1403 O O . SER A 1 185 ? 7.721 10.862 17.437 1.00 82.56 185 SER A O 1
ATOM 1405 N N . GLU A 1 186 ? 9.079 12.551 18.052 1.00 70.00 186 GLU A N 1
ATOM 1406 C CA . GLU A 1 186 ? 8.742 13.392 16.910 1.00 70.00 186 GLU A CA 1
ATOM 1407 C C . GLU A 1 186 ? 9.490 12.903 15.670 1.00 70.00 186 GLU A C 1
ATOM 1409 O O . GLU A 1 186 ? 10.654 12.506 15.792 1.00 70.00 186 GLU A O 1
ATOM 1414 N N . PRO A 1 187 ? 8.863 12.935 14.484 1.00 64.56 187 PRO A N 1
ATOM 1415 C CA . PRO A 1 187 ? 9.621 12.801 13.257 1.00 64.56 187 PRO A CA 1
ATOM 1416 C C . PRO A 1 187 ? 10.600 13.978 13.173 1.00 64.56 187 PRO A C 1
ATOM 1418 O O . PRO A 1 187 ? 10.184 15.137 13.158 1.00 64.56 187 PRO A O 1
ATOM 1421 N N . ASP A 1 188 ? 11.902 13.686 13.138 1.00 59.25 188 ASP A N 1
ATOM 1422 C CA . ASP A 1 188 ? 12.897 14.665 12.704 1.00 59.25 188 ASP A CA 1
ATOM 1423 C C . ASP A 1 188 ? 12.537 15.024 11.258 1.00 59.25 188 ASP A C 1
ATOM 1425 O O . ASP A 1 188 ? 12.663 14.206 10.349 1.00 59.25 188 ASP A O 1
ATOM 1429 N N . THR A 1 189 ? 12.027 16.236 11.043 1.00 50.66 189 THR A N 1
ATOM 1430 C CA . THR A 1 189 ? 11.468 16.707 9.763 1.00 50.66 189 THR A CA 1
ATOM 1431 C C . THR A 1 189 ? 12.519 16.935 8.675 1.00 50.66 189 THR A C 1
ATOM 1433 O O . THR A 1 189 ? 12.266 17.629 7.693 1.00 50.66 189 THR A O 1
ATOM 1436 N N . LEU A 1 190 ? 13.723 16.396 8.838 1.00 49.16 190 LEU A N 1
ATOM 1437 C CA . LEU A 1 190 ? 14.850 16.658 7.966 1.00 49.16 190 LEU A CA 1
ATOM 1438 C C . LEU A 1 190 ? 15.609 15.358 7.727 1.00 49.16 190 LEU A C 1
ATOM 1440 O O . LEU A 1 190 ? 16.004 14.668 8.668 1.00 49.16 190 LEU A O 1
ATOM 1444 N N . PHE A 1 191 ? 15.878 15.065 6.452 1.00 47.09 191 PHE A N 1
ATOM 1445 C CA . PHE A 1 191 ? 16.968 14.174 6.070 1.00 47.09 191 PHE A CA 1
ATOM 1446 C C . PHE A 1 191 ? 18.187 14.518 6.933 1.00 47.09 191 PHE A C 1
ATOM 1448 O O . PHE A 1 191 ? 18.553 15.694 7.038 1.00 47.09 191 PHE A O 1
ATOM 1455 N N . LYS A 1 192 ? 18.817 13.522 7.570 1.00 50.09 192 LYS A N 1
ATOM 1456 C CA . LYS A 1 192 ? 20.087 13.754 8.269 1.00 50.09 192 LYS A CA 1
ATOM 1457 C C . LYS A 1 192 ? 21.019 14.491 7.305 1.00 50.09 192 LYS A C 1
ATOM 1459 O O . LYS A 1 192 ? 21.382 13.949 6.268 1.00 50.09 192 LYS A O 1
ATOM 1464 N N . ALA A 1 193 ? 21.438 15.704 7.671 1.00 49.72 193 ALA A N 1
ATOM 1465 C CA . ALA A 1 193 ? 22.332 16.545 6.865 1.00 49.72 193 ALA A CA 1
ATOM 1466 C C . ALA A 1 193 ? 23.713 15.903 6.609 1.00 49.72 193 ALA A C 1
ATOM 1468 O O . ALA A 1 193 ? 24.538 16.434 5.870 1.00 49.72 193 ALA A O 1
ATOM 1469 N N . THR A 1 194 ? 23.987 14.759 7.238 1.00 54.34 194 THR A N 1
ATOM 1470 C CA . THR A 1 194 ? 25.176 13.950 7.006 1.00 54.34 194 THR A CA 1
ATOM 1471 C C . THR A 1 194 ? 24.921 12.989 5.845 1.00 54.34 194 THR A C 1
ATOM 1473 O O . THR A 1 194 ? 24.517 11.845 6.043 1.00 54.34 194 THR A O 1
ATOM 1476 N N . GLY A 1 195 ? 25.164 13.460 4.621 1.00 55.69 195 GLY A N 1
ATOM 1477 C CA . GLY A 1 195 ? 25.263 12.578 3.461 1.00 55.69 195 GLY A CA 1
ATOM 1478 C C . GLY A 1 195 ? 26.421 11.597 3.648 1.00 55.69 195 GLY A C 1
ATOM 1479 O O . GLY A 1 195 ? 27.526 11.995 4.019 1.00 55.69 195 GLY A O 1
ATOM 1480 N N . THR A 1 196 ? 26.176 10.310 3.415 1.00 55.69 196 THR A N 1
ATOM 1481 C CA . THR A 1 196 ? 27.251 9.320 3.296 1.00 55.69 196 THR A CA 1
ATOM 1482 C C . THR A 1 196 ? 27.589 9.187 1.822 1.00 55.69 196 THR A C 1
ATOM 1484 O O . THR A 1 196 ? 26.731 8.837 1.018 1.00 55.69 196 THR A O 1
ATOM 1487 N N . THR A 1 197 ? 28.835 9.474 1.454 1.00 61.94 197 THR A N 1
ATOM 1488 C CA . THR A 1 197 ? 29.296 9.287 0.077 1.00 61.94 197 THR A CA 1
ATOM 1489 C C . THR A 1 197 ? 29.706 7.835 -0.122 1.00 61.94 197 THR A C 1
ATOM 1491 O O . THR A 1 197 ? 30.645 7.358 0.516 1.00 61.94 197 THR A O 1
ATOM 1494 N N . LEU A 1 198 ? 29.035 7.140 -1.038 1.00 64.38 198 LEU A N 1
ATOM 1495 C CA . LEU A 1 198 ? 29.547 5.898 -1.600 1.00 64.38 198 LEU A CA 1
ATOM 1496 C C . LEU A 1 198 ? 30.458 6.244 -2.781 1.00 64.38 198 LEU A C 1
ATOM 1498 O O . LEU A 1 198 ? 29.993 6.716 -3.817 1.00 64.38 198 LEU A O 1
ATOM 1502 N N . THR A 1 199 ? 31.757 5.985 -2.647 1.00 68.12 199 THR A N 1
ATOM 1503 C CA . THR A 1 199 ? 32.652 6.004 -3.807 1.00 68.12 199 THR A CA 1
ATOM 1504 C C . THR A 1 199 ? 32.419 4.732 -4.606 1.00 68.12 199 THR A C 1
ATOM 1506 O O . THR A 1 199 ? 32.924 3.662 -4.264 1.00 68.12 199 THR A O 1
ATOM 1509 N N . LEU A 1 200 ? 31.651 4.848 -5.683 1.00 69.19 200 LEU A N 1
ATOM 1510 C CA . LEU A 1 200 ? 31.539 3.796 -6.685 1.00 69.19 200 LEU A CA 1
ATOM 1511 C C . LEU A 1 200 ? 32.914 3.654 -7.336 1.00 69.19 200 LEU A C 1
ATOM 1513 O O . LEU A 1 200 ? 33.405 4.574 -7.988 1.00 69.19 200 LEU A O 1
ATOM 1517 N N . ASN A 1 201 ? 33.595 2.547 -7.052 1.00 59.19 201 ASN A N 1
ATOM 1518 C CA . ASN A 1 201 ? 34.974 2.343 -7.471 1.00 59.19 201 ASN A CA 1
ATOM 1519 C C . ASN A 1 201 ? 35.033 2.159 -9.000 1.00 59.19 201 ASN A C 1
ATOM 1521 O O . ASN A 1 201 ? 34.849 1.050 -9.513 1.00 59.19 201 ASN A O 1
ATOM 1525 N N . THR A 1 202 ? 35.282 3.254 -9.722 1.00 58.72 202 THR A N 1
ATOM 1526 C CA . THR A 1 202 ? 35.355 3.336 -11.191 1.00 58.72 202 THR A CA 1
ATOM 1527 C C . THR A 1 202 ? 36.720 2.892 -11.731 1.00 58.72 202 THR A C 1
ATOM 1529 O O . THR A 1 202 ? 37.335 3.557 -12.571 1.00 58.72 202 THR A O 1
ATOM 1532 N N . GLU A 1 203 ? 37.228 1.751 -11.257 1.00 58.50 203 GLU A N 1
ATOM 1533 C CA . GLU A 1 203 ? 38.506 1.177 -11.700 1.00 58.50 203 GLU A CA 1
ATOM 1534 C C . GLU A 1 203 ? 38.590 1.100 -13.232 1.00 58.50 203 GLU A C 1
ATOM 1536 O O . GLU A 1 203 ? 37.980 0.240 -13.856 1.00 58.50 203 GLU A O 1
ATOM 1541 N N . GLY A 1 204 ? 39.382 1.969 -13.867 1.00 65.25 204 GLY A N 1
ATOM 1542 C CA . GLY A 1 204 ? 39.677 1.872 -15.298 1.00 65.25 204 GLY A CA 1
ATOM 1543 C C . GLY A 1 204 ? 38.696 2.568 -16.250 1.00 65.25 204 GLY A C 1
ATOM 1544 O O . GLY A 1 204 ? 38.543 2.078 -17.372 1.00 65.25 204 GLY A O 1
ATOM 1545 N N . LYS A 1 205 ? 38.125 3.721 -15.860 1.00 76.31 205 LYS A N 1
ATOM 1546 C CA . LYS A 1 205 ? 37.233 4.586 -16.676 1.00 76.31 205 LYS A CA 1
ATOM 1547 C C . LYS A 1 205 ? 35.835 4.005 -16.938 1.00 76.31 205 LYS A C 1
ATOM 1549 O O . LYS A 1 205 ? 35.297 4.186 -18.026 1.00 76.31 205 LYS A O 1
ATOM 1554 N N . TRP A 1 206 ? 35.273 3.287 -15.972 1.00 83.44 206 TRP A N 1
ATOM 1555 C CA . TRP A 1 206 ? 33.860 2.914 -16.018 1.00 83.44 206 TRP A CA 1
ATOM 1556 C C . TRP A 1 206 ? 33.003 4.080 -15.531 1.00 83.44 206 TRP A C 1
ATOM 1558 O O . TRP A 1 206 ? 33.343 4.720 -14.538 1.00 83.44 206 TRP A O 1
ATOM 1568 N N . THR A 1 207 ? 31.908 4.357 -16.226 1.00 83.06 207 THR A N 1
ATOM 1569 C CA . THR A 1 207 ? 30.969 5.428 -15.890 1.00 83.06 207 THR A CA 1
ATOM 1570 C C . THR A 1 207 ? 29.651 4.800 -15.449 1.00 83.06 207 THR A C 1
ATOM 1572 O O . THR A 1 207 ? 29.057 4.077 -16.247 1.00 83.06 207 THR A O 1
ATOM 1575 N N . PRO A 1 208 ? 29.188 5.029 -14.209 1.00 81.31 208 PRO A N 1
ATOM 1576 C CA . PRO A 1 208 ? 27.846 4.635 -13.794 1.00 81.31 208 PRO A CA 1
ATOM 1577 C C . PRO A 1 208 ? 26.786 5.284 -14.691 1.00 81.31 208 PRO A C 1
ATOM 1579 O O . PRO A 1 208 ? 26.897 6.470 -15.003 1.00 81.31 208 PRO A O 1
ATOM 1582 N N . VAL A 1 209 ? 25.790 4.514 -15.123 1.00 79.19 209 VAL A N 1
ATOM 1583 C CA . VAL A 1 209 ? 24.764 4.972 -16.075 1.00 79.19 209 VAL A CA 1
ATOM 1584 C C . VAL A 1 209 ? 23.333 4.626 -15.662 1.00 79.19 209 VAL A C 1
ATOM 1586 O O . VAL A 1 209 ? 22.422 5.292 -16.139 1.00 79.19 209 VAL A O 1
ATOM 1589 N N . ASP A 1 210 ? 23.118 3.659 -14.766 1.00 80.44 210 ASP A N 1
ATOM 1590 C CA . ASP A 1 210 ? 21.794 3.332 -14.209 1.00 80.44 210 ASP A CA 1
ATOM 1591 C C . ASP A 1 210 ? 21.912 2.970 -12.724 1.00 80.44 210 ASP A C 1
ATOM 1593 O O . ASP A 1 210 ? 22.900 2.343 -12.331 1.00 80.44 210 ASP A O 1
ATOM 1597 N N . PHE A 1 211 ? 20.914 3.332 -11.917 1.00 86.44 211 PHE A N 1
ATOM 1598 C CA . PHE A 1 211 ? 20.897 3.149 -10.463 1.00 86.44 211 PHE A CA 1
ATOM 1599 C C . PHE A 1 211 ? 19.531 2.661 -9.995 1.00 86.44 211 PHE A C 1
ATOM 1601 O O . PHE A 1 211 ? 18.506 3.236 -10.345 1.00 86.44 211 PHE A O 1
ATOM 1608 N N . ASN A 1 212 ? 19.537 1.635 -9.153 1.00 89.62 212 ASN A N 1
ATOM 1609 C CA . ASN A 1 212 ? 18.346 0.933 -8.702 1.00 89.62 212 ASN A CA 1
ATOM 1610 C C . ASN A 1 212 ? 18.428 0.691 -7.188 1.00 89.62 212 ASN A C 1
ATOM 1612 O O . ASN A 1 212 ? 19.036 -0.297 -6.761 1.00 89.62 212 ASN A O 1
ATOM 1616 N N . PRO A 1 213 ? 17.893 1.617 -6.369 1.00 90.88 213 PRO A N 1
ATOM 1617 C CA . PRO A 1 213 ? 17.749 1.405 -4.935 1.00 90.88 213 PRO A CA 1
ATOM 1618 C C . PRO A 1 213 ? 16.634 0.387 -4.662 1.00 90.88 213 PRO A C 1
ATOM 1620 O O . PRO A 1 213 ? 15.546 0.502 -5.222 1.00 90.88 213 PRO A O 1
ATOM 1623 N N . ALA A 1 214 ? 16.899 -0.604 -3.814 1.00 91.69 214 ALA A N 1
ATOM 1624 C CA . ALA A 1 214 ? 15.944 -1.661 -3.460 1.00 91.69 214 ALA A CA 1
ATOM 1625 C C . ALA A 1 214 ? 16.371 -2.360 -2.164 1.00 91.69 214 ALA A C 1
ATOM 1627 O O . ALA A 1 214 ? 17.484 -2.140 -1.719 1.00 91.69 214 ALA A O 1
ATOM 1628 N N . ASP A 1 215 ? 15.546 -3.223 -1.575 1.00 93.00 215 ASP A N 1
ATOM 1629 C CA . ASP A 1 215 ? 15.970 -4.130 -0.492 1.00 93.00 215 ASP A CA 1
ATOM 1630 C C . ASP A 1 215 ? 16.153 -5.540 -1.073 1.00 93.00 215 ASP A C 1
ATOM 1632 O O . ASP A 1 215 ? 15.190 -6.308 -1.191 1.00 93.00 215 ASP A O 1
ATOM 1636 N N . PHE A 1 216 ? 17.368 -5.850 -1.536 1.00 94.44 216 PHE A N 1
ATOM 1637 C CA . PHE A 1 216 ? 17.656 -7.112 -2.222 1.00 94.44 216 PHE A CA 1
ATOM 1638 C C . PHE A 1 216 ? 17.818 -8.260 -1.230 1.00 94.44 216 PHE A C 1
ATOM 1640 O O . PHE A 1 216 ? 17.567 -9.413 -1.584 1.00 94.44 216 PHE A O 1
ATOM 1647 N N . ASN A 1 217 ? 18.272 -7.990 -0.004 1.00 93.00 217 ASN A N 1
ATOM 1648 C CA . ASN A 1 217 ? 18.534 -9.034 0.987 1.00 93.00 217 ASN A CA 1
ATOM 1649 C C . ASN A 1 217 ? 17.374 -9.246 1.992 1.00 93.00 217 ASN A C 1
ATOM 1651 O O . ASN A 1 217 ? 17.373 -10.250 2.719 1.00 93.00 217 ASN A O 1
ATOM 1655 N N . GLY A 1 218 ? 16.374 -8.362 1.989 1.00 91.00 218 GLY A N 1
ATOM 1656 C CA . GLY A 1 218 ? 15.194 -8.395 2.849 1.00 91.00 218 GLY A CA 1
ATOM 1657 C C . GLY A 1 218 ? 15.473 -7.985 4.297 1.00 91.00 218 GLY A C 1
ATOM 1658 O O . GLY A 1 218 ? 14.840 -8.531 5.207 1.00 91.00 218 GLY A O 1
ATOM 1659 N N . ASP A 1 219 ? 16.462 -7.125 4.553 1.00 90.06 219 ASP A N 1
ATOM 1660 C CA . ASP A 1 219 ? 16.847 -6.697 5.906 1.00 90.06 219 ASP A CA 1
ATOM 1661 C C . ASP A 1 219 ? 16.172 -5.396 6.382 1.00 90.06 219 ASP A C 1
ATOM 1663 O O . ASP A 1 219 ? 16.335 -5.005 7.556 1.00 90.06 219 ASP A O 1
ATOM 1667 N N . GLY A 1 220 ? 15.352 -4.795 5.512 1.00 88.56 220 GLY A N 1
ATOM 1668 C CA . GLY A 1 220 ? 14.604 -3.562 5.726 1.00 88.56 220 GLY A CA 1
ATOM 1669 C C . GLY A 1 220 ? 15.400 -2.290 5.429 1.00 88.56 220 GLY A C 1
ATOM 1670 O O . GLY A 1 220 ? 14.955 -1.206 5.814 1.00 88.56 220 GLY A O 1
ATOM 1671 N N . LEU A 1 221 ? 16.578 -2.396 4.811 1.00 87.19 221 LEU A N 1
ATOM 1672 C CA . LEU A 1 221 ? 17.408 -1.265 4.405 1.00 87.19 221 LEU A CA 1
ATOM 1673 C C . LEU A 1 221 ? 17.464 -1.154 2.884 1.00 87.19 221 LEU A C 1
ATOM 1675 O O . LEU A 1 221 ? 17.371 -2.130 2.150 1.00 87.19 221 LEU A O 1
ATOM 1679 N N . THR A 1 222 ? 17.649 0.072 2.403 1.00 88.69 222 THR A N 1
ATOM 1680 C CA . THR A 1 222 ? 17.845 0.319 0.976 1.00 88.69 222 THR A CA 1
ATOM 1681 C C . THR A 1 222 ? 19.279 -0.017 0.570 1.00 88.69 222 THR A C 1
ATOM 1683 O O . THR A 1 222 ? 20.224 0.702 0.902 1.00 88.69 222 THR A O 1
ATOM 1686 N N . ASP A 1 223 ? 19.418 -1.097 -0.182 1.00 92.12 223 ASP A N 1
ATOM 1687 C CA . ASP A 1 223 ? 20.584 -1.489 -0.961 1.00 92.12 223 ASP A CA 1
ATOM 1688 C C . ASP A 1 223 ? 20.667 -0.700 -2.283 1.00 92.12 223 ASP A C 1
ATOM 1690 O O . ASP A 1 223 ? 19.813 0.131 -2.605 1.00 92.12 223 ASP A O 1
ATOM 1694 N N . LEU A 1 224 ? 21.702 -0.962 -3.087 1.00 91.56 224 LEU A N 1
ATOM 1695 C CA . LEU A 1 224 ? 21.881 -0.313 -4.386 1.00 91.56 224 LEU A CA 1
ATOM 1696 C C . LEU A 1 224 ? 22.433 -1.279 -5.431 1.00 91.56 224 LEU A C 1
ATOM 1698 O O . LEU A 1 224 ? 23.536 -1.798 -5.268 1.00 91.56 224 LEU A O 1
ATOM 1702 N N . ALA A 1 225 ? 21.726 -1.439 -6.547 1.00 93.31 225 ALA A N 1
ATOM 1703 C CA . ALA A 1 225 ? 22.270 -1.993 -7.781 1.00 93.31 225 ALA A CA 1
ATOM 1704 C C . ALA A 1 225 ? 22.576 -0.862 -8.764 1.00 93.31 225 ALA A C 1
ATOM 1706 O O . ALA A 1 225 ? 21.879 0.151 -8.803 1.00 93.31 225 ALA A O 1
ATOM 1707 N N . TRP A 1 226 ? 23.626 -1.013 -9.563 1.00 90.06 226 TRP A N 1
ATOM 1708 C CA . TRP A 1 226 ? 23.958 -0.037 -10.594 1.00 90.06 226 TRP A CA 1
ATOM 1709 C C . TRP A 1 226 ? 24.631 -0.689 -11.790 1.00 90.06 226 TRP A C 1
ATOM 1711 O O . TRP A 1 226 ? 25.308 -1.718 -11.672 1.00 90.06 226 TRP A O 1
ATOM 1721 N N . THR A 1 227 ? 24.464 -0.062 -12.950 1.00 88.69 227 THR A N 1
ATOM 1722 C CA . THR A 1 227 ? 25.200 -0.429 -14.155 1.00 88.69 227 THR A CA 1
ATOM 1723 C C . THR A 1 227 ? 26.265 0.609 -14.465 1.00 88.69 227 THR A C 1
ATOM 1725 O O . THR A 1 227 ? 26.072 1.813 -14.296 1.00 88.69 227 THR A O 1
ATOM 1728 N N . GLU A 1 228 ? 27.418 0.135 -14.915 1.00 87.06 228 GLU A N 1
ATOM 1729 C CA . GLU A 1 228 ? 28.533 0.953 -15.370 1.00 87.06 228 GLU A CA 1
ATOM 1730 C C . GLU A 1 228 ? 28.823 0.637 -16.839 1.00 87.06 228 GLU A C 1
ATOM 1732 O O . GLU A 1 228 ? 28.661 -0.502 -17.280 1.00 87.06 228 GLU A O 1
ATOM 1737 N N . THR A 1 229 ? 29.297 1.623 -17.599 1.00 84.50 229 THR A N 1
ATOM 1738 C CA . THR A 1 229 ? 29.711 1.449 -18.995 1.00 84.50 229 THR A CA 1
ATOM 1739 C C . THR A 1 229 ? 31.160 1.869 -19.226 1.00 84.50 229 THR A C 1
ATOM 1741 O O . THR A 1 229 ? 31.671 2.787 -18.581 1.00 84.50 229 THR A O 1
ATOM 1744 N N . LYS A 1 230 ? 31.830 1.197 -20.162 1.00 84.06 230 LYS A N 1
ATOM 1745 C CA . LYS A 1 230 ? 33.148 1.561 -20.687 1.00 84.06 230 LYS A CA 1
ATOM 1746 C C . LYS A 1 230 ? 33.205 1.224 -22.176 1.00 84.06 230 LYS A C 1
ATOM 1748 O O . LYS A 1 230 ? 33.463 0.082 -22.555 1.00 84.06 230 LYS A O 1
ATOM 1753 N N . GLY A 1 231 ? 32.998 2.228 -23.027 1.00 79.56 231 GLY A N 1
ATOM 1754 C CA . GLY A 1 231 ? 32.816 1.994 -24.462 1.00 79.56 231 GLY A CA 1
ATOM 1755 C C . GLY A 1 231 ? 31.550 1.169 -24.690 1.00 79.56 231 GLY A C 1
ATOM 1756 O O . GLY A 1 231 ? 30.494 1.551 -24.207 1.00 79.56 231 GLY A O 1
ATOM 1757 N N . ASN A 1 232 ? 31.675 0.018 -25.350 1.00 76.81 232 ASN A N 1
ATOM 1758 C CA . ASN A 1 232 ? 30.563 -0.913 -25.573 1.00 76.81 232 ASN A CA 1
ATOM 1759 C C . ASN A 1 232 ? 30.488 -2.030 -24.513 1.00 76.81 232 ASN A C 1
ATOM 1761 O O . ASN A 1 232 ? 29.865 -3.063 -24.721 1.00 76.81 232 ASN A O 1
ATOM 1765 N N . LYS A 1 233 ? 31.191 -1.893 -23.388 1.00 83.50 233 LYS A N 1
ATOM 1766 C CA . LYS A 1 233 ? 31.096 -2.867 -22.298 1.00 83.50 233 LYS A CA 1
ATOM 1767 C C . LYS A 1 233 ? 30.187 -2.323 -21.221 1.00 83.50 233 LYS A C 1
ATOM 1769 O O . LYS A 1 233 ? 30.340 -1.169 -20.819 1.00 83.50 233 LYS A O 1
ATOM 1774 N N . HIS A 1 234 ? 29.305 -3.171 -20.720 1.00 86.06 234 HIS A N 1
ATOM 1775 C CA . HIS A 1 234 ? 28.432 -2.882 -19.597 1.00 86.06 234 HIS A CA 1
ATOM 1776 C C . HIS A 1 234 ? 28.732 -3.828 -18.442 1.00 86.06 234 HIS A C 1
ATOM 1778 O O . HIS A 1 234 ? 29.122 -4.981 -18.630 1.00 86.06 234 HIS A O 1
ATOM 1784 N N . ARG A 1 235 ? 28.566 -3.331 -17.223 1.00 88.94 235 ARG A N 1
ATOM 1785 C CA . ARG A 1 235 ? 28.818 -4.097 -16.011 1.00 88.94 235 ARG A CA 1
ATOM 1786 C C . ARG A 1 235 ? 27.743 -3.808 -14.985 1.00 88.94 235 ARG A C 1
ATOM 1788 O O . ARG A 1 235 ? 27.555 -2.659 -14.613 1.00 88.94 235 ARG A O 1
ATOM 1795 N N . LEU A 1 236 ? 27.084 -4.851 -14.501 1.00 91.88 236 LEU A N 1
ATOM 1796 C CA . LEU A 1 236 ? 26.164 -4.774 -13.375 1.00 91.88 236 LEU A CA 1
ATOM 1797 C C . LEU A 1 236 ? 26.904 -5.062 -12.067 1.00 91.88 236 LEU A C 1
ATOM 1799 O O . LEU A 1 236 ? 27.670 -6.028 -11.973 1.00 91.88 236 LEU A O 1
ATOM 1803 N N . ARG A 1 237 ? 26.639 -4.244 -11.051 1.00 92.69 237 ARG A N 1
ATOM 1804 C CA . ARG A 1 237 ? 27.121 -4.393 -9.676 1.00 92.69 237 ARG A CA 1
ATOM 1805 C C . ARG A 1 237 ? 25.990 -4.117 -8.695 1.00 92.69 237 ARG A C 1
ATOM 1807 O O . ARG A 1 237 ? 24.990 -3.502 -9.054 1.00 92.69 237 ARG A O 1
ATOM 1814 N N . TYR A 1 238 ? 26.166 -4.562 -7.457 1.00 93.62 238 TYR A N 1
ATOM 1815 C CA . TYR A 1 238 ? 25.293 -4.163 -6.363 1.00 93.62 238 TYR A CA 1
ATOM 1816 C C . TYR A 1 238 ? 26.039 -4.126 -5.029 1.00 93.62 238 TYR A C 1
ATOM 1818 O O . TYR A 1 238 ? 27.138 -4.676 -4.888 1.00 93.62 238 TYR A O 1
ATOM 1826 N N . ALA A 1 239 ? 25.458 -3.431 -4.063 1.00 92.69 239 ALA A N 1
ATOM 1827 C CA . ALA A 1 239 ? 25.981 -3.236 -2.726 1.00 92.69 239 ALA A CA 1
ATOM 1828 C C . ALA A 1 239 ? 24.849 -3.361 -1.712 1.00 92.69 239 ALA A C 1
ATOM 1830 O O . ALA A 1 239 ? 23.753 -2.873 -1.9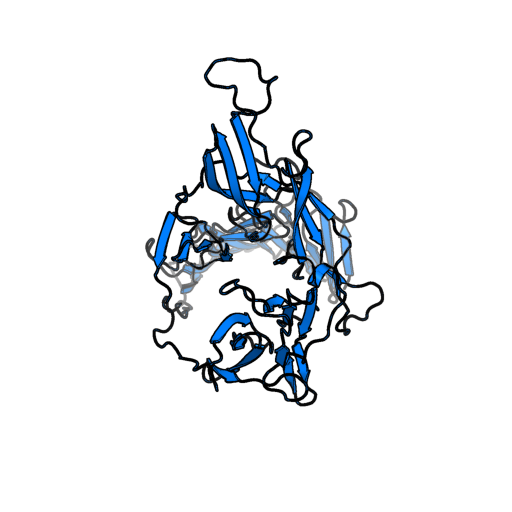68 1.00 92.69 239 ALA A O 1
ATOM 1831 N N . LEU A 1 240 ? 25.147 -3.985 -0.573 1.00 92.50 240 LEU A N 1
ATOM 1832 C CA . LEU A 1 240 ? 24.206 -4.160 0.527 1.00 92.50 240 LEU A CA 1
ATOM 1833 C C . LEU A 1 240 ? 24.454 -3.122 1.618 1.00 92.50 240 LEU A C 1
ATOM 1835 O O . LEU A 1 240 ? 25.616 -2.821 1.940 1.00 92.50 240 LEU A O 1
ATOM 1839 N N . ALA A 1 241 ? 23.378 -2.601 2.192 1.00 90.44 241 ALA A N 1
ATOM 1840 C CA . ALA A 1 241 ? 23.426 -1.690 3.320 1.00 90.44 241 ALA A CA 1
ATOM 1841 C C . ALA A 1 241 ? 23.799 -2.429 4.610 1.00 90.44 241 ALA A C 1
ATOM 1843 O O . ALA A 1 241 ? 23.410 -3.565 4.871 1.00 90.44 241 ALA A O 1
ATOM 1844 N N . ASN A 1 242 ? 24.590 -1.775 5.455 1.00 87.19 242 ASN A N 1
ATOM 1845 C CA . ASN A 1 242 ? 24.912 -2.287 6.777 1.00 87.19 242 ASN A CA 1
ATOM 1846 C C . ASN A 1 242 ? 23.941 -1.722 7.819 1.00 87.19 242 ASN A C 1
ATOM 1848 O O . ASN A 1 242 ? 23.899 -0.515 8.039 1.00 87.19 242 ASN A O 1
ATOM 1852 N N . LYS A 1 243 ? 23.243 -2.594 8.548 1.00 84.12 243 LYS A N 1
ATOM 1853 C CA . LYS A 1 243 ? 22.265 -2.199 9.577 1.00 84.12 243 LYS A CA 1
ATOM 1854 C C . LYS A 1 243 ? 22.802 -1.339 10.716 1.00 84.12 243 LYS A C 1
ATOM 1856 O O . LYS A 1 243 ? 22.050 -0.566 11.300 1.00 84.12 243 LYS A O 1
ATOM 1861 N N . THR A 1 244 ? 24.083 -1.464 11.041 1.00 84.00 244 THR A N 1
ATOM 1862 C CA . THR A 1 244 ? 24.701 -0.715 12.141 1.00 84.00 244 THR A CA 1
ATOM 1863 C C . THR A 1 244 ? 25.200 0.648 11.681 1.00 84.00 244 THR A C 1
ATOM 1865 O O . THR A 1 244 ? 25.064 1.627 12.411 1.00 84.00 244 THR A O 1
ATOM 1868 N N . THR A 1 245 ? 25.809 0.725 10.495 1.00 81.75 245 THR A N 1
ATOM 1869 C CA . THR A 1 245 ? 26.472 1.952 10.023 1.00 81.75 245 THR A CA 1
ATOM 1870 C C . THR A 1 245 ? 25.672 2.726 8.978 1.00 81.75 245 THR A C 1
ATOM 1872 O O . THR A 1 245 ? 25.991 3.884 8.725 1.00 81.75 245 THR A O 1
ATOM 1875 N N . GLY A 1 246 ? 24.672 2.105 8.347 1.00 76.81 246 GLY A N 1
ATOM 1876 C CA . GLY A 1 246 ? 23.964 2.629 7.175 1.00 76.81 246 GLY A CA 1
ATOM 1877 C C . GLY A 1 246 ? 24.824 2.692 5.907 1.00 76.81 246 GLY A C 1
ATOM 1878 O O . GLY A 1 246 ? 24.376 3.210 4.890 1.00 76.81 246 GLY A O 1
ATOM 1879 N N . GLN A 1 247 ? 26.070 2.205 5.950 1.00 83.06 247 GLN A N 1
ATOM 1880 C CA . GLN A 1 247 ? 26.986 2.265 4.812 1.00 83.06 247 GLN A CA 1
ATOM 1881 C C . GLN A 1 247 ? 26.717 1.125 3.831 1.00 83.06 247 GLN A C 1
ATOM 1883 O O . GLN A 1 247 ? 26.524 -0.020 4.240 1.00 83.06 247 GLN A O 1
ATOM 1888 N N . LEU A 1 248 ? 26.782 1.437 2.538 1.00 86.31 248 LEU A N 1
ATOM 1889 C CA . LEU A 1 248 ? 26.717 0.458 1.459 1.00 86.31 248 LEU A CA 1
ATOM 1890 C C . LEU A 1 248 ? 28.073 -0.236 1.282 1.00 86.31 248 LEU A C 1
ATOM 1892 O O . LEU A 1 248 ? 29.122 0.412 1.250 1.00 86.31 248 LEU A O 1
ATOM 1896 N N . SER A 1 249 ? 28.051 -1.556 1.126 1.00 88.19 249 SER A N 1
ATOM 1897 C CA . SER A 1 249 ? 29.237 -2.384 0.898 1.00 88.19 249 SER A CA 1
ATOM 1898 C C . SER A 1 249 ? 29.048 -3.272 -0.328 1.00 88.19 249 SER A C 1
ATOM 1900 O O . SER A 1 249 ? 28.006 -3.903 -0.482 1.00 88.19 249 SER A O 1
ATOM 1902 N N . ALA A 1 250 ? 30.042 -3.305 -1.223 1.00 89.31 250 ALA A N 1
ATOM 1903 C CA . ALA A 1 250 ? 29.954 -4.072 -2.463 1.00 89.31 250 ALA A CA 1
ATOM 1904 C C . ALA A 1 250 ? 29.666 -5.554 -2.181 1.00 89.31 250 ALA A C 1
ATOM 1906 O O . ALA A 1 250 ? 30.364 -6.199 -1.393 1.00 89.31 250 ALA A O 1
ATOM 1907 N N . ALA A 1 251 ? 28.655 -6.086 -2.857 1.00 91.69 251 ALA A N 1
ATOM 1908 C CA . ALA A 1 251 ? 28.180 -7.441 -2.665 1.00 91.69 251 ALA A CA 1
ATOM 1909 C C . ALA A 1 251 ? 28.652 -8.368 -3.788 1.00 91.69 251 ALA A C 1
ATOM 1911 O O . ALA A 1 251 ? 29.167 -7.947 -4.828 1.00 91.69 251 ALA A O 1
ATOM 1912 N N . ARG A 1 252 ? 28.508 -9.672 -3.553 1.00 93.62 252 ARG A N 1
ATOM 1913 C CA . ARG A 1 252 ? 28.814 -10.715 -4.535 1.00 93.62 252 ARG A CA 1
ATOM 1914 C C . ARG A 1 252 ? 27.526 -11.342 -5.022 1.00 93.62 252 ARG A C 1
ATOM 1916 O O . ARG A 1 252 ? 26.641 -11.624 -4.224 1.00 93.62 252 ARG A O 1
ATOM 1923 N N . PHE A 1 253 ? 27.436 -11.611 -6.312 1.00 95.25 253 PHE A N 1
ATOM 1924 C CA . PHE A 1 253 ? 26.387 -12.463 -6.848 1.00 95.25 253 PHE A CA 1
ATOM 1925 C C . PHE A 1 253 ? 26.593 -13.904 -6.376 1.00 95.25 253 PHE A C 1
ATOM 1927 O O . PHE A 1 253 ? 27.702 -14.305 -5.996 1.00 95.25 253 PHE A O 1
ATOM 1934 N N . VAL A 1 254 ? 25.539 -14.712 -6.446 1.00 93.12 254 VAL A N 1
ATOM 1935 C CA . VAL A 1 254 ? 25.661 -16.166 -6.278 1.00 93.12 254 VAL A CA 1
ATOM 1936 C C . VAL A 1 254 ? 26.726 -16.702 -7.236 1.00 93.12 254 VAL A C 1
ATOM 1938 O O . VAL A 1 254 ? 26.718 -16.392 -8.425 1.00 93.12 254 VAL A O 1
ATOM 1941 N N . GLY A 1 255 ? 27.664 -17.490 -6.708 1.00 87.12 255 GLY A N 1
ATOM 1942 C CA . GLY A 1 255 ? 28.861 -17.933 -7.436 1.00 87.12 255 GLY A CA 1
ATOM 1943 C C . GLY A 1 255 ? 30.110 -17.075 -7.183 1.00 87.12 255 GLY A C 1
ATOM 1944 O O . GLY A 1 255 ? 31.198 -17.454 -7.602 1.00 87.12 255 GLY A O 1
ATOM 1945 N N . GLY A 1 256 ? 29.988 -15.967 -6.444 1.00 86.44 256 GLY A N 1
ATOM 1946 C CA . GLY A 1 256 ? 31.113 -15.226 -5.861 1.00 86.44 256 GLY A CA 1
ATOM 1947 C C . GLY A 1 256 ? 31.646 -14.045 -6.679 1.00 86.44 256 GLY A C 1
ATOM 1948 O O . GLY A 1 256 ? 32.517 -13.328 -6.183 1.00 86.44 256 GLY A O 1
ATOM 1949 N N . GLY A 1 257 ? 31.136 -13.804 -7.889 1.00 89.25 257 GLY A N 1
ATOM 1950 C CA . GLY A 1 257 ? 31.515 -12.642 -8.701 1.00 89.25 257 GLY A CA 1
ATOM 1951 C C . GLY A 1 257 ? 31.015 -11.329 -8.093 1.00 89.25 257 GLY A C 1
ATOM 1952 O O . GLY A 1 257 ? 29.899 -11.267 -7.592 1.00 89.25 257 GLY A O 1
ATOM 1953 N N . THR A 1 258 ? 31.819 -10.266 -8.132 1.00 88.88 258 THR A N 1
ATOM 1954 C CA . THR A 1 258 ? 31.433 -8.913 -7.665 1.00 88.88 258 THR A CA 1
ATOM 1955 C C . THR A 1 258 ? 30.802 -8.057 -8.762 1.00 88.88 258 THR A C 1
ATOM 1957 O O . THR A 1 258 ? 30.409 -6.918 -8.525 1.00 88.88 258 THR A O 1
ATOM 1960 N N . ALA A 1 259 ? 30.751 -8.584 -9.982 1.00 90.62 259 ALA A N 1
ATOM 1961 C CA . ALA A 1 259 ? 30.229 -7.908 -11.149 1.00 90.62 259 ALA A CA 1
ATOM 1962 C C . ALA A 1 259 ? 29.781 -8.929 -12.195 1.00 90.62 259 ALA A C 1
ATOM 1964 O O . ALA A 1 259 ? 30.369 -10.009 -12.294 1.00 90.62 259 ALA A O 1
ATOM 1965 N N . LEU A 1 260 ? 28.787 -8.557 -12.994 1.00 91.44 260 LEU A N 1
ATOM 1966 C CA . LEU A 1 260 ? 28.361 -9.304 -14.173 1.00 91.44 260 LEU A CA 1
ATOM 1967 C C . LEU A 1 260 ? 28.604 -8.436 -15.400 1.00 91.44 260 LEU A C 1
ATOM 1969 O O . LEU A 1 260 ? 28.139 -7.300 -15.452 1.00 91.44 260 LEU A O 1
ATOM 1973 N N . GLU A 1 261 ? 29.374 -8.950 -16.353 1.00 89.88 261 GLU A N 1
ATOM 1974 C CA . GLU A 1 261 ? 29.739 -8.219 -17.564 1.00 89.88 261 GLU A CA 1
ATOM 1975 C C . GLU A 1 261 ? 28.820 -8.587 -18.727 1.00 89.88 261 GLU A C 1
ATOM 1977 O O . GLU A 1 261 ? 28.430 -9.744 -18.911 1.00 89.88 261 GLU A O 1
ATOM 1982 N N . TYR A 1 262 ? 28.496 -7.574 -19.517 1.00 85.81 262 TYR A N 1
ATOM 1983 C CA . TYR A 1 262 ? 27.723 -7.667 -20.738 1.00 85.81 262 TYR A CA 1
ATOM 1984 C C . TYR A 1 262 ? 28.530 -6.975 -21.839 1.00 85.81 262 TYR A C 1
ATOM 1986 O O . TYR A 1 262 ? 28.822 -5.782 -21.742 1.00 85.81 262 TYR A O 1
ATOM 1994 N N . ASP A 1 263 ? 28.950 -7.750 -22.836 1.00 78.38 263 ASP A N 1
ATOM 1995 C CA . ASP A 1 263 ? 29.690 -7.250 -23.991 1.00 78.38 263 ASP A CA 1
ATOM 1996 C C . ASP A 1 263 ? 28.719 -6.965 -25.142 1.00 78.38 263 ASP A C 1
ATOM 1998 O O . ASP A 1 263 ? 27.985 -7.862 -25.564 1.00 78.38 263 ASP A O 1
ATOM 2002 N N . ASP A 1 264 ? 28.770 -5.740 -25.665 1.00 69.75 264 ASP A N 1
ATOM 2003 C CA . ASP A 1 264 ? 28.039 -5.316 -26.857 1.00 69.75 264 ASP A CA 1
ATOM 2004 C C . ASP A 1 264 ? 29.033 -5.261 -28.037 1.00 69.75 264 ASP A C 1
ATOM 2006 O O . ASP A 1 264 ? 29.783 -4.299 -28.221 1.00 69.75 264 ASP A O 1
ATOM 2010 N N . ASP A 1 265 ? 29.123 -6.347 -28.811 1.00 58.94 265 ASP A N 1
ATOM 2011 C CA . ASP A 1 265 ? 30.188 -6.552 -29.816 1.00 58.94 265 ASP A CA 1
ATOM 2012 C C . ASP A 1 265 ? 29.863 -5.943 -31.200 1.00 58.94 265 ASP A C 1
ATOM 2014 O O . ASP A 1 265 ? 30.618 -6.099 -32.162 1.00 58.94 265 ASP A O 1
ATOM 2018 N N . TYR A 1 266 ? 28.735 -5.234 -31.340 1.00 54.94 266 TYR A N 1
ATOM 2019 C CA . TYR A 1 266 ? 28.330 -4.644 -32.618 1.00 54.94 266 TYR A CA 1
ATOM 2020 C C . TYR A 1 266 ? 28.873 -3.220 -32.812 1.00 54.94 266 TYR A C 1
ATOM 2022 O O . TYR A 1 266 ? 28.839 -2.369 -31.924 1.00 54.94 266 TYR A O 1
ATOM 2030 N N . GLY A 1 267 ? 29.417 -2.995 -34.011 1.00 49.44 267 GLY A N 1
ATOM 2031 C CA . GLY A 1 267 ? 30.250 -1.857 -34.387 1.00 49.44 267 GLY A CA 1
ATOM 2032 C C . GLY A 1 267 ? 29.721 -0.470 -34.012 1.00 49.44 267 GLY A C 1
ATOM 2033 O O . GLY A 1 267 ? 28.529 -0.186 -33.966 1.00 49.44 267 GLY A O 1
ATOM 2034 N N . THR A 1 268 ? 30.682 0.414 -33.776 1.00 51.22 268 THR A N 1
ATOM 2035 C CA . THR A 1 268 ? 30.521 1.842 -33.514 1.00 51.22 268 THR A CA 1
ATOM 2036 C C . THR A 1 268 ? 29.627 2.522 -34.557 1.00 51.22 268 THR A C 1
ATOM 2038 O O . THR A 1 268 ? 30.047 2.714 -35.698 1.00 51.22 268 THR A O 1
ATOM 2041 N N . SER A 1 269 ? 28.434 2.964 -34.162 1.00 41.53 269 SER A N 1
ATOM 2042 C CA . SER A 1 269 ? 27.730 4.038 -34.868 1.00 41.53 269 SER A CA 1
ATOM 2043 C C . SER A 1 269 ? 26.898 4.874 -33.893 1.00 41.53 269 SER A C 1
ATOM 2045 O O . SER A 1 269 ? 25.825 4.458 -33.462 1.00 41.53 269 SER A O 1
ATOM 2047 N N . ASP A 1 270 ? 27.448 6.031 -33.521 1.00 43.31 270 ASP A N 1
ATOM 2048 C CA . ASP A 1 270 ? 26.761 7.323 -33.371 1.00 43.31 270 ASP A CA 1
ATOM 2049 C C . ASP A 1 270 ? 25.340 7.360 -32.784 1.00 43.31 270 ASP A C 1
ATOM 2051 O O . ASP A 1 270 ? 24.458 8.045 -33.297 1.00 43.31 270 ASP A O 1
ATOM 2055 N N . TYR A 1 271 ? 25.128 6.735 -31.628 1.00 40.28 271 TYR A N 1
ATOM 2056 C CA . TYR A 1 271 ? 24.038 7.143 -30.742 1.00 40.28 271 TYR A CA 1
ATOM 2057 C C . TYR A 1 271 ? 24.585 7.369 -29.340 1.00 40.28 271 TYR A C 1
ATOM 2059 O O . TYR A 1 271 ? 24.918 6.431 -28.620 1.00 40.28 271 TYR A O 1
ATOM 2067 N N . GLY A 1 272 ? 24.710 8.647 -28.977 1.00 39.75 272 GLY A N 1
ATOM 2068 C CA . GLY A 1 272 ? 25.103 9.068 -27.641 1.00 39.75 272 GLY A CA 1
ATOM 2069 C C . GLY A 1 272 ? 24.209 8.449 -26.568 1.00 39.75 272 GLY A C 1
ATOM 2070 O O . GLY A 1 272 ? 23.004 8.332 -26.749 1.00 39.75 272 GLY A O 1
ATOM 2071 N N . ASN A 1 273 ? 24.826 8.078 -25.449 1.00 43.47 273 ASN A N 1
ATOM 2072 C CA . ASN A 1 273 ? 24.234 7.955 -24.113 1.00 43.47 273 ASN A CA 1
ATOM 2073 C C . ASN A 1 273 ? 23.012 7.028 -23.941 1.00 43.47 273 ASN A C 1
ATOM 2075 O O . ASN A 1 273 ? 22.436 7.003 -22.856 1.00 43.47 273 ASN A O 1
ATOM 2079 N N . ASN A 1 274 ? 22.601 6.258 -24.950 1.00 51.47 274 ASN A N 1
ATOM 2080 C CA . ASN A 1 274 ? 21.522 5.293 -24.785 1.00 51.47 274 ASN A CA 1
ATOM 2081 C C . ASN A 1 274 ? 22.056 4.091 -24.002 1.00 51.47 274 ASN A C 1
ATOM 2083 O O . ASN A 1 274 ? 22.869 3.324 -24.512 1.00 51.47 274 ASN A O 1
ATOM 2087 N N . LEU A 1 275 ? 21.592 3.938 -22.763 1.00 58.28 275 LEU A N 1
ATOM 2088 C CA . LEU A 1 275 ? 21.721 2.720 -21.968 1.00 58.28 275 LEU A CA 1
ATOM 2089 C C . LEU A 1 275 ? 21.275 1.508 -22.799 1.00 58.28 275 LEU A C 1
ATOM 2091 O O . LEU A 1 275 ? 20.084 1.296 -23.016 1.00 58.28 275 LEU A O 1
ATOM 2095 N N . ARG A 1 276 ? 22.238 0.725 -23.291 1.00 72.88 276 ARG A N 1
ATOM 2096 C CA . ARG A 1 276 ? 21.990 -0.538 -24.012 1.00 72.88 276 ARG A CA 1
ATOM 2097 C C . ARG A 1 276 ? 21.616 -1.672 -23.063 1.00 72.88 276 ARG A C 1
ATOM 2099 O O . ARG A 1 276 ? 20.950 -2.624 -23.463 1.00 72.88 276 ARG A O 1
ATOM 2106 N N . VAL A 1 277 ? 22.000 -1.513 -21.799 1.00 79.44 277 VAL A N 1
ATOM 2107 C CA . VAL A 1 277 ? 21.599 -2.345 -20.673 1.00 79.44 277 VAL A CA 1
ATOM 2108 C C . VAL A 1 277 ? 20.733 -1.502 -19.746 1.00 79.44 277 VAL A C 1
ATOM 2110 O O . VAL A 1 277 ? 21.216 -0.521 -19.186 1.00 79.44 277 VAL A O 1
ATOM 2113 N N . HIS A 1 278 ? 19.465 -1.875 -19.608 1.00 80.50 278 HIS A N 1
ATOM 2114 C CA . HIS A 1 278 ? 18.519 -1.248 -18.690 1.00 80.50 278 HIS A CA 1
ATOM 2115 C C . HIS A 1 278 ? 18.241 -2.182 -17.519 1.00 80.50 278 HIS A C 1
ATOM 2117 O O . HIS A 1 278 ? 18.134 -3.397 -17.707 1.00 80.50 278 HIS A O 1
ATOM 2123 N N . THR A 1 279 ? 18.121 -1.611 -16.326 1.00 87.00 279 THR A N 1
ATOM 2124 C CA . THR A 1 279 ? 17.801 -2.350 -15.109 1.00 87.00 279 THR A CA 1
ATOM 2125 C C . THR A 1 279 ? 16.482 -1.902 -14.504 1.00 87.00 279 THR A C 1
ATOM 2127 O O . THR A 1 279 ? 16.172 -0.714 -14.507 1.00 87.00 279 THR A O 1
ATOM 2130 N N . GLU A 1 280 ? 15.723 -2.862 -13.983 1.00 87.06 280 GLU A N 1
ATOM 2131 C CA . GLU A 1 280 ? 14.444 -2.614 -13.319 1.00 87.06 280 GLU A CA 1
ATOM 2132 C C . GLU A 1 280 ? 14.305 -3.534 -12.106 1.00 87.06 280 GLU A C 1
ATOM 2134 O O . GLU A 1 280 ? 14.625 -4.724 -12.170 1.00 87.06 280 GLU A O 1
ATOM 2139 N N . VAL A 1 281 ? 13.872 -2.960 -10.988 1.00 90.25 281 VAL A N 1
ATOM 2140 C CA . VAL A 1 281 ? 13.646 -3.675 -9.732 1.00 90.25 281 VAL A CA 1
ATOM 2141 C C . VAL A 1 281 ? 12.231 -4.232 -9.731 1.00 90.25 281 VAL A C 1
ATOM 2143 O O . VAL A 1 281 ? 11.284 -3.513 -10.042 1.00 90.25 281 VAL A O 1
ATOM 2146 N N . VAL A 1 282 ? 12.089 -5.503 -9.371 1.00 89.31 282 VAL A N 1
ATOM 2147 C CA . VAL A 1 282 ? 10.808 -6.221 -9.368 1.00 89.31 282 VAL A CA 1
ATOM 2148 C C . VAL A 1 282 ? 10.778 -7.222 -8.218 1.00 89.31 282 VAL A C 1
ATOM 2150 O O . VAL A 1 282 ? 11.832 -7.704 -7.845 1.00 89.31 282 VAL A O 1
ATOM 2153 N N . ASP A 1 283 ? 9.617 -7.590 -7.682 1.00 89.44 283 ASP A N 1
ATOM 2154 C CA . ASP A 1 283 ? 9.464 -8.826 -6.889 1.00 89.44 283 ASP A CA 1
ATOM 2155 C C . ASP A 1 283 ? 8.764 -9.852 -7.788 1.00 89.44 283 ASP A C 1
ATOM 2157 O O . ASP A 1 283 ? 7.536 -9.905 -7.876 1.00 89.44 283 ASP A O 1
ATOM 2161 N N . TYR A 1 284 ? 9.546 -10.584 -8.585 1.00 87.88 284 TYR A N 1
ATOM 2162 C CA . TYR A 1 284 ? 8.987 -11.419 -9.652 1.00 87.88 284 TYR A CA 1
ATOM 2163 C C . TYR A 1 284 ? 8.332 -12.690 -9.101 1.00 87.88 284 TYR A C 1
ATOM 2165 O O . TYR A 1 284 ? 7.405 -13.239 -9.705 1.00 87.88 284 TYR A O 1
ATOM 2173 N N . ASN A 1 285 ? 8.845 -13.202 -7.983 1.00 86.50 285 ASN A N 1
ATOM 2174 C CA . ASN A 1 285 ? 8.400 -14.451 -7.379 1.00 86.50 285 ASN A CA 1
ATOM 2175 C C . ASN A 1 285 ? 7.530 -14.239 -6.125 1.00 86.50 285 ASN A C 1
ATOM 2177 O O . ASN A 1 285 ? 7.199 -15.234 -5.473 1.00 86.50 285 ASN A O 1
ATOM 2181 N N . GLY A 1 286 ? 7.147 -12.996 -5.816 1.00 85.25 286 GLY A N 1
ATOM 2182 C CA . GLY A 1 286 ? 6.267 -12.638 -4.706 1.00 85.25 286 GLY A CA 1
ATOM 2183 C C . GLY A 1 286 ? 6.793 -13.113 -3.354 1.00 85.25 286 GLY A C 1
ATOM 2184 O O . GLY A 1 286 ? 5.997 -13.538 -2.509 1.00 85.25 286 GLY A O 1
ATOM 2185 N N . ASP A 1 287 ? 8.116 -13.155 -3.175 1.00 85.88 287 ASP A N 1
ATOM 2186 C CA . ASP A 1 287 ? 8.749 -13.645 -1.946 1.00 85.88 287 ASP A CA 1
ATOM 2187 C C . ASP A 1 287 ? 9.050 -12.532 -0.927 1.00 85.88 287 ASP A C 1
ATOM 2189 O O . ASP A 1 287 ? 9.552 -12.810 0.176 1.00 85.88 287 ASP A O 1
ATOM 2193 N N . GLY A 1 288 ? 8.673 -11.294 -1.271 1.00 86.19 288 GLY A N 1
ATOM 2194 C CA . GLY A 1 288 ? 8.839 -10.094 -0.464 1.00 86.19 288 GLY A CA 1
ATOM 2195 C C . GLY A 1 288 ? 10.242 -9.497 -0.542 1.00 86.19 288 GLY A C 1
ATOM 2196 O O . GLY A 1 288 ? 10.554 -8.608 0.254 1.00 86.19 288 GLY A O 1
ATOM 2197 N N . ARG A 1 289 ? 11.105 -9.988 -1.439 1.00 89.75 289 ARG A N 1
ATOM 2198 C CA . ARG A 1 289 ? 12.424 -9.411 -1.715 1.00 89.75 289 ARG A CA 1
ATOM 2199 C C . ARG A 1 289 ? 12.471 -8.861 -3.118 1.00 89.75 289 ARG A C 1
ATOM 2201 O O . ARG A 1 289 ? 11.823 -9.343 -4.039 1.00 89.75 289 ARG A O 1
ATOM 2208 N N . HIS A 1 290 ? 13.305 -7.850 -3.272 1.00 93.12 290 HIS A N 1
ATOM 2209 C CA . HIS A 1 290 ? 13.529 -7.277 -4.576 1.00 93.12 290 HIS A CA 1
ATOM 2210 C C . HIS A 1 290 ? 14.484 -8.168 -5.377 1.00 93.12 290 HIS A C 1
ATOM 2212 O O . HIS A 1 290 ? 15.578 -8.521 -4.932 1.00 93.12 290 HIS A O 1
ATOM 2218 N N . ASP A 1 291 ? 14.062 -8.497 -6.583 1.00 93.19 291 ASP A N 1
ATOM 2219 C CA . ASP A 1 291 ? 14.839 -9.063 -7.671 1.00 93.19 291 ASP A CA 1
ATOM 2220 C C . ASP A 1 291 ? 15.278 -7.950 -8.634 1.00 93.19 291 ASP A C 1
ATOM 2222 O O . ASP A 1 291 ? 14.889 -6.781 -8.526 1.00 93.19 291 ASP A O 1
ATOM 2226 N N . LEU A 1 292 ? 16.090 -8.320 -9.625 1.00 92.88 292 LEU A N 1
ATOM 2227 C CA . LEU A 1 292 ? 16.544 -7.392 -10.653 1.00 92.88 292 LEU A CA 1
ATOM 2228 C C . LEU A 1 292 ? 16.368 -7.973 -12.056 1.00 92.88 292 LEU A C 1
ATOM 2230 O O . LEU A 1 292 ? 16.887 -9.045 -12.382 1.00 92.88 292 LEU A O 1
ATOM 2234 N N . LEU A 1 293 ? 15.681 -7.230 -12.917 1.00 91.38 293 LEU A N 1
ATOM 2235 C CA . LEU A 1 293 ? 15.655 -7.464 -14.353 1.00 91.38 293 LEU A CA 1
ATOM 2236 C C . LEU A 1 293 ? 16.772 -6.679 -15.024 1.00 91.38 293 LEU A C 1
ATOM 2238 O O . LEU A 1 293 ? 17.005 -5.511 -14.723 1.00 91.38 293 LEU A O 1
ATOM 2242 N N . VAL A 1 294 ? 17.437 -7.327 -15.973 1.00 89.56 294 VAL A N 1
ATOM 2243 C CA . VAL A 1 294 ? 18.421 -6.706 -16.856 1.00 89.56 294 VAL A CA 1
ATOM 2244 C C . VAL A 1 294 ? 17.973 -6.927 -18.289 1.00 89.56 294 VAL A C 1
ATOM 2246 O O . VAL A 1 294 ? 18.018 -8.055 -18.782 1.00 89.56 294 VAL A O 1
ATOM 2249 N N . TYR A 1 295 ? 17.559 -5.861 -18.963 1.00 85.12 295 TYR A N 1
ATOM 2250 C CA . TYR A 1 295 ? 17.228 -5.878 -20.383 1.00 85.12 295 TYR A CA 1
ATOM 2251 C C . TYR A 1 295 ? 18.423 -5.436 -21.220 1.00 85.12 295 TYR A C 1
ATOM 2253 O O . TYR A 1 295 ? 19.007 -4.380 -20.972 1.00 85.12 295 TYR A O 1
ATOM 2261 N N . ARG A 1 296 ? 18.761 -6.222 -22.242 1.00 83.56 296 ARG A N 1
ATOM 2262 C CA . ARG A 1 296 ? 19.807 -5.912 -23.218 1.00 83.56 296 ARG A CA 1
ATOM 2263 C C . ARG A 1 296 ? 19.174 -5.596 -24.562 1.00 83.56 296 ARG A C 1
ATOM 2265 O O . ARG A 1 296 ? 18.785 -6.503 -25.297 1.00 83.56 296 ARG A O 1
ATOM 2272 N N . ALA A 1 297 ? 19.121 -4.311 -24.893 1.00 75.44 297 ALA A N 1
ATOM 2273 C CA . ALA A 1 297 ? 18.454 -3.811 -26.091 1.00 75.44 297 ALA A CA 1
ATOM 2274 C C . ALA A 1 297 ? 19.039 -4.379 -27.394 1.00 75.44 297 ALA A C 1
ATOM 2276 O O . ALA A 1 297 ? 18.306 -4.569 -28.358 1.00 75.44 297 ALA A O 1
ATOM 2277 N N . GLU A 1 298 ? 20.341 -4.673 -27.429 1.00 73.38 298 GLU A N 1
ATOM 2278 C CA . GLU A 1 298 ? 21.003 -5.176 -28.641 1.00 73.38 298 GLU A CA 1
ATOM 2279 C C . GLU A 1 298 ? 20.668 -6.631 -28.970 1.00 73.38 298 GLU A C 1
ATOM 2281 O O . GLU A 1 298 ? 20.562 -7.001 -30.137 1.00 73.38 298 GLU A O 1
ATOM 2286 N N . THR A 1 299 ? 20.519 -7.463 -27.939 1.00 76.56 299 THR A N 1
ATOM 2287 C CA . THR A 1 299 ? 20.280 -8.908 -28.089 1.00 76.56 299 THR A CA 1
ATOM 2288 C C . THR A 1 299 ? 18.818 -9.287 -27.884 1.00 76.56 299 THR A C 1
ATOM 2290 O O . THR A 1 299 ? 18.468 -10.454 -28.052 1.00 76.56 299 THR A O 1
ATOM 2293 N N . ASP A 1 300 ? 17.974 -8.319 -27.511 1.00 77.69 300 ASP A N 1
ATOM 2294 C CA . ASP A 1 300 ? 16.604 -8.537 -27.035 1.00 77.69 300 ASP A CA 1
ATOM 2295 C C . ASP A 1 300 ? 16.537 -9.614 -25.928 1.00 77.69 300 ASP A C 1
ATOM 2297 O O . ASP A 1 300 ? 15.596 -10.408 -25.819 1.00 77.69 300 ASP A O 1
ATOM 2301 N N . GLU A 1 301 ? 17.596 -9.677 -25.113 1.00 83.44 301 GLU A N 1
ATOM 2302 C CA . GLU A 1 301 ? 17.716 -10.615 -24.005 1.00 83.44 301 GLU A CA 1
ATOM 2303 C C . GLU A 1 301 ? 17.359 -9.921 -22.697 1.00 83.44 301 GLU A C 1
ATOM 2305 O O . GLU A 1 301 ? 17.983 -8.931 -22.316 1.00 83.44 301 GLU A O 1
ATOM 2310 N N . THR A 1 302 ? 16.413 -10.507 -21.967 1.00 87.06 302 THR A N 1
ATOM 2311 C CA . THR A 1 302 ? 16.172 -10.175 -20.564 1.00 87.06 302 THR A CA 1
ATOM 2312 C C . THR A 1 302 ? 16.791 -11.250 -19.681 1.00 87.06 302 THR A C 1
ATOM 2314 O O . THR A 1 302 ? 16.606 -12.451 -19.923 1.00 87.06 302 THR A O 1
ATOM 2317 N N . ARG A 1 303 ? 17.489 -10.828 -18.627 1.00 89.38 303 ARG A N 1
ATOM 2318 C CA . ARG A 1 303 ? 17.950 -11.692 -17.536 1.00 89.38 303 ARG A CA 1
ATOM 2319 C C . ARG A 1 303 ? 17.230 -11.345 -16.248 1.00 89.38 303 ARG A C 1
ATOM 2321 O O . ARG A 1 303 ? 17.128 -10.175 -15.899 1.00 89.38 303 ARG A O 1
ATOM 2328 N N . LEU A 1 304 ? 16.764 -12.374 -15.549 1.00 91.50 304 LEU A N 1
ATOM 2329 C CA . LEU A 1 304 ? 16.153 -12.249 -14.229 1.00 91.50 304 LEU A CA 1
ATOM 2330 C C . LEU A 1 304 ? 17.153 -12.701 -13.166 1.00 91.50 304 LEU A C 1
ATOM 2332 O O . LEU A 1 304 ? 17.566 -13.865 -13.158 1.00 91.50 304 LEU A O 1
ATOM 2336 N N . HIS A 1 305 ? 17.526 -11.778 -12.286 1.00 93.75 305 HIS A N 1
ATOM 2337 C CA . HIS A 1 305 ? 18.403 -11.988 -11.143 1.00 93.75 305 HIS A CA 1
ATOM 2338 C C . HIS A 1 305 ? 17.550 -12.082 -9.883 1.00 93.75 305 HIS A C 1
ATOM 2340 O O . HIS A 1 305 ? 17.253 -11.072 -9.255 1.00 93.75 305 HIS A O 1
ATOM 2346 N N . LEU A 1 306 ? 17.165 -13.307 -9.525 1.00 93.88 306 LEU A N 1
ATOM 2347 C CA . LEU A 1 306 ? 16.418 -13.559 -8.296 1.00 93.88 306 LEU A CA 1
ATOM 2348 C C . LEU A 1 306 ? 17.280 -13.306 -7.058 1.00 93.88 306 LEU A C 1
ATOM 2350 O O . LEU A 1 306 ? 18.448 -13.727 -7.051 1.00 93.88 306 LEU A O 1
ATOM 2354 N N . SER A 1 307 ? 16.703 -12.717 -6.016 1.00 95.06 307 SER A N 1
ATOM 2355 C CA . SER A 1 307 ? 17.240 -12.795 -4.663 1.00 95.06 307 SER A CA 1
ATOM 2356 C C . SER A 1 307 ? 17.048 -14.210 -4.134 1.00 95.06 307 SER A C 1
ATOM 2358 O O . SER A 1 307 ? 15.952 -14.765 -4.161 1.00 95.06 307 SER A O 1
ATOM 2360 N N . VAL A 1 308 ? 18.133 -14.857 -3.707 1.00 93.69 308 VAL A N 1
ATOM 2361 C CA . VAL A 1 308 ? 18.077 -16.263 -3.284 1.00 93.69 308 VAL A CA 1
ATOM 2362 C C . VAL A 1 308 ? 18.768 -16.499 -1.942 1.00 93.69 308 VAL A C 1
ATOM 2364 O O . VAL A 1 308 ? 19.833 -15.918 -1.675 1.00 93.69 308 VAL A O 1
ATOM 2367 N N . PRO A 1 309 ? 18.211 -17.391 -1.100 1.00 92.94 309 PRO A N 1
ATOM 2368 C CA . PRO A 1 309 ? 18.768 -17.665 0.212 1.00 92.94 309 PRO A CA 1
ATOM 2369 C C . PRO A 1 309 ? 20.078 -18.436 0.072 1.00 92.94 309 PRO A C 1
ATOM 2371 O O . PRO A 1 309 ? 20.205 -19.348 -0.749 1.00 92.94 309 PRO A O 1
ATOM 2374 N N . GLN A 1 310 ? 21.055 -18.098 0.906 1.00 91.81 310 GLN A N 1
ATOM 2375 C CA . GLN A 1 310 ? 22.334 -18.799 0.960 1.00 91.81 310 GLN A CA 1
ATOM 2376 C C . GLN A 1 310 ? 22.321 -19.877 2.047 1.00 91.81 310 GLN A C 1
ATOM 2378 O O . GLN A 1 310 ? 21.714 -19.712 3.104 1.00 91.81 310 GLN A O 1
ATOM 2383 N N . ALA A 1 311 ? 23.056 -20.973 1.828 1.00 89.75 311 ALA A N 1
ATOM 2384 C CA . ALA A 1 311 ? 23.146 -22.076 2.792 1.00 89.75 311 ALA A CA 1
ATOM 2385 C C . ALA A 1 311 ? 23.707 -21.643 4.162 1.00 89.75 311 ALA A C 1
ATOM 2387 O O . ALA A 1 311 ? 23.341 -22.208 5.188 1.00 89.75 311 ALA A O 1
ATOM 2388 N N . ALA A 1 312 ? 24.577 -20.629 4.177 1.00 85.19 312 ALA A N 1
ATOM 2389 C CA . ALA A 1 312 ? 25.151 -20.050 5.392 1.00 85.19 312 ALA A CA 1
ATOM 2390 C C . ALA A 1 312 ? 24.252 -18.980 6.051 1.00 85.19 312 ALA A C 1
ATOM 2392 O O . ALA A 1 312 ? 24.666 -18.353 7.024 1.00 85.19 312 ALA A O 1
ATOM 2393 N N . GLY A 1 313 ? 23.040 -18.770 5.530 1.00 86.88 313 GLY A N 1
ATOM 2394 C CA . GLY A 1 313 ? 22.170 -17.655 5.890 1.00 86.88 313 GLY A CA 1
ATOM 2395 C C . GLY A 1 313 ? 22.441 -16.402 5.054 1.00 86.88 313 GLY A C 1
ATOM 2396 O O . GLY A 1 313 ? 23.481 -16.269 4.408 1.00 86.88 313 GLY A O 1
ATOM 2397 N N . GLY A 1 314 ? 21.477 -15.482 5.066 1.00 88.94 314 GLY A N 1
ATOM 2398 C CA . GLY A 1 314 ? 21.486 -14.291 4.217 1.00 88.94 314 GLY A CA 1
ATOM 2399 C C . GLY A 1 314 ? 20.997 -14.560 2.794 1.00 88.94 314 GLY A C 1
ATOM 2400 O O . GLY A 1 314 ? 20.680 -15.693 2.422 1.00 88.94 314 GLY A O 1
ATOM 2401 N N . TRP A 1 315 ? 20.927 -13.488 2.014 1.00 94.38 315 TRP A N 1
ATOM 2402 C CA . TRP A 1 315 ? 20.359 -13.463 0.671 1.00 94.38 315 TRP A CA 1
ATOM 2403 C C . TRP A 1 315 ? 21.306 -12.731 -0.267 1.00 94.38 315 TRP A C 1
ATOM 2405 O O . TRP A 1 315 ? 21.953 -11.766 0.136 1.00 94.38 315 TRP A O 1
ATOM 2415 N N . LEU A 1 316 ? 21.424 -13.228 -1.495 1.00 95.12 316 LEU A N 1
ATOM 2416 C CA . LEU A 1 316 ? 22.256 -12.634 -2.539 1.00 95.12 316 LEU A CA 1
ATOM 2417 C C . LEU A 1 316 ? 21.501 -12.668 -3.863 1.00 95.12 316 LEU A C 1
ATOM 2419 O O . LEU A 1 316 ? 20.777 -13.628 -4.137 1.00 95.12 316 LEU A O 1
ATOM 2423 N N . LEU A 1 317 ? 21.755 -11.681 -4.721 1.00 96.19 317 LEU A N 1
ATOM 2424 C CA . LEU A 1 317 ? 21.286 -11.727 -6.101 1.00 96.19 317 LEU A CA 1
ATOM 2425 C C . LEU A 1 317 ? 21.982 -12.859 -6.859 1.00 96.19 317 LEU A C 1
ATOM 2427 O O . LEU A 1 317 ? 23.208 -13.016 -6.829 1.00 96.19 317 LEU A O 1
ATOM 2431 N N . SER A 1 318 ? 21.200 -13.655 -7.577 1.00 94.62 318 SER A N 1
ATOM 2432 C CA . SER A 1 318 ? 21.725 -14.659 -8.495 1.00 94.62 318 SER A CA 1
ATOM 2433 C C . SER A 1 318 ? 22.488 -14.014 -9.659 1.00 94.62 318 SER A C 1
ATOM 2435 O O . SER A 1 318 ? 22.277 -12.855 -10.018 1.00 94.62 318 SER A O 1
ATOM 2437 N N . ALA A 1 319 ? 23.364 -14.783 -10.313 1.00 89.81 319 ALA A N 1
ATOM 2438 C CA . ALA A 1 319 ? 24.072 -14.331 -11.516 1.00 89.81 319 ALA A CA 1
ATOM 2439 C C . ALA A 1 319 ? 23.143 -14.066 -12.726 1.00 89.81 319 ALA A C 1
ATOM 2441 O O . ALA A 1 319 ? 23.606 -13.631 -13.779 1.00 89.81 319 ALA A O 1
ATOM 2442 N N . GLY A 1 320 ? 21.840 -14.309 -12.566 1.00 85.31 320 GLY A N 1
ATOM 2443 C CA . GLY A 1 320 ? 20.819 -14.099 -13.576 1.00 85.31 320 GLY A CA 1
ATOM 2444 C C . GLY A 1 320 ? 20.704 -15.263 -14.547 1.00 85.31 320 GLY A C 1
ATOM 2445 O O . GLY A 1 320 ? 21.701 -15.803 -15.027 1.00 85.31 320 GLY A O 1
ATOM 2446 N N . ALA A 1 321 ? 19.470 -15.639 -14.866 1.00 83.69 321 ALA A N 1
ATOM 2447 C CA . ALA A 1 321 ? 19.180 -16.562 -15.954 1.00 83.69 321 ALA A CA 1
ATOM 2448 C C . ALA A 1 321 ? 18.511 -15.803 -17.101 1.00 83.69 321 ALA A C 1
ATOM 2450 O O . ALA A 1 321 ? 17.621 -14.981 -16.872 1.00 83.69 321 ALA A O 1
ATOM 2451 N N . ALA A 1 322 ? 18.917 -16.102 -18.338 1.00 80.12 322 ALA A N 1
ATOM 2452 C CA . ALA A 1 322 ? 18.182 -15.646 -19.509 1.00 80.12 322 ALA A CA 1
ATOM 2453 C C . ALA A 1 322 ? 16.752 -16.196 -19.439 1.00 80.12 322 ALA A C 1
ATOM 2455 O O . ALA A 1 322 ? 16.546 -17.398 -19.245 1.00 80.12 322 ALA A O 1
ATOM 2456 N N . THR A 1 323 ? 15.766 -15.319 -19.590 1.00 79.44 323 THR A N 1
ATOM 2457 C CA . THR A 1 323 ? 14.353 -15.699 -19.578 1.00 79.44 323 THR A CA 1
ATOM 2458 C C . THR A 1 323 ? 13.752 -15.522 -20.961 1.00 79.44 323 THR A C 1
ATOM 2460 O O . THR A 1 323 ? 14.031 -14.539 -21.643 1.00 79.44 323 THR A O 1
ATOM 2463 N N . ASN A 1 324 ? 12.935 -16.486 -21.391 1.00 73.94 324 ASN A N 1
ATOM 2464 C CA . ASN A 1 324 ? 12.110 -16.394 -22.601 1.00 73.94 324 ASN A CA 1
ATOM 2465 C C . ASN A 1 324 ? 10.701 -15.864 -22.297 1.00 73.94 324 ASN A C 1
ATOM 2467 O O . ASN A 1 324 ? 9.833 -15.911 -23.172 1.00 73.94 324 ASN A O 1
ATOM 2471 N N . ASP A 1 325 ? 10.456 -15.397 -21.071 1.00 79.31 325 ASP A N 1
ATOM 2472 C CA . ASP A 1 325 ? 9.182 -14.787 -20.723 1.00 79.31 325 ASP A CA 1
ATOM 2473 C C . ASP A 1 325 ? 8.975 -13.515 -21.558 1.00 79.31 325 ASP A C 1
ATOM 2475 O O . ASP A 1 325 ? 9.745 -12.556 -21.490 1.00 79.31 325 ASP A O 1
ATOM 2479 N N . ARG A 1 326 ? 7.928 -13.530 -22.387 1.00 77.31 326 ARG A N 1
ATOM 2480 C CA . ARG A 1 326 ? 7.589 -12.421 -23.285 1.00 77.31 326 ARG A CA 1
ATOM 2481 C C . ARG A 1 326 ? 7.132 -11.181 -22.527 1.00 77.31 326 ARG A C 1
ATOM 2483 O O . ARG A 1 326 ? 7.208 -10.094 -23.090 1.00 77.31 326 ARG A O 1
ATOM 2490 N N . VAL A 1 327 ? 6.652 -11.335 -21.296 1.00 82.19 327 VAL A N 1
ATOM 2491 C CA . VAL A 1 327 ? 6.272 -10.212 -20.437 1.00 82.19 327 VAL A CA 1
ATOM 2492 C C . VAL A 1 327 ? 7.522 -9.474 -19.981 1.00 82.19 327 VAL A C 1
ATOM 2494 O O . VAL A 1 327 ? 7.599 -8.266 -20.136 1.00 82.19 327 VAL A O 1
ATOM 2497 N N . LEU A 1 328 ? 8.557 -10.213 -19.577 1.00 79.38 328 LEU A N 1
ATOM 2498 C CA . LEU A 1 328 ? 9.835 -9.641 -19.144 1.00 79.38 328 LEU A CA 1
ATOM 2499 C C . LEU A 1 328 ? 10.680 -9.054 -20.288 1.00 79.38 328 LEU A C 1
ATOM 2501 O O . LEU A 1 328 ? 11.645 -8.334 -20.048 1.00 79.38 328 LEU A O 1
ATOM 2505 N N . ARG A 1 329 ? 10.357 -9.393 -21.540 1.00 72.31 329 ARG A N 1
ATOM 2506 C CA . ARG A 1 329 ? 11.008 -8.855 -22.751 1.00 72.31 329 ARG A CA 1
ATOM 2507 C C . ARG A 1 329 ? 10.218 -7.751 -23.438 1.00 72.31 329 ARG A C 1
ATOM 2509 O O . ARG A 1 329 ? 10.784 -6.948 -24.173 1.00 72.31 329 ARG A O 1
ATOM 2516 N N . GLY A 1 330 ? 8.897 -7.735 -23.273 1.00 60.41 330 GLY A N 1
ATOM 2517 C CA . GLY A 1 330 ? 8.085 -6.648 -23.797 1.00 60.41 330 GLY A CA 1
ATOM 2518 C C . GLY A 1 330 ? 8.432 -5.370 -23.044 1.00 60.41 330 GLY A C 1
ATOM 2519 O O . GLY A 1 330 ? 8.843 -5.434 -21.894 1.00 60.41 330 GLY A O 1
ATOM 2520 N N . ARG A 1 331 ? 8.248 -4.202 -23.664 1.00 70.50 331 ARG A N 1
ATOM 2521 C CA . ARG A 1 331 ? 8.361 -2.889 -23.000 1.00 70.50 331 ARG A CA 1
ATOM 2522 C C . ARG A 1 331 ? 7.243 -2.674 -21.961 1.00 70.50 331 ARG A C 1
ATOM 2524 O O . ARG A 1 331 ? 6.545 -1.665 -22.011 1.00 70.50 331 ARG A O 1
ATOM 2531 N N . TYR A 1 332 ? 7.004 -3.669 -21.113 1.00 83.44 332 TYR A N 1
ATOM 2532 C CA . TYR A 1 332 ? 6.133 -3.577 -19.964 1.00 83.44 332 TYR A CA 1
ATOM 2533 C C . TYR A 1 332 ? 6.818 -2.745 -18.891 1.00 83.44 332 TYR A C 1
ATOM 2535 O O . TYR A 1 332 ? 8.042 -2.637 -18.826 1.00 83.44 332 TYR A O 1
ATOM 2543 N N . ARG A 1 333 ? 5.974 -2.130 -18.087 1.00 85.50 333 ARG A N 1
ATOM 2544 C CA . ARG A 1 333 ? 6.266 -1.556 -16.789 1.00 85.50 333 ARG A CA 1
ATOM 2545 C C . ARG A 1 333 ? 5.611 -2.443 -15.746 1.00 85.50 333 ARG A C 1
ATOM 2547 O O . ARG A 1 333 ? 4.710 -3.215 -16.089 1.00 85.50 333 ARG A O 1
ATOM 2554 N N . TYR A 1 334 ? 6.040 -2.305 -14.501 1.00 86.81 334 TYR A N 1
ATOM 2555 C CA . TYR A 1 334 ? 5.548 -3.146 -13.424 1.00 86.81 334 TYR A CA 1
ATOM 2556 C C . TYR A 1 334 ? 5.011 -2.319 -12.258 1.00 86.81 334 TYR A C 1
ATOM 2558 O O . TYR A 1 334 ? 5.613 -1.315 -11.881 1.00 86.81 334 TYR A O 1
ATOM 2566 N N . ALA A 1 335 ? 3.859 -2.725 -11.734 1.00 84.69 335 ALA A N 1
ATOM 2567 C CA . ALA A 1 335 ? 3.178 -2.132 -10.582 1.00 84.69 335 ALA A CA 1
ATOM 2568 C C . ALA A 1 335 ? 2.101 -3.107 -10.086 1.00 84.69 335 ALA A C 1
ATOM 2570 O O . ALA A 1 335 ? 1.638 -3.929 -10.867 1.00 84.69 335 ALA A O 1
ATOM 2571 N N . ASP A 1 336 ? 1.675 -3.004 -8.831 1.00 83.25 336 ASP A N 1
ATOM 2572 C CA . ASP A 1 336 ? 0.484 -3.712 -8.339 1.00 83.25 336 ASP A CA 1
ATOM 2573 C C . ASP A 1 336 ? -0.775 -2.956 -8.800 1.00 83.25 336 ASP A C 1
ATOM 2575 O O . ASP A 1 336 ? -1.005 -1.818 -8.384 1.00 83.25 336 ASP A O 1
ATOM 2579 N N . LEU A 1 337 ? -1.552 -3.537 -9.722 1.00 81.44 337 LEU A N 1
ATOM 2580 C CA . LEU A 1 337 ? -2.660 -2.846 -10.398 1.00 81.44 337 LEU A CA 1
ATOM 2581 C C . LEU A 1 337 ? -4.030 -3.130 -9.805 1.00 81.44 337 LEU A C 1
ATOM 2583 O O . LEU A 1 337 ? -4.991 -2.411 -10.093 1.00 81.44 337 LEU A O 1
ATOM 2587 N N . ASN A 1 338 ? -4.144 -4.208 -9.044 1.00 77.44 338 ASN A N 1
ATOM 2588 C CA . ASN A 1 338 ? -5.390 -4.663 -8.441 1.00 77.44 338 ASN A CA 1
ATOM 2589 C C . ASN A 1 338 ? -5.314 -4.707 -6.907 1.00 77.44 338 ASN A C 1
ATOM 2591 O O . ASN A 1 338 ? -6.269 -5.176 -6.280 1.00 77.44 338 ASN A O 1
ATOM 2595 N N . ALA A 1 339 ? -4.225 -4.193 -6.330 1.00 75.25 339 ALA A N 1
ATOM 2596 C CA . ALA A 1 339 ? -3.949 -4.147 -4.901 1.00 75.25 339 ALA A CA 1
ATOM 2597 C C . ALA A 1 339 ? -3.949 -5.539 -4.246 1.00 75.25 339 ALA A C 1
ATOM 2599 O O . ALA A 1 339 ? -4.378 -5.687 -3.096 1.00 75.25 339 ALA A O 1
ATOM 2600 N N . ASP A 1 340 ? -3.521 -6.576 -4.976 1.00 78.88 340 ASP A N 1
ATOM 2601 C CA . ASP A 1 340 ? -3.402 -7.936 -4.436 1.00 78.88 340 ASP A CA 1
ATOM 2602 C C . ASP A 1 340 ? -2.031 -8.220 -3.795 1.00 78.88 340 ASP A C 1
ATOM 2604 O O . ASP A 1 340 ? -1.826 -9.294 -3.215 1.00 78.88 340 ASP A O 1
ATOM 2608 N N . GLY A 1 341 ? -1.134 -7.229 -3.813 1.00 80.81 341 GLY A N 1
ATOM 2609 C CA . GLY A 1 341 ? 0.213 -7.296 -3.261 1.00 80.81 341 GLY A CA 1
ATOM 2610 C C . GLY A 1 341 ? 1.215 -7.993 -4.177 1.00 80.81 341 GLY A C 1
ATOM 2611 O O . GLY A 1 341 ? 2.339 -8.245 -3.739 1.00 80.81 341 GLY A O 1
ATOM 2612 N N . LEU A 1 342 ? 0.831 -8.335 -5.410 1.00 87.31 342 LEU A N 1
ATOM 2613 C CA . LEU A 1 342 ? 1.701 -8.939 -6.410 1.00 87.31 342 LEU A CA 1
ATOM 2614 C C . LEU A 1 342 ? 2.060 -7.935 -7.506 1.00 87.31 342 LEU A C 1
ATOM 2616 O O . LEU A 1 342 ? 1.366 -6.963 -7.787 1.00 87.31 342 LEU A O 1
ATOM 2620 N N . LEU A 1 343 ? 3.201 -8.183 -8.138 1.00 89.69 343 LEU A N 1
ATOM 2621 C CA . LEU A 1 343 ? 3.702 -7.344 -9.210 1.00 89.69 343 LEU A CA 1
ATOM 2622 C C . LEU A 1 343 ? 2.984 -7.641 -10.529 1.00 89.69 343 LEU A C 1
ATOM 2624 O O . LEU A 1 343 ? 3.274 -8.651 -11.165 1.00 89.69 343 LEU A O 1
ATOM 2628 N N . ASP A 1 344 ? 2.160 -6.731 -11.027 1.00 90.06 344 ASP A N 1
ATOM 2629 C CA . ASP A 1 344 ? 1.564 -6.857 -12.356 1.00 90.06 344 ASP A CA 1
ATOM 2630 C C . ASP A 1 344 ? 2.418 -6.190 -13.434 1.00 90.06 344 ASP A C 1
ATOM 2632 O O . ASP A 1 344 ? 3.252 -5.327 -13.166 1.00 90.06 344 ASP A O 1
ATOM 2636 N N . ALA A 1 345 ? 2.204 -6.587 -14.688 1.00 90.81 345 ALA A N 1
ATOM 2637 C CA . ALA A 1 345 ? 2.883 -6.007 -15.839 1.00 90.81 345 ALA A CA 1
ATOM 2638 C C . ALA A 1 345 ? 1.892 -5.284 -16.749 1.00 90.81 345 ALA A C 1
ATOM 2640 O O . ALA A 1 345 ? 0.840 -5.826 -17.098 1.00 90.81 345 ALA A O 1
ATOM 2641 N N . TYR A 1 346 ? 2.254 -4.094 -17.219 1.00 90.94 346 TYR A N 1
ATOM 2642 C CA . TYR A 1 346 ? 1.408 -3.311 -18.113 1.00 90.94 346 TYR A CA 1
ATOM 2643 C C . TYR A 1 346 ? 2.190 -2.563 -19.191 1.00 90.94 346 TYR A C 1
ATOM 2645 O O . TYR A 1 346 ? 3.363 -2.246 -19.029 1.00 90.94 346 TYR A O 1
ATOM 2653 N N . LYS A 1 347 ? 1.545 -2.260 -20.317 1.00 90.12 347 LYS A N 1
ATOM 2654 C CA . LYS A 1 347 ? 2.087 -1.351 -21.340 1.00 90.12 347 LYS A CA 1
ATOM 2655 C C . LYS A 1 347 ? 0.964 -0.672 -22.111 1.00 90.12 347 LYS A C 1
ATOM 2657 O O . LYS A 1 347 ? -0.097 -1.258 -22.331 1.00 90.12 347 LYS A O 1
ATOM 2662 N N . LEU A 1 348 ? 1.219 0.542 -22.586 1.00 89.81 348 LEU A N 1
ATOM 2663 C CA . LEU A 1 348 ? 0.306 1.223 -23.497 1.00 89.81 348 LEU A CA 1
ATOM 2664 C C . LEU A 1 348 ? 0.457 0.641 -24.910 1.00 89.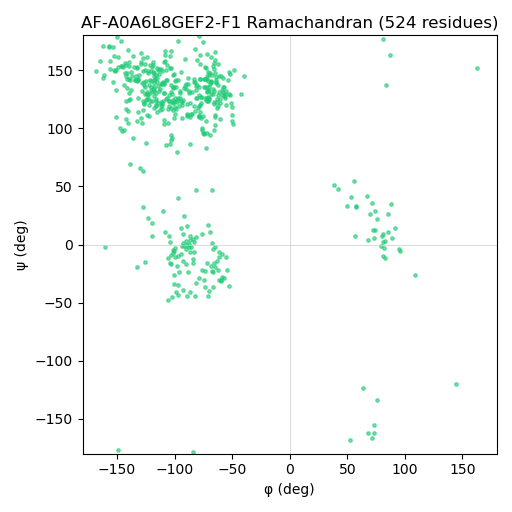81 348 LEU A C 1
ATOM 2666 O O . LEU A 1 348 ? 1.560 0.593 -25.453 1.00 89.81 348 LEU A O 1
ATOM 2670 N N . VAL A 1 349 ? -0.649 0.216 -25.514 1.00 90.38 349 VAL A N 1
ATOM 2671 C CA . VAL A 1 349 ? -0.698 -0.354 -26.866 1.00 90.38 349 VAL A CA 1
ATOM 2672 C C . VAL A 1 349 ? -1.609 0.457 -27.777 1.00 90.38 349 VAL A C 1
ATOM 2674 O O . VAL A 1 349 ? -2.600 1.042 -27.341 1.00 90.38 349 VAL A O 1
ATOM 2677 N N . VAL A 1 350 ? -1.285 0.470 -29.069 1.00 89.50 350 VAL A N 1
ATOM 2678 C CA . VAL A 1 350 ? -2.181 0.994 -30.105 1.00 89.50 350 VAL A CA 1
ATOM 2679 C C . VAL A 1 350 ? -3.210 -0.076 -30.441 1.00 89.50 350 VAL A C 1
ATOM 2681 O O . VAL A 1 350 ? -2.847 -1.199 -30.781 1.00 89.50 350 VAL A O 1
ATOM 2684 N N . THR A 1 351 ? -4.491 0.274 -30.365 1.00 89.25 351 THR A N 1
ATOM 2685 C CA . THR A 1 351 ? -5.606 -0.635 -30.678 1.00 89.25 351 THR A CA 1
ATOM 2686 C C . THR A 1 351 ? -6.236 -0.354 -32.040 1.00 89.25 351 THR A C 1
ATOM 2688 O O . THR A 1 351 ? -7.036 -1.151 -32.523 1.00 89.25 351 THR A O 1
ATOM 2691 N N . GLY A 1 352 ? -5.862 0.752 -32.687 1.00 87.19 352 GLY A N 1
ATOM 2692 C CA . GLY A 1 352 ? -6.412 1.159 -33.973 1.00 87.19 352 GLY A CA 1
ATOM 2693 C C . GLY A 1 352 ? -5.611 2.283 -34.619 1.00 87.19 352 GLY A C 1
ATOM 2694 O O . GLY A 1 352 ? -5.026 3.133 -33.941 1.00 87.19 352 GLY A O 1
ATOM 2695 N N . TYR A 1 353 ? -5.607 2.282 -35.950 1.00 84.88 353 TYR A N 1
ATOM 2696 C CA . TYR A 1 353 ? -4.912 3.255 -36.792 1.00 84.88 353 TYR A CA 1
ATOM 2697 C C . TYR A 1 353 ? -5.895 4.020 -37.674 1.00 84.88 353 TYR A C 1
ATOM 2699 O O . TYR A 1 353 ? -6.997 3.544 -37.954 1.00 84.88 353 TYR A O 1
ATOM 2707 N N . SER A 1 354 ? -5.489 5.210 -38.115 1.00 75.56 354 SER A N 1
ATOM 2708 C CA . SER A 1 354 ? -6.308 6.035 -38.996 1.00 75.56 354 SER A CA 1
ATOM 2709 C C . SER A 1 354 ? -6.556 5.312 -40.325 1.00 75.56 354 SER A C 1
ATOM 2711 O O . SER A 1 354 ? -5.606 4.785 -40.910 1.00 75.56 354 SER A O 1
ATOM 2713 N N . PRO A 1 355 ? -7.787 5.347 -40.869 1.00 70.94 355 PRO A N 1
ATOM 2714 C CA . PRO A 1 355 ? -8.055 4.824 -42.207 1.00 70.94 355 PRO A CA 1
ATOM 2715 C C . PRO A 1 355 ? -7.348 5.630 -43.312 1.00 70.94 355 PRO A C 1
ATOM 2717 O O . PRO A 1 355 ? -7.226 5.143 -44.432 1.00 70.94 355 PRO A O 1
ATOM 2720 N N . HIS A 1 356 ? -6.874 6.846 -43.011 1.00 69.50 356 HIS A N 1
ATOM 2721 C CA . HIS A 1 356 ? -6.195 7.729 -43.964 1.00 69.50 356 HIS A CA 1
ATOM 2722 C C . HIS A 1 356 ? -4.660 7.643 -43.900 1.00 69.50 356 HIS A C 1
ATOM 2724 O O . HIS A 1 356 ? -3.996 7.949 -44.887 1.00 69.50 356 HIS A O 1
ATOM 2730 N N . ASP A 1 357 ? -4.089 7.224 -42.766 1.00 70.75 357 ASP A N 1
ATOM 2731 C CA . ASP A 1 357 ? -2.651 6.974 -42.613 1.00 70.75 357 ASP A CA 1
ATOM 2732 C C . ASP A 1 357 ? -2.415 5.880 -41.560 1.00 70.75 357 ASP A C 1
ATOM 2734 O O . ASP A 1 357 ? -2.579 6.098 -40.358 1.00 70.75 357 ASP A O 1
ATOM 2738 N N . SER A 1 358 ? -1.969 4.704 -42.008 1.00 74.50 358 SER A N 1
ATOM 2739 C CA . SER A 1 358 ? -1.719 3.538 -41.151 1.00 74.50 358 SER A CA 1
ATOM 2740 C C . SER A 1 358 ? -0.567 3.725 -40.158 1.00 74.50 358 SER A C 1
ATOM 2742 O O . SER A 1 358 ? -0.294 2.830 -39.363 1.00 74.50 358 SER A O 1
ATOM 2744 N N . ARG A 1 359 ? 0.147 4.855 -40.205 1.00 76.56 359 ARG A N 1
ATOM 2745 C CA . ARG A 1 359 ? 1.202 5.210 -39.245 1.00 76.56 359 ARG A CA 1
ATOM 2746 C C . ARG A 1 359 ? 0.692 6.084 -38.107 1.00 76.56 359 ARG A C 1
ATOM 2748 O O . ARG A 1 359 ? 1.450 6.328 -37.174 1.00 76.56 359 ARG A O 1
ATOM 2755 N N . VAL A 1 360 ? -0.550 6.568 -38.178 1.00 75.75 360 VAL A N 1
ATOM 2756 C CA . VAL A 1 360 ? -1.146 7.452 -37.171 1.00 75.75 360 VAL A CA 1
ATOM 2757 C C . VAL A 1 360 ? -2.061 6.627 -36.263 1.00 75.75 360 VAL A C 1
ATOM 2759 O O . VAL A 1 360 ? -3.123 6.190 -36.716 1.00 75.75 360 VAL A O 1
ATOM 2762 N N . PRO A 1 361 ? -1.673 6.384 -34.997 1.00 82.62 361 PRO A N 1
ATOM 2763 C CA . PRO A 1 361 ? -2.548 5.754 -34.016 1.00 82.62 361 PRO A CA 1
ATOM 2764 C C . PRO A 1 361 ? -3.766 6.631 -33.726 1.00 82.62 361 PRO A C 1
ATOM 2766 O O . PRO A 1 361 ? -3.630 7.846 -33.577 1.00 82.62 361 PRO A O 1
ATOM 2769 N N . VAL A 1 362 ? -4.942 6.016 -33.608 1.00 79.25 362 VAL A N 1
ATOM 2770 C CA . VAL A 1 362 ? -6.205 6.726 -33.317 1.00 79.25 362 VAL A CA 1
ATOM 2771 C C . VAL A 1 362 ? -6.942 6.180 -32.102 1.00 79.25 362 VAL A C 1
ATOM 2773 O O . VAL A 1 362 ? -7.812 6.859 -31.565 1.00 79.25 362 VAL A O 1
ATOM 2776 N N . SER A 1 363 ? -6.576 4.989 -31.630 1.00 85.56 363 SER A N 1
ATOM 2777 C CA . SER A 1 363 ? -7.095 4.424 -30.388 1.00 85.56 363 SER A CA 1
ATOM 2778 C C . SER A 1 363 ? -6.001 3.688 -29.624 1.00 85.56 363 SER A C 1
ATOM 2780 O O . SER A 1 363 ? -5.083 3.107 -30.212 1.00 85.56 363 SER A O 1
ATOM 2782 N N . TYR A 1 364 ? -6.111 3.725 -28.299 1.00 89.94 364 TYR A N 1
ATOM 2783 C CA . TYR A 1 364 ? -5.138 3.159 -27.377 1.00 89.94 364 TYR A CA 1
ATOM 2784 C C . TYR A 1 364 ? -5.825 2.258 -26.353 1.00 89.94 364 TYR A C 1
ATOM 2786 O O . TYR A 1 364 ? -7.015 2.401 -26.061 1.00 89.94 364 TYR A O 1
ATOM 2794 N N . GLY A 1 365 ? -5.061 1.323 -25.806 1.00 90.81 365 GLY A N 1
ATOM 2795 C CA . GLY A 1 365 ? -5.462 0.504 -24.673 1.00 90.81 365 GLY A CA 1
ATOM 2796 C C . GLY A 1 365 ? -4.274 0.254 -23.758 1.00 90.81 365 GLY A C 1
ATOM 2797 O O . GLY A 1 365 ? -3.126 0.320 -24.195 1.00 90.81 365 GLY A O 1
ATOM 2798 N N . LEU A 1 366 ? -4.545 -0.031 -22.492 1.00 91.12 366 LEU A N 1
ATOM 2799 C CA . LEU A 1 366 ? -3.543 -0.507 -21.552 1.00 91.12 366 LEU A CA 1
ATOM 2800 C C . LEU A 1 366 ? -3.592 -2.034 -21.558 1.00 91.12 366 LEU A C 1
ATOM 2802 O O . LEU A 1 366 ? -4.573 -2.622 -21.107 1.00 91.12 366 LEU A O 1
ATOM 2806 N N . GLU A 1 367 ? -2.579 -2.685 -22.125 1.00 92.06 367 GLU A N 1
ATOM 2807 C CA . GLU A 1 367 ? -2.443 -4.137 -22.020 1.00 92.06 367 GLU A CA 1
ATOM 2808 C C . GLU A 1 367 ? -1.881 -4.466 -20.638 1.00 92.06 367 GLU A C 1
ATOM 2810 O O . GLU A 1 367 ? -0.778 -4.029 -20.320 1.00 92.06 367 GLU A O 1
ATOM 2815 N N . VAL A 1 368 ? -2.620 -5.241 -19.849 1.00 91.12 368 VAL A N 1
ATOM 2816 C CA . VAL A 1 368 ? -2.289 -5.615 -18.473 1.00 91.12 368 VAL A CA 1
ATOM 2817 C C . VAL A 1 368 ? -2.201 -7.134 -18.348 1.00 91.12 368 VAL A C 1
ATOM 2819 O O . VAL A 1 368 ? -2.985 -7.886 -18.938 1.00 91.12 368 VAL A O 1
ATOM 2822 N N . ARG A 1 369 ? -1.241 -7.601 -17.557 1.00 92.12 369 ARG A N 1
ATOM 2823 C CA . ARG A 1 369 ? -1.021 -9.003 -17.209 1.00 92.12 369 ARG A CA 1
ATOM 2824 C C . ARG A 1 369 ? -0.837 -9.106 -15.709 1.00 92.12 369 ARG A C 1
ATOM 2826 O O . ARG A 1 369 ? 0.155 -8.617 -15.184 1.00 92.12 369 ARG A O 1
ATOM 2833 N N . LEU A 1 370 ? -1.788 -9.770 -15.064 1.00 91.25 370 LEU A N 1
ATOM 2834 C CA . LEU A 1 370 ? -1.762 -9.934 -13.618 1.00 91.25 370 LEU A CA 1
ATOM 2835 C C . LEU A 1 370 ? -0.822 -11.067 -13.219 1.00 91.25 370 LEU A C 1
ATOM 2837 O O . LEU A 1 370 ? -0.869 -12.129 -13.853 1.00 91.25 370 LEU A O 1
ATOM 2841 N N . LEU A 1 371 ? -0.017 -10.887 -12.182 1.00 90.50 371 LEU A N 1
ATOM 2842 C CA . LEU A 1 371 ? 0.793 -11.968 -11.630 1.00 90.50 371 LEU A CA 1
ATOM 2843 C C . LEU A 1 371 ? -0.067 -12.820 -10.697 1.00 90.50 371 LEU A C 1
ATOM 2845 O O . LEU A 1 371 ? -0.753 -12.319 -9.819 1.00 90.50 371 LEU A O 1
ATOM 2849 N N . LYS A 1 372 ? -0.111 -14.136 -10.929 1.00 90.50 372 LYS A N 1
ATOM 2850 C CA . LYS A 1 372 ? -0.998 -15.044 -10.183 1.00 90.50 372 LYS A CA 1
ATOM 2851 C C . LYS A 1 372 ? -0.303 -16.358 -9.858 1.00 90.50 372 LYS A C 1
ATOM 2853 O O . LYS A 1 372 ? 0.620 -16.742 -10.581 1.00 90.50 372 LYS A O 1
ATOM 2858 N N . PRO A 1 373 ? -0.755 -17.089 -8.821 1.00 89.00 373 PRO A N 1
ATOM 2859 C CA . PRO A 1 373 ? -0.283 -18.441 -8.566 1.00 89.00 373 PRO A CA 1
ATOM 2860 C C . PRO A 1 373 ? -0.385 -19.316 -9.822 1.00 89.00 373 PRO A C 1
ATOM 2862 O O . PRO A 1 373 ? -1.458 -19.495 -10.405 1.00 89.00 373 PRO A O 1
ATOM 2865 N N . ALA A 1 374 ? 0.750 -19.857 -10.243 1.00 86.38 374 ALA A N 1
ATOM 2866 C CA . ALA A 1 374 ? 0.893 -20.740 -11.378 1.00 86.38 374 ALA A CA 1
ATOM 2867 C C . ALA A 1 374 ? 0.294 -22.117 -11.039 1.00 86.38 374 ALA A C 1
ATOM 2869 O O . ALA A 1 374 ? 0.728 -22.770 -10.080 1.00 86.38 374 ALA A O 1
ATOM 2870 N N . PRO A 1 375 ? -0.680 -22.613 -11.825 1.00 86.62 375 PRO A N 1
ATOM 2871 C CA . PRO A 1 375 ? -1.297 -23.906 -11.566 1.00 86.62 375 PRO A CA 1
ATOM 2872 C C . PRO A 1 375 ? -0.263 -25.038 -11.506 1.00 86.62 375 PRO A C 1
ATOM 2874 O O . PRO A 1 375 ? 0.538 -25.220 -12.421 1.00 86.62 375 PRO A O 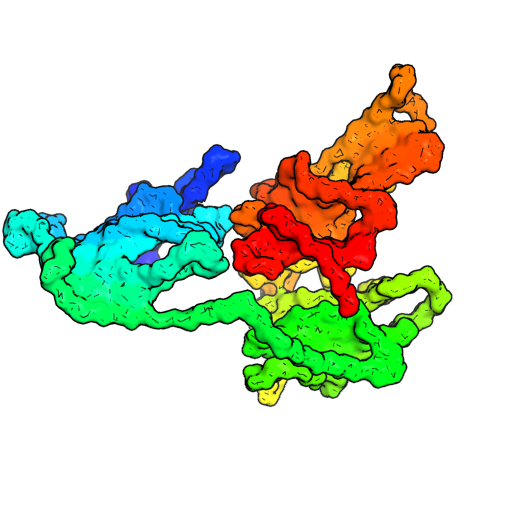1
ATOM 2877 N N . GLY A 1 376 ? -0.299 -25.823 -10.427 1.00 85.94 376 GLY A N 1
ATOM 2878 C CA . GLY A 1 376 ? 0.559 -26.999 -10.252 1.00 85.94 376 GLY A CA 1
ATOM 2879 C C . GLY A 1 376 ? 1.984 -26.717 -9.766 1.00 85.94 376 GLY A C 1
ATOM 2880 O O . GLY A 1 376 ? 2.753 -27.665 -9.614 1.00 85.94 376 GLY A O 1
ATOM 2881 N N . GLN A 1 377 ? 2.349 -25.462 -9.491 1.00 87.00 377 GLN A N 1
ATOM 2882 C CA . GLN A 1 377 ? 3.612 -25.134 -8.826 1.00 87.00 377 GLN A CA 1
ATOM 2883 C C . GLN A 1 377 ? 3.424 -25.140 -7.300 1.00 87.00 377 GLN A C 1
ATOM 2885 O O . GLN A 1 377 ? 2.405 -24.649 -6.812 1.00 87.00 377 GLN A O 1
ATOM 2890 N N . PRO A 1 378 ? 4.366 -25.696 -6.516 1.00 86.75 378 PRO A N 1
ATOM 2891 C CA . PRO A 1 378 ? 4.268 -25.641 -5.063 1.00 86.75 378 PRO A CA 1
ATOM 2892 C C . PRO A 1 378 ? 4.546 -24.210 -4.563 1.00 86.75 378 PRO A C 1
ATOM 2894 O O . PRO A 1 378 ? 5.432 -23.560 -5.121 1.00 86.75 378 PRO A O 1
ATOM 2897 N N . PRO A 1 379 ? 3.883 -23.742 -3.484 1.00 83.75 379 PRO A N 1
ATOM 2898 C CA . PRO A 1 379 ? 4.103 -22.407 -2.906 1.00 83.75 379 PRO A CA 1
ATOM 2899 C C . PRO A 1 379 ? 5.554 -22.077 -2.537 1.00 83.75 379 PRO A C 1
ATOM 2901 O O . PRO A 1 379 ? 5.918 -20.916 -2.443 1.00 83.75 379 PRO A O 1
ATOM 2904 N N . SER A 1 380 ? 6.397 -23.091 -2.332 1.00 79.94 380 SER A N 1
ATOM 2905 C CA . SER A 1 380 ? 7.821 -22.927 -2.024 1.00 79.94 380 SER A CA 1
ATOM 2906 C C . SER A 1 380 ? 8.730 -22.814 -3.258 1.00 79.94 380 SER A C 1
ATOM 2908 O O . SER A 1 380 ? 9.949 -22.770 -3.110 1.00 79.94 380 SER A O 1
ATOM 2910 N N . SER A 1 381 ? 8.182 -22.868 -4.475 1.00 81.31 381 SER A N 1
ATOM 2911 C CA . SER A 1 381 ? 8.945 -22.781 -5.727 1.00 81.31 381 SER A CA 1
ATOM 2912 C C . SER A 1 381 ? 9.224 -21.328 -6.105 1.00 81.31 381 SER A C 1
ATOM 2914 O O . SER A 1 381 ? 8.323 -20.500 -6.063 1.00 81.31 381 SER A O 1
ATOM 2916 N N . SER A 1 382 ? 10.412 -21.041 -6.646 1.00 73.44 382 SER A N 1
ATOM 2917 C CA . SER A 1 382 ? 10.727 -19.744 -7.276 1.00 73.44 382 SER A CA 1
ATOM 2918 C C . SER A 1 382 ? 9.959 -19.476 -8.581 1.00 73.44 382 SER A C 1
ATOM 2920 O O . SER A 1 382 ? 10.173 -18.464 -9.241 1.00 73.44 382 SER A O 1
ATOM 2922 N N . ARG A 1 383 ? 9.088 -20.406 -8.987 1.00 79.62 383 ARG A N 1
ATOM 2923 C CA . ARG A 1 383 ? 8.165 -20.289 -10.124 1.00 79.62 383 ARG A CA 1
ATOM 2924 C C . ARG A 1 383 ? 6.707 -20.400 -9.688 1.00 79.62 383 ARG A C 1
ATOM 2926 O O . ARG A 1 383 ? 5.862 -20.749 -10.507 1.00 79.62 383 ARG A O 1
ATOM 2933 N N . TYR A 1 384 ? 6.425 -20.208 -8.398 1.00 85.62 384 TYR A N 1
ATOM 2934 C CA . TYR A 1 384 ? 5.067 -20.314 -7.878 1.00 85.62 384 TYR A CA 1
ATOM 2935 C C . TYR A 1 384 ? 4.123 -19.299 -8.516 1.00 85.62 384 TYR A C 1
ATOM 2937 O O . TYR A 1 384 ? 2.961 -19.629 -8.700 1.00 85.62 384 TYR A O 1
ATOM 2945 N N . TYR A 1 385 ? 4.609 -18.127 -8.922 1.00 88.75 385 TYR A N 1
ATOM 2946 C CA . TYR A 1 385 ? 3.824 -17.154 -9.671 1.00 88.75 385 TYR A CA 1
ATOM 2947 C C . TYR A 1 385 ? 4.173 -17.145 -11.160 1.00 88.75 385 TYR A C 1
ATOM 2949 O O . TYR A 1 385 ? 5.289 -17.480 -11.568 1.00 88.75 385 TYR A O 1
ATOM 2957 N N . ALA A 1 386 ? 3.192 -16.767 -11.975 1.00 88.38 386 ALA A N 1
ATOM 2958 C CA . ALA A 1 386 ? 3.355 -16.514 -13.398 1.00 88.38 386 ALA A CA 1
ATOM 2959 C C . ALA A 1 386 ? 2.347 -15.465 -13.876 1.00 88.38 386 ALA A C 1
ATOM 2961 O O . ALA A 1 386 ? 1.231 -15.370 -13.358 1.00 88.38 386 ALA A O 1
ATOM 2962 N N . PHE A 1 387 ? 2.727 -14.698 -14.897 1.00 89.31 387 PHE A N 1
ATOM 2963 C CA . PHE A 1 387 ? 1.824 -13.730 -15.505 1.00 89.31 387 PHE A CA 1
ATOM 2964 C C . PHE A 1 387 ? 0.662 -14.427 -16.217 1.00 89.31 387 PHE A C 1
ATOM 2966 O O . PHE A 1 387 ? 0.843 -15.306 -17.066 1.00 89.31 387 PHE A O 1
ATOM 2973 N N . ALA A 1 388 ? -0.549 -13.986 -15.901 1.00 89.81 388 ALA A N 1
ATOM 2974 C CA . ALA A 1 388 ? -1.767 -14.392 -16.571 1.00 89.81 388 ALA A CA 1
ATOM 2975 C C . ALA A 1 388 ? -1.784 -13.930 -18.048 1.00 89.81 388 ALA A C 1
ATOM 2977 O O . ALA A 1 388 ? -0.993 -13.072 -18.473 1.00 89.81 388 ALA A O 1
ATOM 2978 N N . PRO A 1 389 ? -2.701 -14.477 -18.870 1.00 89.88 389 PRO A N 1
ATOM 2979 C CA . PRO A 1 389 ? -2.973 -13.932 -20.194 1.00 89.88 389 PRO A CA 1
ATOM 2980 C C . PRO A 1 389 ? -3.275 -12.429 -20.142 1.00 89.88 389 PRO A C 1
ATOM 2982 O O . PRO A 1 389 ? -3.868 -11.935 -19.183 1.00 89.88 389 PRO A O 1
ATOM 2985 N N . ALA A 1 390 ? -2.873 -11.714 -21.193 1.00 90.62 390 ALA A N 1
ATOM 2986 C CA . ALA A 1 390 ? -3.141 -10.289 -21.302 1.00 90.62 390 ALA A CA 1
ATOM 2987 C C . ALA A 1 390 ? -4.641 -10.003 -21.384 1.00 90.62 390 ALA A C 1
ATOM 2989 O O . ALA A 1 390 ? -5.372 -10.682 -22.107 1.00 90.62 390 ALA A O 1
ATOM 2990 N N . HIS A 1 391 ? -5.054 -8.942 -20.706 1.00 89.50 391 HIS A N 1
ATOM 2991 C CA . HIS A 1 391 ? -6.323 -8.263 -20.921 1.00 89.50 391 HIS A CA 1
ATOM 2992 C C . HIS A 1 391 ? -6.041 -6.801 -21.282 1.00 89.50 391 HIS A C 1
ATOM 2994 O O . HIS A 1 391 ? -4.978 -6.276 -20.960 1.00 89.50 391 HIS A O 1
ATOM 3000 N N . THR A 1 392 ? -6.950 -6.145 -22.000 1.00 90.88 392 THR A N 1
ATOM 3001 C CA . THR A 1 392 ? -6.749 -4.758 -22.440 1.00 90.88 392 THR A CA 1
ATOM 3002 C C . THR A 1 392 ? -7.839 -3.867 -21.875 1.00 90.88 392 THR A C 1
ATOM 3004 O O . THR A 1 392 ? -9.019 -4.108 -22.118 1.00 90.88 392 THR A O 1
ATOM 3007 N N . LEU A 1 393 ? -7.429 -2.828 -21.154 1.00 89.25 393 LEU A N 1
ATOM 3008 C CA . LEU A 1 393 ? -8.301 -1.774 -20.650 1.00 89.25 393 LEU A CA 1
ATOM 3009 C C . LEU A 1 393 ? -8.370 -0.635 -21.669 1.00 89.25 393 LEU A C 1
ATOM 3011 O O . LEU A 1 393 ? -7.351 -0.239 -22.240 1.00 89.25 393 LEU A O 1
ATOM 3015 N N . ALA A 1 394 ? -9.565 -0.106 -21.923 1.00 88.44 394 ALA A N 1
ATOM 3016 C CA . ALA A 1 394 ? -9.740 0.986 -22.875 1.00 88.44 394 ALA A CA 1
ATOM 3017 C C . ALA A 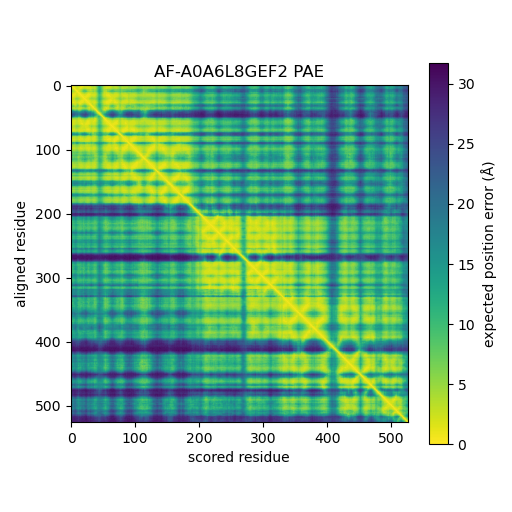1 394 ? -9.154 2.296 -22.323 1.00 88.44 394 ALA A C 1
ATOM 3019 O O . ALA A 1 394 ? -9.446 2.675 -21.190 1.00 88.44 394 ALA A O 1
ATOM 3020 N N . VAL A 1 395 ? -8.370 3.008 -23.141 1.00 88.50 395 VAL A N 1
ATOM 3021 C CA . VAL A 1 395 ? -7.866 4.353 -22.821 1.00 88.50 395 VAL A CA 1
ATOM 3022 C C . VAL A 1 395 ? -8.589 5.353 -23.727 1.00 88.50 395 VAL A C 1
ATOM 3024 O O . VAL A 1 395 ? -8.325 5.379 -24.935 1.00 88.50 395 VAL A O 1
ATOM 3027 N N . PRO A 1 396 ? -9.528 6.162 -23.199 1.00 79.62 396 PRO A N 1
ATOM 3028 C CA . PRO A 1 396 ? -10.352 7.044 -24.013 1.00 79.62 396 PRO A CA 1
ATOM 3029 C C . PRO A 1 396 ? -9.522 8.232 -24.489 1.00 79.62 396 PRO A C 1
ATOM 3031 O O . PRO A 1 396 ? -9.367 9.246 -23.809 1.00 79.62 396 PRO A O 1
ATOM 3034 N N . PHE A 1 397 ? -8.988 8.102 -25.695 1.00 77.12 397 PHE A N 1
ATOM 3035 C CA . PHE A 1 397 ? -8.191 9.128 -26.333 1.00 77.12 397 PHE A CA 1
ATOM 3036 C C . PHE A 1 397 ? -8.892 9.629 -27.591 1.00 77.12 397 PHE A C 1
ATOM 3038 O O . PHE A 1 397 ? -9.150 8.870 -28.522 1.00 77.12 397 PHE A O 1
ATOM 3045 N N . THR A 1 398 ? -9.220 10.919 -27.615 1.00 69.38 398 THR A N 1
ATOM 3046 C CA . THR A 1 398 ? -9.915 11.530 -28.750 1.00 69.38 398 THR A CA 1
ATOM 3047 C C . THR A 1 398 ? -8.915 12.201 -29.681 1.00 69.38 398 THR A C 1
ATOM 3049 O O . THR A 1 398 ? -8.233 13.159 -29.300 1.00 69.38 398 THR A O 1
ATOM 3052 N N . GLN A 1 399 ? -8.869 11.729 -30.926 1.00 68.12 399 GLN A N 1
ATOM 3053 C CA . GLN A 1 399 ? -8.185 12.430 -32.005 1.00 68.12 399 GLN A CA 1
ATOM 3054 C C . GLN A 1 399 ? -8.883 13.774 -32.276 1.00 68.12 399 GLN A C 1
ATOM 3056 O O . GLN A 1 399 ? -10.103 13.887 -32.171 1.00 68.12 399 GLN A O 1
ATOM 3061 N N . LEU A 1 400 ? -8.120 14.812 -32.623 1.00 63.72 400 LEU A N 1
ATOM 3062 C CA . LEU A 1 400 ? -8.716 16.061 -33.095 1.00 63.72 400 LEU A CA 1
ATOM 3063 C C . LEU A 1 400 ? -9.250 15.891 -34.522 1.00 63.72 400 LEU A C 1
ATOM 3065 O O . LEU A 1 400 ? -8.646 15.192 -35.336 1.00 63.72 400 LEU A O 1
ATOM 3069 N N . ALA A 1 401 ? -10.392 16.521 -34.804 1.00 56.66 401 ALA A N 1
ATOM 3070 C CA . ALA A 1 401 ? -10.991 16.529 -36.133 1.00 56.66 401 ALA A CA 1
ATOM 3071 C C . ALA A 1 401 ? -10.063 17.222 -37.156 1.00 56.66 401 ALA A C 1
ATOM 3073 O O . ALA A 1 401 ? -9.263 18.081 -36.768 1.00 56.66 401 ALA A O 1
ATOM 3074 N N . PRO A 1 402 ? -10.178 16.894 -38.459 1.00 56.47 402 PRO A N 1
ATOM 3075 C CA . PRO A 1 402 ? -9.543 17.672 -39.516 1.00 56.47 402 PRO A CA 1
ATOM 3076 C C . PRO A 1 402 ? -9.908 19.152 -39.360 1.00 56.47 402 PRO A C 1
ATOM 3078 O O . PRO A 1 402 ? -11.083 19.495 -39.224 1.00 56.47 402 PRO A O 1
ATOM 3081 N N . ILE A 1 403 ? -8.906 20.030 -39.357 1.00 55.56 403 ILE A N 1
ATOM 3082 C CA . ILE A 1 403 ? -9.149 21.472 -39.349 1.00 55.56 403 ILE A CA 1
ATOM 3083 C C . ILE A 1 403 ? -9.546 21.852 -40.775 1.00 55.56 403 ILE A C 1
ATOM 3085 O O . ILE A 1 403 ? -8.778 21.606 -41.705 1.00 55.56 403 ILE A O 1
ATOM 3089 N N . ALA A 1 404 ? -10.733 22.438 -40.950 1.00 54.56 404 ALA A N 1
ATOM 3090 C CA . ALA A 1 404 ? -11.115 23.019 -42.232 1.00 54.56 404 ALA A CA 1
ATOM 3091 C C . ALA A 1 404 ? -10.089 24.102 -42.610 1.00 54.56 404 ALA A C 1
ATOM 3093 O O . ALA A 1 404 ? -9.734 24.916 -41.749 1.00 54.56 404 ALA A O 1
ATOM 3094 N N . PRO A 1 405 ? -9.580 24.120 -43.852 1.00 57.09 405 PRO A N 1
ATOM 3095 C CA . PRO A 1 405 ? -8.617 25.128 -44.250 1.00 57.09 405 PRO A CA 1
ATOM 3096 C C . PRO A 1 405 ? -9.222 26.530 -44.051 1.00 57.09 405 PRO A C 1
ATOM 3098 O O . PRO A 1 405 ? -10.424 26.726 -44.259 1.00 57.09 405 PRO A O 1
ATOM 3101 N N . PRO A 1 406 ? -8.417 27.522 -43.625 1.00 56.06 406 PRO A N 1
ATOM 3102 C CA . PRO A 1 406 ? -8.914 28.867 -43.327 1.00 56.06 406 PRO A CA 1
ATOM 3103 C C . PRO A 1 406 ? -9.545 29.581 -44.537 1.00 56.06 406 PRO A C 1
ATOM 3105 O O . PRO A 1 406 ? -10.186 30.612 -44.361 1.00 56.06 406 PRO A O 1
ATOM 3108 N N . ASP A 1 407 ? -9.387 29.036 -45.747 1.00 60.50 407 ASP A N 1
ATOM 3109 C CA . ASP A 1 407 ? -9.981 29.529 -46.993 1.00 60.50 407 ASP A CA 1
ATOM 3110 C C . ASP A 1 407 ? -11.397 28.988 -47.285 1.00 60.50 407 ASP A C 1
ATOM 3112 O O . ASP A 1 407 ? -12.009 29.389 -48.274 1.00 60.50 407 ASP A O 1
ATOM 3116 N N . GLY A 1 408 ? -11.939 28.105 -46.436 1.00 56.88 408 GLY A N 1
ATOM 3117 C CA . GLY A 1 408 ? -13.282 27.542 -46.598 1.00 56.88 408 GLY A CA 1
ATOM 3118 C C . GLY A 1 408 ? -13.419 26.519 -47.731 1.00 56.88 408 GLY A C 1
ATOM 3119 O O . GLY A 1 408 ? -14.544 26.177 -48.101 1.00 56.88 408 GLY A O 1
ATOM 3120 N N . SER A 1 409 ? -12.312 26.025 -48.294 1.00 57.59 409 SER A N 1
ATOM 3121 C CA . SER A 1 409 ? -12.346 24.980 -49.320 1.00 57.59 409 SER A CA 1
ATOM 3122 C C . SER A 1 409 ? -12.773 23.609 -48.747 1.00 57.59 409 SER A C 1
ATOM 3124 O O . SER A 1 409 ? -12.496 23.303 -47.582 1.00 57.59 409 SER A O 1
ATOM 3126 N N . PRO A 1 410 ? -13.497 22.775 -49.526 1.00 54.34 410 PRO A N 1
ATOM 3127 C CA . PRO A 1 410 ? -13.950 21.462 -49.069 1.00 54.34 410 PRO A CA 1
ATOM 3128 C C . PRO A 1 410 ? -12.766 20.510 -48.799 1.00 54.34 410 PRO A C 1
ATOM 3130 O O . PRO A 1 410 ? -11.764 20.566 -49.515 1.00 54.34 410 PRO A O 1
ATOM 3133 N N . PRO A 1 411 ? -12.882 19.595 -47.813 1.00 54.09 411 PRO A N 1
ATOM 3134 C CA . PRO A 1 411 ? -11.782 18.747 -47.333 1.00 54.09 411 PRO A CA 1
ATOM 3135 C C . PRO A 1 411 ? -11.290 17.665 -48.321 1.00 54.09 411 PRO A C 1
ATOM 3137 O O . PRO A 1 411 ? -10.481 16.817 -47.951 1.00 54.09 411 PRO A O 1
ATOM 3140 N N . ASP A 1 412 ? -11.720 17.706 -49.583 1.00 48.25 412 ASP A N 1
ATOM 3141 C CA . ASP A 1 412 ? -11.518 16.648 -50.580 1.00 48.25 412 ASP A CA 1
ATOM 3142 C C . ASP A 1 412 ? -10.214 16.779 -51.399 1.00 48.25 412 ASP A C 1
ATOM 3144 O O . ASP A 1 412 ? -10.048 16.118 -52.425 1.00 48.25 412 ASP A O 1
ATOM 3148 N N . THR A 1 413 ? -9.243 17.587 -50.951 1.00 48.25 413 THR A N 1
ATOM 3149 C CA . THR A 1 413 ? -7.880 17.611 -51.524 1.00 48.25 413 THR A CA 1
ATOM 3150 C C . THR A 1 413 ? -6.809 17.303 -50.456 1.00 48.25 413 THR A C 1
ATOM 3152 O O . THR A 1 413 ? -6.703 18.032 -49.471 1.00 48.25 413 THR A O 1
ATOM 3155 N N . PRO A 1 414 ? -5.986 16.239 -50.595 1.00 49.97 414 PRO A N 1
ATOM 3156 C CA . PRO A 1 414 ? -4.920 15.942 -49.630 1.00 49.97 414 PRO A CA 1
ATOM 3157 C C . PRO A 1 414 ? -3.587 16.660 -49.974 1.00 49.97 414 PRO A C 1
ATOM 3159 O O . PRO A 1 414 ? -3.195 16.633 -51.141 1.00 49.97 414 PRO A O 1
ATOM 3162 N N . PRO A 1 415 ? -2.768 17.144 -49.002 1.00 52.34 415 PRO A N 1
ATOM 3163 C CA . PRO A 1 415 ? -3.124 17.595 -47.650 1.00 52.34 415 PRO A CA 1
ATOM 3164 C C . PRO A 1 415 ? -2.316 18.830 -47.157 1.00 52.34 415 PRO A C 1
ATOM 3166 O O . PRO A 1 415 ? -1.105 18.740 -46.939 1.00 52.34 415 PRO A O 1
ATOM 3169 N N . SER A 1 416 ? -2.951 19.978 -46.899 1.00 52.41 416 SER A N 1
ATOM 3170 C CA . SER A 1 416 ? -2.243 21.163 -46.361 1.00 52.41 416 SER A CA 1
ATOM 3171 C C . SER A 1 416 ? -2.475 21.443 -44.870 1.00 52.41 416 SER A C 1
ATOM 3173 O O . SER A 1 416 ? -1.662 22.159 -44.288 1.00 52.41 416 SER A O 1
ATOM 3175 N N . TYR A 1 417 ? -3.497 20.851 -44.232 1.00 56.72 417 TYR A N 1
ATOM 3176 C CA . TYR A 1 417 ? -3.790 21.029 -42.802 1.00 56.72 417 TYR A CA 1
ATOM 3177 C C . TYR A 1 417 ? -4.275 19.735 -42.140 1.00 56.72 417 TYR A C 1
ATOM 3179 O O . TYR A 1 417 ? -5.412 19.315 -42.328 1.00 56.72 417 TYR A O 1
ATOM 3187 N N . TYR A 1 418 ? -3.431 19.130 -41.302 1.00 58.34 418 TYR A N 1
ATOM 3188 C CA . TYR A 1 418 ? -3.865 18.075 -40.387 1.00 58.34 418 TYR A CA 1
ATOM 3189 C C . TYR A 1 418 ? -3.349 18.314 -38.978 1.00 58.34 418 TYR A C 1
ATOM 3191 O O . TYR A 1 418 ? -2.193 18.707 -38.780 1.00 58.34 418 TYR A O 1
ATOM 3199 N N . GLN A 1 419 ? -4.223 18.025 -38.015 1.00 66.06 419 GLN A N 1
ATOM 3200 C CA . GLN A 1 419 ? -3.893 17.978 -36.605 1.00 66.06 419 GLN A CA 1
ATOM 3201 C C . GLN A 1 419 ? -4.133 16.567 -36.076 1.00 66.06 419 GLN A C 1
ATOM 3203 O O . GLN A 1 419 ? -5.263 16.083 -36.074 1.00 66.06 419 GLN A O 1
ATOM 3208 N N . TRP A 1 420 ? -3.081 15.908 -35.602 1.00 70.62 420 TRP A N 1
ATOM 3209 C CA . TRP A 1 420 ? -3.203 14.627 -34.904 1.00 70.62 420 TRP A CA 1
ATOM 3210 C C . TRP A 1 420 ? -2.757 14.791 -33.467 1.00 70.62 420 TRP A C 1
ATOM 3212 O O . TRP A 1 420 ? -1.890 15.615 -33.167 1.00 70.62 420 TRP A O 1
ATOM 3222 N N . ARG A 1 421 ? -3.321 13.964 -32.593 1.00 75.81 421 ARG A N 1
ATOM 3223 C CA . ARG A 1 421 ? -2.774 13.741 -31.262 1.00 75.81 421 ARG A CA 1
ATOM 3224 C C . ARG A 1 421 ? -2.332 12.290 -31.155 1.00 75.81 421 ARG A C 1
ATOM 3226 O O . ARG A 1 421 ? -3.011 11.426 -31.696 1.00 75.81 421 ARG A O 1
ATOM 3233 N N . THR A 1 422 ? -1.229 12.035 -30.465 1.00 81.69 422 THR A N 1
ATOM 3234 C CA . THR A 1 422 ? -0.730 10.689 -30.152 1.00 81.69 422 THR A CA 1
ATOM 3235 C C . THR A 1 422 ? -0.300 10.616 -28.695 1.00 81.69 422 THR A C 1
ATOM 3237 O O . THR A 1 422 ? 0.097 11.632 -28.138 1.00 81.69 422 THR A O 1
ATOM 3240 N N . LEU A 1 423 ? -0.344 9.431 -28.093 1.00 85.12 423 LEU A N 1
ATOM 3241 C CA . LEU A 1 423 ? 0.201 9.167 -26.761 1.00 85.12 423 LEU A CA 1
ATOM 3242 C C . LEU A 1 423 ? 1.591 8.525 -26.841 1.00 85.12 423 LEU A C 1
ATOM 3244 O O . LEU A 1 423 ? 1.834 7.662 -27.695 1.00 85.12 423 LEU A O 1
ATOM 3248 N N . GLU A 1 424 ? 2.481 8.922 -25.933 1.00 84.12 424 GLU A N 1
ATOM 3249 C CA . GLU A 1 424 ? 3.775 8.285 -25.705 1.00 84.12 424 GLU A CA 1
ATOM 3250 C C . GLU A 1 424 ? 3.593 6.927 -25.016 1.00 84.12 424 GLU A C 1
ATOM 3252 O O . GLU A 1 424 ? 2.869 6.791 -24.034 1.00 84.12 424 GLU A O 1
ATOM 3257 N N . GLN A 1 425 ? 4.253 5.896 -25.547 1.00 83.69 425 GLN A N 1
ATOM 3258 C CA . GLN A 1 425 ? 4.133 4.516 -25.055 1.00 83.69 425 GLN A CA 1
ATOM 3259 C C . GLN A 1 425 ? 5.290 4.091 -24.140 1.00 83.69 425 GLN A C 1
ATOM 3261 O O . GLN A 1 425 ? 5.233 3.015 -23.556 1.00 83.69 425 GLN A O 1
ATOM 3266 N N . ALA A 1 426 ? 6.358 4.890 -24.052 1.00 74.50 426 ALA A N 1
ATOM 3267 C CA . ALA A 1 426 ? 7.561 4.536 -23.297 1.00 74.50 426 ALA A CA 1
ATOM 3268 C C . ALA A 1 426 ? 7.494 4.991 -21.829 1.00 74.50 426 ALA A C 1
ATOM 3270 O O . ALA A 1 426 ? 7.825 4.224 -20.924 1.00 74.50 426 ALA A O 1
ATOM 3271 N N . ASP A 1 427 ? 7.043 6.223 -21.604 1.00 78.81 427 ASP A N 1
ATOM 3272 C CA . ASP A 1 427 ? 7.000 6.867 -20.294 1.00 78.81 427 ASP A CA 1
ATOM 3273 C C . ASP A 1 427 ? 5.549 6.947 -19.821 1.00 78.81 427 ASP A C 1
ATOM 3275 O O . ASP A 1 427 ? 4.841 7.922 -20.072 1.00 78.81 427 ASP A O 1
ATOM 3279 N N . VAL A 1 428 ? 5.105 5.856 -19.196 1.00 85.25 428 VAL A N 1
ATOM 3280 C CA . VAL A 1 428 ? 3.709 5.634 -18.809 1.00 85.25 428 VAL A CA 1
ATOM 3281 C C . VAL A 1 428 ? 3.639 5.202 -17.337 1.00 85.25 428 VAL A C 1
ATOM 3283 O O . VAL A 1 428 ? 3.358 4.035 -17.057 1.00 85.25 428 VAL A O 1
ATOM 3286 N N . PRO A 1 429 ? 4.009 6.061 -16.369 1.00 86.50 429 PRO A N 1
ATOM 3287 C CA . PRO A 1 429 ? 3.857 5.712 -14.964 1.00 86.50 429 PRO A CA 1
ATOM 3288 C C . PRO A 1 429 ? 2.380 5.574 -14.589 1.00 86.50 429 PRO A C 1
ATOM 3290 O O . PRO A 1 429 ? 1.506 6.227 -15.167 1.00 86.50 429 PRO A O 1
ATOM 3293 N N . LEU A 1 430 ? 2.144 4.722 -13.597 1.00 86.00 430 LEU A N 1
ATOM 3294 C CA . LEU A 1 430 ? 0.872 4.608 -12.907 1.00 86.00 430 LEU A CA 1
ATOM 3295 C C . LEU A 1 430 ? 1.022 5.137 -11.490 1.00 86.00 430 LEU A C 1
ATOM 3297 O O . LEU A 1 430 ? 2.062 4.935 -10.863 1.00 86.00 430 LEU A O 1
ATOM 3301 N N . ALA A 1 431 ? 0.012 5.856 -11.025 1.00 81.38 431 ALA A N 1
ATOM 3302 C CA . ALA A 1 431 ? 0.035 6.513 -9.730 1.00 81.38 431 ALA A CA 1
ATOM 3303 C C . ALA A 1 431 ? -1.385 6.878 -9.313 1.00 81.38 431 ALA A C 1
ATOM 3305 O O . ALA A 1 431 ? -2.155 7.309 -10.159 1.00 81.38 431 ALA A O 1
ATOM 3306 N N . ASP A 1 432 ? -1.709 6.784 -8.029 1.00 77.00 432 ASP A N 1
ATOM 3307 C CA . ASP A 1 432 ? -2.942 7.374 -7.508 1.00 77.00 432 ASP A CA 1
ATOM 3308 C C . ASP A 1 432 ? -2.749 8.896 -7.402 1.00 77.00 432 ASP A C 1
ATOM 3310 O O . ASP A 1 432 ? -2.100 9.408 -6.477 1.00 77.00 432 ASP A O 1
ATOM 3314 N N . ARG A 1 433 ? -3.187 9.634 -8.428 1.00 76.44 433 ARG A N 1
ATOM 3315 C CA . ARG A 1 433 ? -2.990 11.086 -8.511 1.00 76.44 433 ARG A CA 1
ATOM 3316 C C . ARG A 1 433 ? -4.181 11.820 -7.928 1.00 76.44 433 ARG A C 1
ATOM 3318 O O . ARG A 1 433 ? -3.992 12.873 -7.305 1.00 76.44 433 ARG A O 1
ATOM 3325 N N . ASP A 1 434 ? -5.399 11.348 -8.151 1.00 71.44 434 ASP A N 1
ATOM 3326 C CA . ASP A 1 434 ? -6.587 12.000 -7.604 1.00 71.44 434 ASP A CA 1
ATOM 3327 C C . ASP A 1 434 ? -6.896 11.587 -6.155 1.00 71.44 434 ASP A C 1
ATOM 3329 O O . ASP A 1 434 ? -7.528 12.376 -5.443 1.00 71.44 434 ASP A O 1
ATOM 3333 N N . GLY A 1 435 ? -6.243 10.540 -5.658 1.00 70.94 435 GLY A N 1
ATOM 3334 C CA . GLY A 1 435 ? -6.321 10.064 -4.286 1.00 70.94 435 GLY A CA 1
ATOM 3335 C C . GLY A 1 435 ? -7.502 9.130 -4.073 1.00 70.94 435 GLY A C 1
ATOM 3336 O O . GLY A 1 435 ? -8.013 9.135 -2.955 1.00 70.94 435 GLY A O 1
ATOM 3337 N N . ASP A 1 436 ? -7.983 8.434 -5.111 1.00 68.94 436 ASP A N 1
ATOM 3338 C CA . ASP A 1 436 ? -9.127 7.506 -5.106 1.00 68.94 436 ASP A CA 1
ATOM 3339 C C . ASP A 1 436 ? -8.743 6.044 -4.785 1.00 68.94 436 ASP A C 1
ATOM 3341 O O . ASP A 1 436 ? -9.595 5.146 -4.772 1.00 68.94 436 ASP A O 1
ATOM 3345 N N . GLY A 1 437 ? -7.463 5.800 -4.495 1.00 72.31 437 GLY A N 1
ATOM 3346 C CA . GLY A 1 437 ? -6.907 4.486 -4.195 1.00 72.31 437 GLY A CA 1
ATOM 3347 C C . GLY A 1 437 ? -6.769 3.574 -5.410 1.00 72.31 437 GLY A C 1
ATOM 3348 O O . GLY A 1 437 ? -6.439 2.397 -5.236 1.00 72.31 437 GLY A O 1
ATOM 3349 N N . ARG A 1 438 ? -7.042 4.070 -6.6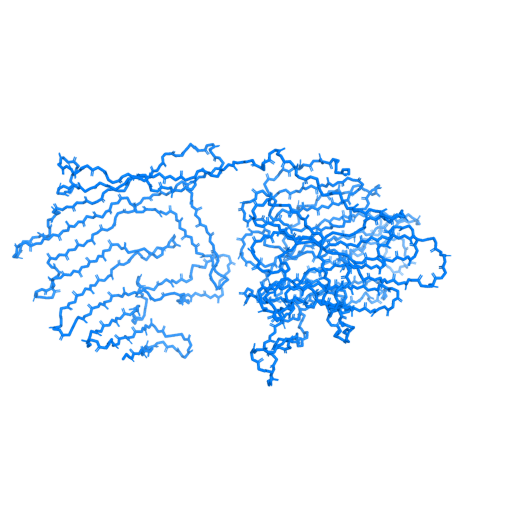18 1.00 77.25 438 ARG A N 1
ATOM 3350 C CA . ARG A 1 438 ? -6.875 3.364 -7.887 1.00 77.25 438 ARG A CA 1
ATOM 3351 C C . ARG A 1 438 ? -5.692 3.958 -8.654 1.00 77.25 438 ARG A C 1
ATOM 3353 O O . ARG A 1 438 ? -5.224 5.063 -8.402 1.00 77.25 438 ARG A O 1
ATOM 3360 N N . ALA A 1 439 ? -5.137 3.180 -9.576 1.00 81.62 439 ALA A N 1
ATOM 3361 C CA . ALA A 1 439 ? -3.938 3.572 -10.301 1.00 81.62 439 ALA A CA 1
ATOM 3362 C C . ALA A 1 439 ? -4.297 4.411 -11.538 1.00 81.62 439 ALA A C 1
ATOM 3364 O O . ALA A 1 439 ? -4.785 3.879 -12.538 1.00 81.62 439 ALA A O 1
ATOM 3365 N N . ASP A 1 440 ? -3.992 5.708 -11.526 1.00 84.06 440 ASP A N 1
ATOM 3366 C CA . ASP A 1 440 ? -4.192 6.581 -12.682 1.00 84.06 440 ASP A CA 1
ATOM 3367 C C . ASP A 1 440 ? -3.093 6.405 -13.729 1.00 84.06 440 ASP A C 1
ATOM 3369 O O . ASP A 1 440 ? -1.906 6.279 -13.426 1.00 84.06 440 ASP A O 1
ATOM 3373 N N . LEU A 1 441 ? -3.491 6.477 -14.998 1.00 87.88 441 LEU A N 1
ATOM 3374 C CA . LEU A 1 441 ? -2.602 6.438 -16.148 1.00 87.88 441 LEU A CA 1
ATOM 3375 C C . LEU A 1 441 ? -2.085 7.826 -16.499 1.00 87.88 441 LEU A C 1
ATOM 3377 O O . LEU A 1 441 ? -2.863 8.715 -16.849 1.00 87.88 441 LEU A O 1
ATOM 3381 N N . ILE A 1 442 ? -0.763 7.991 -16.506 1.00 86.62 442 ILE A N 1
ATOM 3382 C CA . ILE A 1 442 ? -0.119 9.272 -16.793 1.00 86.62 442 ILE A CA 1
ATOM 3383 C C . ILE A 1 442 ? 0.846 9.091 -17.965 1.00 86.62 442 ILE A C 1
ATOM 3385 O O . ILE A 1 442 ? 1.653 8.168 -17.984 1.00 86.62 442 ILE A O 1
ATOM 3389 N N . THR A 1 443 ? 0.756 9.948 -18.980 1.00 86.50 443 THR A N 1
ATOM 3390 C CA . THR A 1 443 ? 1.619 9.876 -20.174 1.00 86.50 443 THR A CA 1
ATOM 3391 C C . THR A 1 443 ? 1.716 11.231 -20.879 1.00 86.50 443 THR A C 1
ATOM 3393 O O . THR A 1 443 ? 0.991 12.175 -20.561 1.00 86.50 443 THR A O 1
ATOM 3396 N N . TRP A 1 444 ? 2.603 11.346 -21.864 1.00 82.88 444 TRP A N 1
ATOM 3397 C CA . TRP A 1 444 ? 2.686 12.498 -22.752 1.00 82.88 444 TRP A CA 1
ATOM 3398 C C . TRP A 1 444 ? 1.766 12.344 -23.966 1.00 82.88 444 TRP A C 1
ATOM 3400 O O . TRP A 1 444 ? 1.797 11.346 -24.680 1.00 82.88 444 TRP A O 1
ATOM 3410 N N . GLY A 1 445 ? 0.969 13.374 -24.234 1.00 80.44 445 GLY A N 1
ATOM 3411 C CA . GLY A 1 445 ? 0.233 13.573 -25.472 1.00 80.44 445 GLY A CA 1
ATOM 3412 C C . GLY A 1 445 ? 0.974 14.533 -26.402 1.00 80.44 445 GLY A C 1
ATOM 3413 O O . GLY A 1 445 ? 1.208 15.690 -26.053 1.00 80.44 445 GLY A O 1
ATOM 3414 N N . ASP A 1 446 ? 1.288 14.087 -27.611 1.00 78.50 446 ASP A N 1
ATOM 3415 C CA . ASP A 1 446 ? 1.916 14.893 -28.653 1.00 78.50 446 ASP A CA 1
ATOM 3416 C C . ASP A 1 446 ? 0.867 15.346 -29.665 1.00 78.50 446 ASP A C 1
ATOM 3418 O O . ASP A 1 446 ? 0.180 14.534 -30.278 1.00 78.50 446 ASP A O 1
ATOM 3422 N N . THR A 1 447 ? 0.730 16.656 -29.844 1.00 75.19 447 THR A N 1
ATOM 3423 C CA . THR A 1 447 ? -0.102 17.266 -30.881 1.00 75.19 447 THR A CA 1
ATOM 3424 C C . THR A 1 447 ? 0.786 17.707 -32.031 1.00 75.19 447 THR A C 1
ATOM 3426 O O . THR A 1 447 ? 1.681 18.527 -31.845 1.00 75.19 447 THR A O 1
ATOM 3429 N N . TRP A 1 448 ? 0.499 17.207 -33.223 1.00 70.06 448 TRP A N 1
ATOM 3430 C CA . TRP A 1 448 ? 1.221 17.543 -34.441 1.00 70.06 448 TRP A CA 1
ATOM 3431 C C . TRP A 1 448 ? 0.352 18.424 -35.319 1.00 70.06 448 TRP A C 1
ATOM 3433 O O . TRP A 1 448 ? -0.761 18.031 -35.658 1.00 70.06 448 TRP A O 1
ATOM 3443 N N . LEU A 1 449 ? 0.870 19.583 -35.709 1.00 67.56 449 LEU A N 1
ATOM 3444 C CA . LEU A 1 449 ? 0.276 20.455 -36.715 1.00 67.56 449 LEU A CA 1
ATOM 3445 C C . LEU A 1 449 ? 1.166 20.433 -37.953 1.00 67.56 449 LEU A C 1
ATOM 3447 O O . LEU A 1 449 ? 2.317 20.862 -37.882 1.00 67.56 449 LEU A O 1
ATOM 3451 N N . ARG A 1 450 ? 0.648 19.947 -39.085 1.00 60.56 450 ARG A N 1
ATOM 3452 C CA . ARG A 1 450 ? 1.290 20.138 -40.394 1.00 60.56 450 ARG A CA 1
ATOM 3453 C C . ARG A 1 450 ? 0.593 21.273 -41.126 1.00 60.56 450 ARG A C 1
ATOM 3455 O O . ARG A 1 450 ? -0.590 21.152 -41.426 1.00 60.56 450 ARG A O 1
ATOM 3462 N N . SER A 1 451 ? 1.338 22.334 -41.423 1.00 56.62 451 SER A N 1
ATOM 3463 C CA . SER A 1 451 ? 0.907 23.435 -42.288 1.00 56.62 451 SER A CA 1
ATOM 3464 C C . SER A 1 451 ? 2.066 23.843 -43.198 1.00 56.62 451 SER A C 1
ATOM 3466 O O . SER A 1 451 ? 3.164 24.085 -42.709 1.00 56.62 451 SER A O 1
ATOM 3468 N N . PHE A 1 452 ? 1.854 23.848 -44.520 1.00 51.94 452 PHE A N 1
ATOM 3469 C CA . PHE A 1 452 ? 2.817 24.316 -45.539 1.00 51.94 452 PHE A CA 1
ATOM 3470 C C . PHE A 1 452 ? 4.292 23.907 -45.309 1.00 51.94 452 PHE A C 1
ATOM 3472 O O . PHE A 1 452 ? 5.201 24.729 -45.383 1.00 51.94 452 PHE A O 1
ATOM 3479 N N . GLY A 1 453 ? 4.548 22.628 -45.013 1.00 50.78 453 GLY A N 1
ATOM 3480 C CA . GLY A 1 453 ? 5.913 22.110 -44.818 1.00 50.78 453 GLY A CA 1
ATOM 3481 C C . GLY A 1 453 ? 6.540 22.396 -43.447 1.00 50.78 453 GLY A C 1
ATOM 3482 O O . GLY A 1 453 ? 7.641 21.919 -43.184 1.00 50.78 453 GLY A O 1
ATOM 3483 N N . VAL A 1 454 ? 5.837 23.093 -42.550 1.00 50.22 454 VAL A N 1
ATOM 3484 C CA . VAL A 1 454 ? 6.233 23.309 -41.154 1.00 50.22 454 VAL A CA 1
ATOM 3485 C C . VAL A 1 454 ? 5.449 22.348 -40.258 1.00 50.22 454 VAL A C 1
ATOM 3487 O O . VAL A 1 454 ? 4.216 22.305 -40.291 1.00 50.22 454 VAL A O 1
ATOM 3490 N N . ALA A 1 455 ? 6.171 21.547 -39.471 1.00 57.53 455 ALA A N 1
ATOM 3491 C CA . ALA A 1 455 ? 5.603 20.702 -38.428 1.00 57.53 455 ALA A CA 1
ATOM 3492 C C . ALA A 1 455 ? 5.816 21.382 -37.071 1.00 57.53 455 ALA A C 1
ATOM 3494 O O . ALA A 1 455 ? 6.957 21.558 -36.649 1.00 57.53 455 ALA A O 1
ATOM 3495 N N . VAL A 1 456 ? 4.732 21.768 -36.397 1.00 58.59 456 VAL A N 1
ATOM 3496 C CA . VAL A 1 456 ? 4.786 22.232 -35.004 1.00 58.59 456 VAL A CA 1
ATOM 3497 C C . VAL A 1 456 ? 4.306 21.098 -34.110 1.00 58.59 456 VAL A C 1
ATOM 3499 O O . VAL A 1 456 ? 3.187 20.607 -34.279 1.00 58.59 456 VAL A O 1
ATOM 3502 N N . THR A 1 457 ? 5.149 20.692 -33.162 1.00 65.56 457 THR A N 1
ATOM 3503 C CA . THR A 1 457 ? 4.814 19.687 -32.149 1.00 65.56 457 THR A CA 1
ATOM 3504 C C . THR A 1 457 ? 4.575 20.388 -30.820 1.00 65.56 457 THR A C 1
ATOM 3506 O O . THR A 1 457 ? 5.445 21.103 -30.326 1.00 65.56 457 THR A O 1
ATOM 3509 N N . ALA A 1 458 ? 3.396 20.190 -30.239 1.00 69.94 458 ALA A N 1
ATOM 3510 C CA . ALA A 1 458 ? 3.096 20.591 -28.871 1.00 69.94 458 ALA A CA 1
ATOM 3511 C C . ALA A 1 458 ? 2.939 19.331 -28.018 1.00 69.94 458 ALA A C 1
ATOM 3513 O O . ALA A 1 458 ? 2.067 18.510 -28.300 1.00 69.94 458 ALA A O 1
ATOM 3514 N N . ARG A 1 459 ? 3.765 19.187 -26.982 1.00 74.88 459 ARG A N 1
ATOM 3515 C CA . ARG A 1 459 ? 3.699 18.072 -26.031 1.00 74.88 459 ARG A CA 1
ATOM 3516 C C . ARG A 1 459 ? 3.003 18.530 -24.752 1.00 74.88 459 ARG A C 1
ATOM 3518 O O . ARG A 1 459 ? 3.274 19.623 -24.261 1.00 74.88 459 ARG A O 1
ATOM 3525 N N . ARG A 1 460 ? 2.096 17.711 -24.224 1.00 75.44 460 ARG A N 1
ATOM 3526 C CA . ARG A 1 460 ? 1.341 17.981 -22.990 1.00 75.44 460 ARG A CA 1
ATOM 3527 C C . ARG A 1 460 ? 1.205 16.724 -22.150 1.00 75.44 460 ARG A C 1
ATOM 3529 O O . ARG A 1 460 ? 1.195 15.630 -22.696 1.00 75.44 460 ARG A O 1
ATOM 3536 N N . LEU A 1 461 ? 1.061 16.884 -20.845 1.00 79.06 461 LEU A N 1
ATOM 3537 C CA . LEU A 1 461 ? 0.744 15.774 -19.957 1.00 79.06 461 LEU A CA 1
ATOM 3538 C C . LEU A 1 461 ? -0.734 15.378 -20.120 1.00 79.06 461 LEU A C 1
ATOM 3540 O O . LEU A 1 461 ? -1.606 16.248 -20.181 1.00 79.06 461 LEU A O 1
ATOM 3544 N N . GLU A 1 462 ? -1.011 14.082 -20.194 1.00 81.25 462 GLU A N 1
ATOM 3545 C CA . GLU A 1 462 ? -2.352 13.496 -20.172 1.00 81.25 462 GLU A CA 1
ATOM 3546 C C . GLU A 1 462 ? -2.473 12.597 -18.941 1.00 81.25 462 GLU A C 1
ATOM 3548 O O . GLU A 1 462 ? -1.570 11.813 -18.648 1.00 81.25 462 GLU A O 1
ATOM 3553 N N . VAL A 1 463 ? -3.600 12.715 -18.243 1.00 82.94 463 VAL A N 1
ATOM 3554 C CA . VAL A 1 463 ? -3.943 11.902 -17.074 1.00 82.94 463 VAL A CA 1
ATOM 3555 C C . VAL A 1 463 ? -5.287 11.236 -17.350 1.00 82.94 463 VAL A C 1
ATOM 3557 O O . VAL A 1 463 ? -6.244 11.900 -17.768 1.00 82.94 463 VAL A O 1
ATOM 3560 N N . PHE A 1 464 ? -5.367 9.932 -17.127 1.00 84.44 464 PHE A N 1
ATOM 3561 C CA . PHE A 1 464 ? -6.595 9.161 -17.231 1.00 84.44 464 PHE A CA 1
ATOM 3562 C C . PHE A 1 464 ? -6.827 8.422 -15.922 1.00 84.44 464 PHE A C 1
ATOM 3564 O O . PHE A 1 464 ? -5.970 7.660 -15.492 1.00 84.44 464 PHE A O 1
ATOM 3571 N N . ARG A 1 465 ? -7.992 8.633 -15.321 1.00 84.19 465 ARG A N 1
ATOM 3572 C CA . ARG A 1 465 ? -8.390 7.955 -14.096 1.00 84.19 465 ARG A CA 1
ATOM 3573 C C . ARG A 1 465 ? -8.857 6.550 -14.347 1.00 84.19 465 ARG A C 1
ATOM 3575 O O . ARG A 1 465 ? -9.530 6.323 -15.357 1.00 84.19 465 ARG A O 1
ATOM 3582 N N . GLN A 1 466 ? -8.538 5.634 -13.450 1.00 79.56 466 GLN A N 1
ATOM 3583 C CA . GLN A 1 466 ? -9.043 4.273 -13.548 1.00 79.56 466 GLN A CA 1
ATOM 3584 C C . GLN A 1 466 ? -10.551 4.244 -13.258 1.00 79.56 466 GLN A C 1
ATOM 3586 O O . GLN A 1 466 ? -11.033 4.808 -12.286 1.00 79.56 466 GLN A O 1
ATOM 3591 N N . ALA A 1 467 ? -11.312 3.568 -14.111 1.00 73.75 467 ALA A N 1
ATOM 3592 C CA . ALA A 1 467 ? -12.748 3.346 -13.968 1.00 73.75 467 ALA A CA 1
ATOM 3593 C C . ALA A 1 467 ? -13.049 1.848 -14.126 1.00 73.75 467 ALA A C 1
ATOM 3595 O O . ALA A 1 467 ? -12.225 1.096 -14.646 1.00 73.75 467 ALA A O 1
ATOM 3596 N N . ASP A 1 468 ? -14.243 1.400 -13.737 1.00 67.12 468 ASP A N 1
ATOM 3597 C CA . ASP A 1 468 ? -14.574 -0.036 -13.682 1.00 67.12 468 ASP A CA 1
ATOM 3598 C C . ASP A 1 468 ? -14.395 -0.778 -15.026 1.00 67.12 468 ASP A C 1
ATOM 3600 O O . ASP A 1 468 ? -14.088 -1.968 -15.049 1.00 67.12 468 ASP A O 1
ATOM 3604 N N . ALA A 1 469 ? -14.544 -0.080 -16.160 1.00 68.62 469 ALA A N 1
ATOM 3605 C CA . ALA A 1 469 ? -14.397 -0.639 -17.509 1.00 68.62 469 ALA A CA 1
ATOM 3606 C C . ALA A 1 469 ? -13.123 -0.183 -18.256 1.00 68.62 469 ALA A C 1
ATOM 3608 O O . ALA A 1 469 ? -12.999 -0.406 -19.466 1.00 68.62 469 ALA A O 1
ATOM 3609 N N . GLY A 1 470 ? -12.177 0.470 -17.577 1.00 78.50 470 GLY A N 1
ATOM 3610 C CA . GLY A 1 470 ? -10.931 0.937 -18.182 1.00 78.50 470 GLY A CA 1
ATOM 3611 C C . GLY A 1 470 ? -10.468 2.257 -17.592 1.00 78.50 470 GLY A C 1
ATOM 3612 O O . GLY A 1 470 ? -10.210 2.341 -16.400 1.00 78.50 470 GLY A O 1
ATOM 3613 N N . PHE A 1 471 ? -10.344 3.283 -18.426 1.00 82.75 471 PHE A N 1
ATOM 3614 C CA . PHE A 1 471 ? -9.952 4.611 -17.976 1.00 82.75 471 PHE A CA 1
ATOM 3615 C C . PHE A 1 471 ? -10.962 5.674 -18.404 1.00 82.75 471 PHE A C 1
ATOM 3617 O O . PHE A 1 471 ? -11.660 5.521 -19.406 1.00 82.75 471 PHE A O 1
ATOM 3624 N N . ALA A 1 472 ? -11.004 6.779 -17.671 1.00 80.75 472 ALA A N 1
ATOM 3625 C CA . ALA A 1 472 ? -11.730 7.995 -18.000 1.00 80.75 472 ALA A CA 1
ATOM 3626 C C . ALA A 1 472 ? -10.744 9.162 -18.047 1.00 80.75 472 ALA A C 1
ATOM 3628 O O . ALA A 1 472 ? -9.872 9.293 -17.195 1.00 80.75 472 ALA A O 1
ATOM 3629 N N . ARG A 1 473 ? -10.851 10.044 -19.042 1.00 74.62 473 ARG A N 1
ATOM 3630 C CA . ARG A 1 473 ? -9.937 11.187 -19.132 1.00 74.62 473 ARG A CA 1
ATOM 3631 C C . ARG A 1 473 ? -10.161 12.129 -17.945 1.00 74.62 473 ARG A C 1
ATOM 3633 O O . ARG A 1 473 ? -11.263 12.655 -17.789 1.00 74.62 473 ARG A O 1
ATOM 3640 N N . TYR A 1 474 ? -9.123 12.368 -17.145 1.00 68.00 474 TYR A N 1
ATOM 3641 C CA . TYR A 1 474 ? -9.159 13.395 -16.107 1.00 68.00 474 TYR A CA 1
ATOM 3642 C C . TYR A 1 474 ? -9.148 14.765 -16.794 1.00 68.00 474 TYR A C 1
ATOM 3644 O O . TYR A 1 474 ? -8.438 14.940 -17.785 1.00 68.00 474 TYR A O 1
ATOM 3652 N N . GLY A 1 475 ? -9.995 15.698 -16.349 1.00 54.97 475 GLY A N 1
ATOM 3653 C CA . GLY A 1 475 ? -10.337 16.941 -17.055 1.00 54.97 475 GLY A CA 1
ATOM 3654 C C . GLY A 1 475 ? -9.173 17.653 -17.768 1.00 54.97 475 GLY A C 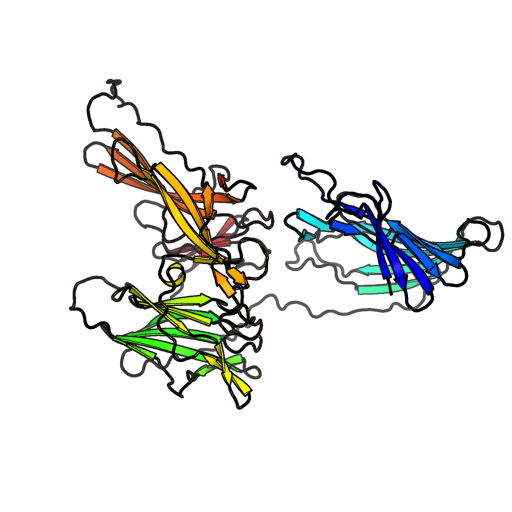1
ATOM 3655 O O . GLY A 1 475 ? -8.027 17.671 -17.324 1.00 54.97 475 GLY A O 1
ATOM 3656 N N . ALA A 1 476 ? -9.466 18.274 -18.912 1.00 43.81 476 ALA A N 1
ATOM 3657 C CA . ALA A 1 476 ? -8.466 18.958 -19.726 1.00 43.81 476 ALA A CA 1
ATOM 3658 C C . ALA A 1 476 ? -8.002 20.279 -19.083 1.00 43.81 476 ALA A C 1
ATOM 3660 O O . ALA A 1 476 ? -8.511 21.324 -19.471 1.00 43.81 476 ALA A O 1
ATOM 3661 N N . ALA A 1 477 ? -7.053 20.275 -18.140 1.00 42.19 477 ALA A N 1
ATOM 3662 C CA . ALA A 1 477 ? -6.484 21.546 -17.659 1.00 42.19 477 ALA A CA 1
ATOM 3663 C C . ALA A 1 477 ? -5.126 21.508 -16.946 1.00 42.19 477 ALA A C 1
ATOM 3665 O O . ALA A 1 477 ? -4.609 22.575 -16.652 1.00 42.19 477 ALA A O 1
ATOM 3666 N N . ASP A 1 478 ? -4.490 20.360 -16.721 1.00 44.94 478 ASP A N 1
ATOM 3667 C CA . ASP A 1 478 ? -3.156 20.341 -16.093 1.00 44.94 478 ASP A CA 1
ATOM 3668 C C . ASP A 1 478 ? -2.019 20.376 -17.129 1.00 44.94 478 ASP A C 1
ATOM 3670 O O . ASP A 1 478 ? -0.902 19.909 -16.899 1.00 44.94 478 ASP A O 1
ATOM 3674 N N . GLY A 1 479 ? -2.322 20.914 -18.314 1.00 44.59 479 GLY A N 1
ATOM 3675 C CA . GLY A 1 479 ? -1.380 21.024 -19.412 1.00 44.59 479 GLY A CA 1
ATOM 3676 C C . GLY A 1 479 ? -0.267 21.980 -19.028 1.00 44.59 479 GLY A C 1
ATOM 3677 O O . GLY A 1 479 ? -0.436 23.185 -19.147 1.00 44.59 479 GLY A O 1
ATOM 3678 N N . ILE A 1 480 ? 0.872 21.446 -18.595 1.00 48.75 480 ILE A N 1
ATOM 3679 C CA . ILE A 1 480 ? 2.127 22.191 -18.573 1.00 48.75 480 ILE A CA 1
ATOM 3680 C C . ILE A 1 480 ? 2.453 22.476 -20.045 1.00 48.75 480 ILE A C 1
ATOM 3682 O O . ILE A 1 480 ? 2.714 21.524 -20.788 1.00 48.75 480 ILE A O 1
ATOM 3686 N N . PRO A 1 481 ? 2.398 23.734 -20.519 1.00 46.97 481 PRO A N 1
ATOM 3687 C CA . PRO A 1 481 ? 2.842 24.046 -21.863 1.00 46.97 481 PRO A CA 1
ATOM 3688 C C . PRO A 1 481 ? 4.365 23.937 -21.869 1.00 46.97 481 PRO A C 1
ATOM 3690 O O . PRO A 1 481 ? 5.077 24.856 -21.469 1.00 46.97 481 PRO A O 1
ATOM 3693 N N . VAL A 1 482 ? 4.881 22.784 -22.281 1.00 51.06 482 VAL A N 1
ATOM 3694 C CA . VAL A 1 482 ? 6.322 22.590 -22.439 1.00 51.06 482 VAL A CA 1
ATOM 3695 C C . VAL A 1 482 ? 6.689 23.159 -23.806 1.00 51.06 482 VAL A C 1
ATOM 3697 O O . VAL A 1 482 ? 6.175 22.711 -24.832 1.00 51.06 482 VAL A O 1
ATOM 3700 N N . SER A 1 483 ? 7.497 24.223 -23.828 1.00 46.06 483 SER A N 1
ATOM 3701 C CA . SER A 1 483 ? 7.890 24.873 -25.084 1.00 46.06 483 SER A CA 1
ATOM 3702 C C . SER A 1 483 ? 8.618 23.879 -25.998 1.00 46.06 483 SER A C 1
ATOM 3704 O O . SER A 1 483 ? 9.398 23.056 -25.519 1.00 46.06 483 SER A O 1
ATOM 3706 N N . ALA A 1 484 ? 8.418 23.993 -27.314 1.00 48.84 484 ALA A N 1
ATOM 3707 C CA . ALA A 1 484 ? 8.984 23.092 -28.325 1.00 48.84 484 ALA A CA 1
ATOM 3708 C C . ALA A 1 484 ? 10.529 23.001 -28.336 1.00 48.84 484 ALA A C 1
ATOM 3710 O O . ALA A 1 484 ? 11.079 22.164 -29.048 1.00 48.84 484 ALA A O 1
ATOM 3711 N N . ALA A 1 485 ? 11.235 23.840 -27.566 1.00 50.53 485 ALA A N 1
ATOM 3712 C CA . ALA A 1 485 ? 12.693 23.834 -27.474 1.00 50.53 485 ALA A CA 1
ATOM 3713 C C . ALA A 1 485 ? 13.262 22.653 -26.662 1.00 50.53 485 ALA A C 1
ATOM 3715 O O . ALA A 1 485 ? 14.414 22.285 -26.878 1.00 50.53 485 ALA A O 1
ATOM 3716 N N . TYR A 1 486 ? 12.475 22.036 -25.767 1.00 61.41 486 TYR A N 1
ATOM 3717 C CA . TYR A 1 486 ? 12.931 20.912 -24.942 1.00 61.41 486 TYR A CA 1
ATOM 3718 C C . TYR A 1 486 ? 11.842 19.845 -24.805 1.00 61.41 486 TYR A C 1
ATOM 3720 O O . TYR A 1 486 ? 10.795 20.081 -24.209 1.00 61.41 486 TYR A O 1
ATOM 3728 N N . THR A 1 487 ? 12.089 18.651 -25.348 1.00 67.25 487 THR A N 1
ATOM 3729 C CA . THR A 1 487 ? 11.175 17.508 -25.217 1.00 67.25 487 THR A CA 1
ATOM 3730 C C . THR A 1 487 ? 11.329 16.886 -23.823 1.00 67.25 487 THR A C 1
ATOM 3732 O O . THR A 1 487 ? 12.407 16.353 -23.545 1.00 67.25 487 THR A O 1
ATOM 3735 N N . PRO A 1 488 ? 10.307 16.935 -22.944 1.00 70.94 488 PRO A N 1
ATOM 3736 C CA . PRO A 1 488 ? 10.369 16.279 -21.643 1.00 70.94 488 PRO A CA 1
ATOM 3737 C C . PRO A 1 488 ? 10.479 14.760 -21.801 1.00 70.94 488 PRO A C 1
ATOM 3739 O O . PRO A 1 488 ? 9.842 14.187 -22.687 1.00 70.94 488 PRO A O 1
ATOM 3742 N N . LYS A 1 489 ? 11.281 14.129 -20.941 1.00 72.50 489 LYS A N 1
ATOM 3743 C CA . LYS A 1 489 ? 11.539 12.681 -20.880 1.00 72.50 489 LYS A CA 1
ATOM 3744 C C . LYS A 1 489 ? 11.612 12.204 -19.432 1.00 72.50 489 LYS A C 1
ATOM 3746 O O . LYS A 1 489 ? 11.755 13.025 -18.526 1.00 72.50 489 LYS A O 1
ATOM 3751 N N . GLY A 1 490 ? 11.585 10.891 -19.224 1.00 72.31 490 GLY A N 1
ATOM 3752 C CA . GLY A 1 490 ? 11.813 10.286 -17.914 1.00 72.31 490 GLY A CA 1
ATOM 3753 C C . GLY A 1 490 ? 10.697 10.621 -16.936 1.00 72.31 490 GLY A C 1
ATOM 3754 O O . GLY A 1 490 ? 10.979 10.973 -15.795 1.00 72.31 490 GLY A O 1
ATOM 3755 N N . LEU A 1 491 ? 9.445 10.576 -17.403 1.00 79.06 491 LEU A N 1
ATOM 3756 C CA . LEU A 1 491 ? 8.287 10.822 -16.549 1.00 79.06 491 LEU A CA 1
ATOM 3757 C C . LEU A 1 491 ? 8.211 9.740 -15.464 1.00 79.06 491 LEU A C 1
ATOM 3759 O O . LEU A 1 491 ? 8.147 8.545 -15.762 1.00 79.06 491 LEU A O 1
ATOM 3763 N N . ARG A 1 492 ? 8.219 10.172 -14.207 1.00 80.56 492 ARG A N 1
ATOM 3764 C CA . ARG A 1 492 ? 8.071 9.337 -13.012 1.00 80.56 492 ARG A CA 1
ATOM 3765 C C . ARG A 1 492 ? 6.929 9.878 -12.164 1.00 80.56 492 ARG A C 1
ATOM 3767 O O . ARG A 1 492 ? 6.691 11.088 -12.163 1.00 80.56 492 ARG A O 1
ATOM 3774 N N . ALA A 1 493 ? 6.268 8.983 -11.441 1.00 81.38 493 ALA A N 1
ATOM 3775 C CA . ALA A 1 493 ? 5.309 9.335 -10.409 1.00 81.38 493 ALA A CA 1
ATOM 3776 C C . ALA A 1 493 ? 5.759 8.720 -9.079 1.00 81.38 493 ALA A C 1
ATOM 3778 O O . ALA A 1 493 ? 6.124 7.545 -9.050 1.00 81.38 493 ALA A O 1
ATOM 3779 N N . GLN A 1 494 ? 5.808 9.526 -8.023 1.00 76.81 494 GLN A N 1
ATOM 3780 C CA . GLN A 1 494 ? 6.218 9.111 -6.682 1.00 76.81 494 GLN A CA 1
ATOM 3781 C C . GLN A 1 494 ? 5.720 10.137 -5.666 1.00 76.81 494 GLN A C 1
ATOM 3783 O O . GLN A 1 494 ? 5.714 11.321 -5.970 1.00 76.81 494 GLN A O 1
ATOM 3788 N N . ASP A 1 495 ? 5.356 9.706 -4.464 1.00 70.19 495 ASP A N 1
ATOM 3789 C CA . ASP A 1 495 ? 5.106 10.607 -3.336 1.00 70.19 495 ASP A CA 1
ATOM 3790 C C . ASP A 1 495 ? 6.450 11.139 -2.792 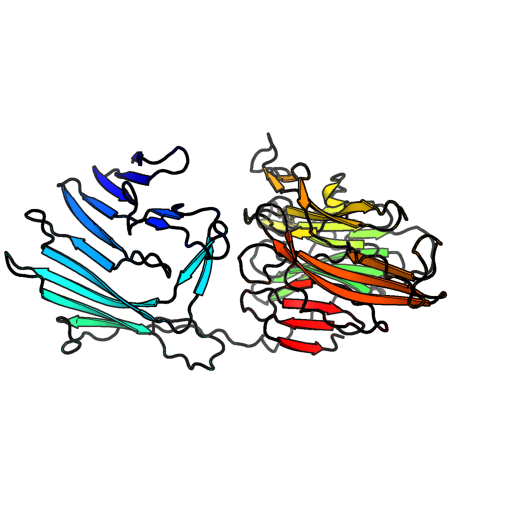1.00 70.19 495 ASP A C 1
ATOM 3792 O O . ASP A 1 495 ? 7.167 10.441 -2.069 1.00 70.19 495 ASP A O 1
ATOM 3796 N N . LEU A 1 496 ? 6.861 12.334 -3.231 1.00 67.94 496 LEU A N 1
ATOM 3797 C CA . LEU A 1 496 ? 8.152 12.936 -2.874 1.00 67.94 496 LEU A CA 1
ATOM 3798 C C . LEU A 1 496 ? 8.065 13.759 -1.586 1.00 67.94 496 LEU A C 1
ATOM 3800 O O . LEU A 1 496 ? 9.095 13.994 -0.945 1.00 67.94 496 LEU A O 1
ATOM 3804 N N . ASN A 1 497 ? 6.875 14.241 -1.230 1.00 63.00 497 ASN A N 1
ATOM 3805 C CA . ASN A 1 497 ? 6.644 15.090 -0.061 1.00 63.00 497 ASN A CA 1
ATOM 3806 C C . ASN A 1 497 ? 6.041 14.325 1.139 1.00 63.00 497 ASN A C 1
ATOM 3808 O O . ASN A 1 497 ? 5.985 14.886 2.237 1.00 63.00 497 ASN A O 1
ATOM 3812 N N . GLY A 1 498 ? 5.668 13.057 0.956 1.00 62.81 498 GLY A N 1
ATOM 3813 C CA . GLY A 1 498 ? 5.099 12.181 1.975 1.00 62.81 498 GLY A CA 1
ATOM 3814 C C . GLY A 1 498 ? 3.633 12.477 2.298 1.00 62.81 498 GLY A C 1
ATOM 3815 O O . GLY A 1 498 ? 3.204 12.179 3.416 1.00 62.81 498 GLY A O 1
ATOM 3816 N N . ASP A 1 499 ? 2.887 13.119 1.395 1.00 61.66 499 ASP A N 1
ATOM 3817 C CA . ASP A 1 499 ? 1.477 13.477 1.606 1.00 61.66 499 ASP A CA 1
ATOM 3818 C C . ASP A 1 499 ? 0.493 12.351 1.241 1.00 61.66 499 ASP A C 1
ATOM 3820 O O . ASP A 1 499 ? -0.714 12.479 1.477 1.00 61.66 499 ASP A O 1
ATOM 3824 N N . GLY A 1 500 ? 1.008 11.222 0.746 1.00 65.44 500 GLY A N 1
ATOM 3825 C CA . GLY A 1 500 ? 0.234 10.059 0.328 1.00 65.44 500 GLY A CA 1
ATOM 3826 C C . GLY A 1 500 ? -0.338 10.169 -1.084 1.00 65.44 500 GLY A C 1
ATOM 3827 O O . GLY A 1 500 ? -1.059 9.264 -1.503 1.00 65.44 500 GLY A O 1
ATOM 3828 N N . LEU A 1 501 ? -0.039 11.240 -1.819 1.00 71.44 501 LEU A N 1
ATOM 3829 C CA . LEU A 1 501 ? -0.458 11.455 -3.198 1.00 71.44 501 LEU A CA 1
ATOM 3830 C C . LEU A 1 501 ? 0.765 11.457 -4.112 1.00 71.44 501 LEU A C 1
ATOM 3832 O O . LEU A 1 501 ? 1.880 11.807 -3.739 1.00 71.44 501 LEU A O 1
ATOM 3836 N N . SER A 1 502 ? 0.564 11.036 -5.357 1.00 76.56 502 SER A N 1
ATOM 3837 C CA . SER A 1 502 ? 1.689 10.921 -6.283 1.00 76.56 502 SER A CA 1
ATOM 3838 C C . SER A 1 502 ? 2.099 12.278 -6.869 1.00 76.56 502 SER A C 1
ATOM 3840 O O . SER A 1 502 ? 1.345 12.904 -7.628 1.00 76.56 502 SER A O 1
ATOM 3842 N N . ASP A 1 503 ? 3.341 12.687 -6.616 1.00 76.25 503 ASP A N 1
ATOM 3843 C CA . ASP A 1 503 ? 4.005 13.789 -7.309 1.00 76.25 503 ASP A CA 1
ATOM 3844 C C . ASP A 1 503 ? 4.565 13.330 -8.658 1.00 76.25 503 ASP A C 1
ATOM 3846 O O . ASP A 1 503 ? 4.809 12.147 -8.896 1.00 76.25 503 ASP A O 1
ATOM 3850 N N . LEU A 1 504 ? 4.791 14.280 -9.568 1.00 78.31 504 LEU A N 1
ATOM 3851 C CA . LEU A 1 504 ? 5.368 13.997 -10.882 1.00 78.31 504 LEU A CA 1
ATOM 3852 C C . LEU A 1 504 ? 6.765 14.571 -11.019 1.00 78.31 504 LEU A C 1
ATOM 3854 O O . LEU A 1 504 ? 6.989 15.730 -10.677 1.00 78.31 504 LEU A O 1
ATOM 3858 N N . MET A 1 505 ? 7.664 13.798 -11.623 1.00 79.06 505 MET A N 1
ATOM 3859 C CA . MET A 1 505 ? 9.017 14.221 -11.969 1.00 79.06 505 MET A CA 1
ATOM 3860 C C . MET A 1 505 ? 9.297 13.971 -13.452 1.00 79.06 505 MET A C 1
ATOM 3862 O O . MET A 1 505 ? 8.926 12.930 -13.989 1.00 79.06 505 MET A O 1
ATOM 3866 N N . TYR A 1 506 ? 9.936 14.924 -14.130 1.00 75.00 506 TYR A N 1
ATOM 3867 C CA . TYR A 1 506 ? 10.345 14.784 -15.533 1.00 75.00 506 TYR A CA 1
ATOM 3868 C C . TYR A 1 506 ? 11.565 15.652 -15.864 1.00 75.00 506 TYR A C 1
ATOM 3870 O O . TYR A 1 506 ? 11.889 16.601 -15.150 1.00 75.00 506 TYR A O 1
ATOM 3878 N N . PHE A 1 507 ? 12.242 15.345 -16.971 1.00 72.00 507 PHE A N 1
ATOM 3879 C CA . PHE A 1 507 ? 13.487 15.989 -17.386 1.00 72.00 507 PHE A CA 1
ATOM 3880 C C . PHE A 1 507 ? 13.346 16.723 -18.722 1.00 72.00 507 PHE A C 1
ATOM 3882 O O . PHE A 1 507 ? 12.965 16.111 -19.717 1.00 72.00 507 PHE A O 1
ATOM 3889 N N . THR A 1 508 ? 13.723 18.005 -18.787 1.00 67.00 508 THR A N 1
ATOM 3890 C CA . THR A 1 508 ? 13.778 18.795 -20.043 1.00 67.00 508 THR A CA 1
ATOM 3891 C C . THR A 1 508 ? 15.168 19.385 -20.321 1.00 67.00 508 THR A C 1
ATOM 3893 O O . THR A 1 508 ? 15.287 20.399 -21.001 1.00 67.00 508 THR A O 1
ATOM 3896 N N . GLY A 1 509 ? 16.226 18.805 -19.750 1.00 68.12 509 GLY A N 1
ATOM 3897 C CA . GLY A 1 509 ? 17.551 19.436 -19.616 1.00 68.12 509 GLY A CA 1
ATOM 3898 C C . GLY A 1 509 ? 17.862 19.819 -18.166 1.00 68.12 509 GLY A C 1
ATOM 3899 O O . GLY A 1 509 ? 19.020 19.818 -17.765 1.00 68.12 509 GLY A O 1
ATOM 3900 N N . LEU A 1 510 ? 16.810 20.050 -17.378 1.00 62.03 510 LEU A N 1
ATOM 3901 C CA . LEU A 1 510 ? 16.793 20.110 -15.918 1.00 62.03 510 LEU A CA 1
ATOM 3902 C C . LEU A 1 510 ? 15.671 19.206 -15.410 1.00 62.03 510 LEU A C 1
ATOM 3904 O O . LEU A 1 510 ? 14.729 18.916 -16.155 1.00 62.03 510 LEU A O 1
ATOM 3908 N N . TRP A 1 511 ? 15.777 18.759 -14.162 1.00 64.50 511 TRP A N 1
ATOM 3909 C CA . TRP A 1 511 ? 14.707 18.015 -13.509 1.00 64.50 511 TRP A CA 1
ATOM 3910 C C . TRP A 1 511 ? 13.653 18.974 -12.957 1.00 64.50 511 TRP A C 1
ATOM 3912 O O . TRP A 1 511 ? 13.974 19.965 -12.297 1.00 64.50 511 TRP A O 1
ATOM 3922 N N . TYR A 1 512 ? 12.396 18.645 -13.227 1.00 66.69 512 TYR A N 1
ATOM 3923 C CA . TYR A 1 512 ? 11.217 19.349 -12.745 1.00 66.69 512 TYR A CA 1
ATOM 3924 C C . TYR A 1 512 ? 10.405 18.402 -11.885 1.00 66.69 512 TYR A C 1
ATOM 3926 O O . TYR A 1 512 ? 10.221 17.243 -12.262 1.00 66.69 512 TYR A O 1
ATOM 3934 N N . THR A 1 513 ? 9.881 18.914 -10.776 1.00 63.06 513 THR A N 1
ATOM 3935 C CA . THR A 1 513 ? 8.844 18.235 -10.003 1.00 63.06 513 THR A CA 1
ATOM 3936 C C . THR A 1 513 ? 7.575 19.078 -9.974 1.00 63.06 513 THR A C 1
ATOM 3938 O O . THR A 1 513 ? 7.631 20.311 -9.971 1.00 63.06 513 THR A O 1
ATOM 3941 N N . LYS A 1 514 ? 6.418 18.418 -9.987 1.00 66.19 514 LYS A N 1
ATOM 3942 C CA . LYS A 1 514 ? 5.116 19.045 -9.759 1.00 66.19 514 LYS A CA 1
ATOM 3943 C C . LYS A 1 514 ? 4.386 18.251 -8.690 1.00 66.19 514 LYS A C 1
ATOM 3945 O O . LYS A 1 514 ? 3.908 17.151 -8.975 1.00 66.19 514 LYS A O 1
ATOM 3950 N N . ALA A 1 515 ? 4.265 18.855 -7.514 1.00 63.88 515 ALA A N 1
ATOM 3951 C CA . ALA A 1 515 ? 3.358 18.351 -6.500 1.00 63.88 515 ALA A CA 1
ATOM 3952 C C . ALA A 1 515 ? 1.902 18.625 -6.884 1.00 63.88 515 ALA A C 1
ATOM 3954 O O . ALA A 1 515 ? 1.624 19.598 -7.604 1.00 63.88 515 ALA A O 1
ATOM 3955 N N . LYS A 1 516 ? 0.969 17.782 -6.423 1.00 61.78 516 LYS A N 1
ATOM 3956 C CA . LYS A 1 516 ? -0.476 17.973 -6.666 1.00 61.78 516 LYS A CA 1
ATOM 3957 C C . LYS A 1 516 ? -0.934 19.379 -6.246 1.00 61.78 516 LYS A C 1
ATOM 3959 O O . LYS A 1 516 ? -1.678 20.021 -6.985 1.00 61.78 516 LYS A O 1
ATOM 3964 N N . ASP A 1 517 ? -0.347 19.909 -5.173 1.00 52.62 517 ASP A N 1
ATOM 3965 C CA . ASP A 1 517 ? -0.702 21.195 -4.562 1.00 52.62 517 ASP A CA 1
ATOM 3966 C C . ASP A 1 517 ? 0.182 22.387 -5.001 1.00 52.62 517 ASP A C 1
ATOM 3968 O O . ASP A 1 517 ? 0.499 23.283 -4.220 1.00 52.62 517 ASP A O 1
ATOM 3972 N N . ASN A 1 518 ? 0.534 22.461 -6.291 1.00 45.59 518 ASN A N 1
ATOM 3973 C CA . ASN A 1 518 ? 1.134 23.638 -6.959 1.00 45.59 518 ASN A CA 1
ATOM 3974 C C . ASN A 1 518 ? 2.607 23.985 -6.672 1.00 45.59 518 ASN A C 1
ATOM 3976 O O . ASN A 1 518 ? 3.067 25.049 -7.097 1.00 45.59 518 ASN A O 1
ATOM 3980 N N . VAL A 1 519 ? 3.401 23.115 -6.051 1.00 39.66 519 VAL A N 1
ATOM 3981 C CA . VAL A 1 519 ? 4.832 23.416 -5.879 1.00 39.66 519 VAL A CA 1
ATOM 3982 C C . VAL A 1 519 ? 5.633 22.913 -7.083 1.00 39.66 519 VAL A C 1
ATOM 3984 O O . VAL A 1 519 ? 5.778 21.709 -7.285 1.00 39.66 519 VAL A O 1
ATOM 3987 N N . GLN A 1 520 ? 6.155 23.847 -7.889 1.00 42.62 520 GLN A N 1
ATOM 3988 C CA . GLN A 1 520 ? 7.230 23.574 -8.846 1.00 42.62 520 GLN A CA 1
ATOM 3989 C C . GLN A 1 520 ? 8.577 23.791 -8.155 1.00 42.62 520 GLN A C 1
ATOM 3991 O O . GLN A 1 520 ? 8.932 24.930 -7.849 1.00 42.62 520 GLN A O 1
ATOM 3996 N N . TRP A 1 521 ? 9.345 22.725 -7.940 1.00 41.31 521 TRP A N 1
ATOM 3997 C CA . TRP A 1 521 ? 10.767 22.858 -7.625 1.00 41.31 521 TRP A CA 1
ATOM 3998 C C . TRP A 1 521 ? 11.580 22.734 -8.914 1.00 41.31 521 TRP A C 1
ATOM 4000 O O . TRP A 1 521 ? 11.490 21.742 -9.635 1.00 41.31 521 TRP A O 1
ATOM 4010 N N . THR A 1 522 ? 12.392 23.751 -9.202 1.00 41.69 522 THR A N 1
ATOM 4011 C CA . THR A 1 522 ? 13.425 23.699 -10.242 1.00 41.69 522 THR A CA 1
ATOM 4012 C C . THR A 1 522 ? 14.763 23.422 -9.568 1.00 41.69 522 THR A C 1
ATOM 4014 O O . THR A 1 522 ? 15.256 24.271 -8.823 1.00 41.69 522 THR A O 1
ATOM 4017 N N . GLY A 1 523 ? 15.344 22.247 -9.801 1.00 37.03 523 GLY A N 1
ATOM 4018 C CA . GLY A 1 523 ? 16.633 21.866 -9.227 1.00 37.03 523 GLY A CA 1
ATOM 4019 C C . GLY A 1 523 ? 17.627 21.429 -10.298 1.00 37.03 523 GLY A C 1
ATOM 4020 O O . GLY A 1 523 ? 17.324 20.560 -11.115 1.00 37.03 523 GLY A O 1
ATOM 4021 N N . ASN A 1 524 ? 18.837 21.993 -10.263 1.00 31.19 524 ASN A N 1
ATOM 4022 C CA . ASN A 1 524 ? 19.989 21.415 -10.951 1.00 31.19 524 ASN A CA 1
ATOM 4023 C C . ASN A 1 524 ? 20.464 20.215 -10.124 1.00 31.19 524 ASN A C 1
ATOM 4025 O O . ASN A 1 524 ? 21.169 20.393 -9.132 1.00 31.19 524 ASN A O 1
ATOM 4029 N N . TRP A 1 525 ? 20.066 19.005 -10.506 1.00 34.47 525 TRP A N 1
ATOM 4030 C CA . TRP A 1 525 ? 20.713 17.792 -10.008 1.00 34.47 525 TRP A CA 1
ATOM 4031 C C . TRP A 1 525 ? 21.937 17.539 -10.893 1.00 34.47 525 TRP A C 1
ATOM 4033 O O . TRP A 1 525 ? 21.781 17.330 -12.098 1.00 34.47 525 TRP A O 1
ATOM 4043 N N . HIS A 1 526 ? 23.131 17.675 -10.313 1.00 28.05 526 HIS A N 1
ATOM 4044 C CA . HIS A 1 526 ? 24.419 17.446 -10.975 1.00 28.05 526 HIS A CA 1
ATOM 4045 C C . HIS A 1 526 ? 24.928 16.031 -10.739 1.00 28.05 526 HIS A C 1
ATOM 4047 O O . HIS A 1 526 ? 24.817 15.565 -9.582 1.00 28.05 526 HIS A O 1
#

Secondary structure (DSSP, 8-state):
-EEEEESSBTTB-SEEEEE-TTS-EEEEE-SSS-TTEEEPPPPTT-TT----EEEE-EEEEE-TT--EEEEEE---TT---EEEEEEEESSSSEEEEEEEEEEEEEEEEEEEETTEEEEEEEEEEEEEEEE-STTSPPEEEEEEEEEE----TT-S-----EEEEEEEESSSSSSBPPPEE---PPP-SS--S-PPP-----TTS-EEEEEEEE-SSSSSS-EEEEEEEETTEEEEEEEEEPTTT--EEE---TTS-S-EEEE--S-----TT--SEEEEEE-SSSSSS-EEEEEETTTTEEEEE-EEE-TTSSEEE---EEE--HHHHTT-EEE-SSSSSS-EEEEEEEEEE-SS-TTSEEEEEEEEE-EEEPTT--TTSTTSEEEPPPEEEEE--PPPPPPPPTT---S-S--SEEEEEEE-SS---EE--SSSSS-EEEEEEEEEEEETTEEEEEEEEEEEEEETTEEEE--TT----B-TTS--EEEEEE-SSSSSS-EEEEESSSEEEE-TTS-EEEE---

Mean predicted aligned error: 12.92 Å

Nearest PDB structures (foldseek):
  6w3f-assembly2_B  TM=6.476E-01  e=2.608E+00  synthetic construct
  8xci-assembly1_J  TM=1.032E-01  e=3.073E-03  Escherichia phage Lambda
  3b7c-assembly1_A-2  TM=5.358E-01  e=4.978E+00  Shewanella oneidensis MR-1
  8xcj-assembly1_F  TM=1.377E-01  e=6.229E-01  Escherichia phage Lambda
  3ub1-assembly1_A  TM=1.844E-01  e=1.802E+00  Clostridium perfringens

Radius of gyration: 30.23 Å; Cα contacts (8 Å, |Δi|>4): 1126; chains: 1; bounding box: 75×56×93 Å

Foldseek 3Di:
DDKDFDDDDVVAGQWIWDQDPQRKIWIFHDPPDALQFDFFDDDPVDPDDGGGTPGTHTAKIAGNVGWMKGWHWDPDSAATGTAKIFGDDDPNHGFKMKGWDKDFALDKDWDDDQLGIHIHGIDTAKIWIWGDDPPDDTFTFKMKGWDWDDDDNPDPDRDTHTAWIWMAGGPDNPGIDDIDGDDDDDPPLDDPPDDDDDDPPCPPNWAWQDKDWFFAFLPPATWIWTWTDDPQKIKIWIWHADPVPRDTHQDAAPVGHSIAIDGDPDDDDDDPNPDQWDKDWFPQQLPNHIWIWIAGNRVLWIWTFHFDADPVGITHTHSTDTDPPVQSSPLWDWDDQSPPSHIKTKWKDQPDADPVDRVAGAFIWIWIWDWDQDPPDDSPDSPRIDTDDIDIFGDDDHWDDWDQPPVNDDPPDDDAWDKGKDWDTNQWDWWQAVNSNGTKTKTKIWIWIHHPNDIDIWIFIWIWDQDPRHTHTDDPDPGPRDDPPFDKDDWDWDDPPPPRHTWIWIDRPWIWIQDSVGDIDTDHDD

pLDDT: mean 79.19, std 15.39, range [28.05, 98.0]

Sequence (526 aa):
LSVTAKAGSAGHPDYFEVTRKDGSTATYGAKGASGAEDRVYVDPADETETGQVLTWAVREVKDSAGNKIVYTYTDAEDAHRVTAISYAYGDGTARAEARFTYGDRKDPSAGYLAGRTVQSTQRLLRVTMYSSPGTRPLKALYNYRLSYRAVADTAPDKVSRLDAVQGCVGSGATLCQPKTEFTWSEPDTLFKATGTTLTLNTEGKWTPVDFNPADFNGDGLTDLAWTETKGNKHRLRYALANKTTGQLSAARFVGGGTALEYDDDYGTSDYGNNLRVHTEVVDYNGDGRHDLLVYRAETDETRLHLSVPQAAGGWLLSAGAATNDRVLRGRYRYADLNADGLLDAYKLVVTGYSPHDSRVPVSYGLEVRLLKPAPGQPPSSSRYYAFAPAHTLAVPFTQLAPIAPPDGSPPDTPPSYYQWRTLEQADVPLADRDGDGRADLITWGDTWLRSFGVAVTARRLEVFRQADAGFARYGAADGIPVSAAYTPKGLRAQDLNGDGLSDLMYFTGLWYTKAKDNVQWTGNWH